Protein AF-A0A3P7P5G5-F1 (afdb_monomer_lite)

Organism: Dibothriocephalus latus (NCBI:txid60516)

Foldseek 3Di:
DDDPDLEDALVPDWDFDWDDDPPDIDRWQKFKFKAAPVRHGLDGDHGHRTDRSPLPALDQKIKIWIDHDDDDDDTDIDMGGHPPRHHLQFDQEAAFAEQAHPDFAFQGDHPDPVSVVQCVDPVSLCSSQPPKDKDKPDPPWDDDRGTIDDHPDDDPQDKIKMWIDRRNDIHMYMYTYHHWAKAWVVHDQAAALVPDWIAIWTDGPPDIDHAQWFKFKAAPVRHTPDGRPRDPRHHSHPPALAQKIKIWTDHPPDPDDIHIDMHGYPPHHHQQFDQDEAEDELVCLQDWAFPGDGPDPVSCVQPVDPVSQCVQQVPKDKDKPDPPWDDDSTTIHHHNDPDQWDKIWMWMDDRNDIDIHMYIHHYPDDPDDDDPDDDDDDDD

pLDDT: mean 82.52, std 13.82, range [25.88, 97.88]

Structure (mmCIF, N/CA/C/O backbone):
data_AF-A0A3P7P5G5-F1
#
_entry.id   AF-A0A3P7P5G5-F1
#
loop_
_atom_site.group_PDB
_atom_site.id
_atom_site.type_symbol
_atom_site.label_atom_id
_atom_site.label_alt_id
_atom_site.label_comp_id
_atom_site.label_asym_id
_atom_site.label_entity_id
_atom_site.label_seq_id
_atom_site.pdbx_PDB_ins_code
_atom_site.Cartn_x
_atom_site.Cartn_y
_atom_site.Cartn_z
_atom_site.occupancy
_atom_site.B_iso_or_equiv
_atom_site.auth_seq_id
_atom_site.auth_comp_id
_atom_site.auth_asym_id
_atom_site.auth_atom_id
_atom_site.pdbx_PDB_model_num
ATOM 1 N N . MET A 1 1 ? -38.381 0.438 49.898 1.00 48.12 1 MET A N 1
ATOM 2 C CA . MET A 1 1 ? -38.451 0.472 48.423 1.00 48.12 1 MET A CA 1
ATOM 3 C C . MET A 1 1 ? -39.535 -0.490 47.969 1.00 48.12 1 MET A C 1
ATOM 5 O O . MET A 1 1 ? -39.460 -1.656 48.325 1.00 48.12 1 MET A O 1
ATOM 9 N N . GLN A 1 2 ? -40.542 -0.022 47.234 1.00 38.91 2 GLN A N 1
ATOM 10 C CA . GLN A 1 2 ? -41.397 -0.899 46.425 1.00 38.91 2 GLN A CA 1
ATOM 11 C C . GLN A 1 2 ? -40.811 -0.903 45.007 1.00 38.91 2 GLN A C 1
ATOM 13 O O . GLN A 1 2 ? -40.689 0.179 44.433 1.00 38.91 2 GLN A O 1
ATOM 18 N N . PRO A 1 3 ? -40.390 -2.045 44.438 1.00 49.94 3 PRO A N 1
ATOM 19 C CA . PRO A 1 3 ? -40.045 -2.102 43.029 1.00 49.94 3 PRO A CA 1
ATOM 20 C C . PRO A 1 3 ? -41.316 -2.353 42.215 1.00 49.94 3 PRO A C 1
ATOM 22 O O . PRO A 1 3 ? -42.041 -3.299 42.503 1.00 49.94 3 PRO A O 1
ATOM 25 N N . ASN A 1 4 ? -41.546 -1.577 41.156 1.00 55.75 4 ASN A N 1
ATOM 26 C CA . ASN A 1 4 ? -42.423 -2.045 40.076 1.00 55.75 4 ASN A CA 1
ATOM 27 C C . ASN A 1 4 ? -41.656 -2.921 39.063 1.00 55.75 4 ASN A C 1
ATOM 29 O O . ASN A 1 4 ? -42.287 -3.607 38.269 1.00 55.75 4 ASN A O 1
ATOM 33 N N . ALA A 1 5 ? -40.314 -2.961 39.103 1.00 61.69 5 ALA A N 1
ATOM 34 C CA . ALA A 1 5 ? -39.510 -3.842 38.253 1.00 61.69 5 ALA A CA 1
ATOM 35 C C . ALA A 1 5 ? -38.180 -4.264 38.907 1.00 61.69 5 ALA A C 1
ATOM 37 O O . ALA A 1 5 ? -37.512 -3.472 39.576 1.00 61.69 5 ALA A O 1
ATOM 38 N N . SER A 1 6 ? -37.768 -5.514 38.675 1.00 69.88 6 SER A N 1
ATOM 39 C CA . SER A 1 6 ? -36.442 -6.054 39.029 1.00 69.88 6 SER A CA 1
ATOM 40 C C . SER A 1 6 ? -35.341 -5.636 38.044 1.00 69.88 6 SER A C 1
ATOM 42 O O . SER A 1 6 ? -34.149 -5.845 38.291 1.00 69.88 6 SER A O 1
ATOM 44 N N . THR A 1 7 ? -35.728 -5.080 36.897 1.00 80.81 7 THR A N 1
ATOM 45 C CA . THR A 1 7 ? -34.843 -4.771 35.774 1.00 80.81 7 THR A CA 1
ATOM 46 C C . THR A 1 7 ? -35.327 -3.506 35.072 1.00 80.81 7 THR A C 1
ATOM 48 O O . THR A 1 7 ? -36.523 -3.360 34.842 1.00 80.81 7 THR A O 1
ATOM 51 N N . TYR A 1 8 ? -34.405 -2.603 34.741 1.00 83.75 8 TYR A N 1
ATOM 52 C CA . TYR A 1 8 ? -34.693 -1.303 34.131 1.00 83.75 8 TYR A CA 1
ATOM 53 C C . TYR A 1 8 ? -33.969 -1.156 32.789 1.00 83.75 8 TYR A C 1
ATOM 55 O O . TYR A 1 8 ? -32.837 -1.620 32.656 1.00 83.75 8 TYR A O 1
ATOM 63 N N . ASP A 1 9 ? -34.591 -0.480 31.819 1.00 83.69 9 ASP A N 1
ATOM 64 C CA . ASP A 1 9 ? -33.898 -0.036 30.604 1.00 83.69 9 ASP A CA 1
ATOM 65 C C . ASP A 1 9 ? -33.176 1.289 30.902 1.00 83.69 9 ASP A C 1
ATOM 67 O O . ASP A 1 9 ? -33.848 2.309 31.085 1.00 83.69 9 ASP A O 1
ATOM 71 N N . PRO A 1 10 ? -31.833 1.313 30.968 1.00 80.50 10 PRO A N 1
ATOM 72 C CA . PRO A 1 10 ? -31.075 2.519 31.317 1.00 80.50 10 PRO A CA 1
ATOM 73 C C . PRO A 1 10 ? -31.286 3.693 30.342 1.00 80.50 10 PRO A C 1
ATOM 75 O O . PRO A 1 10 ? -31.019 4.834 30.716 1.00 80.50 10 PRO A O 1
ATOM 78 N N . ARG A 1 11 ? -31.822 3.445 29.137 1.00 76.94 11 ARG A N 1
ATOM 79 C CA . ARG A 1 11 ? -32.072 4.477 28.115 1.00 76.94 11 ARG A CA 1
ATOM 80 C C . ARG A 1 11 ? -33.315 5.311 28.389 1.00 76.94 11 ARG A C 1
ATOM 82 O O . ARG A 1 11 ? -33.432 6.421 27.880 1.00 76.94 11 ARG A O 1
ATOM 89 N N . THR A 1 12 ? -34.277 4.749 29.116 1.00 77.00 12 THR A N 1
ATOM 90 C CA . THR A 1 12 ? -35.615 5.340 29.283 1.00 77.00 12 THR A CA 1
ATOM 91 C C . THR A 1 12 ? -36.056 5.420 30.739 1.00 77.00 12 THR A C 1
ATOM 93 O O . THR A 1 12 ? -36.917 6.232 31.074 1.00 77.00 12 THR A O 1
ATOM 96 N N . ALA A 1 13 ? -35.476 4.606 31.622 1.00 73.75 13 ALA A N 1
ATOM 97 C CA . ALA A 1 13 ? -35.897 4.523 33.008 1.00 73.75 13 ALA A CA 1
ATOM 98 C C . ALA A 1 13 ? -35.296 5.642 33.871 1.00 73.75 13 ALA A C 1
ATOM 100 O O . ALA A 1 13 ? -34.080 5.763 34.014 1.00 73.75 13 ALA A O 1
ATOM 101 N N . LEU A 1 14 ? -36.179 6.387 34.538 1.00 76.81 14 LEU A N 1
ATOM 102 C CA . LEU A 1 14 ? -35.857 7.331 35.611 1.00 76.81 14 LEU A CA 1
ATOM 103 C C . LEU A 1 14 ? -36.604 6.906 36.884 1.00 76.81 14 LEU A C 1
ATOM 105 O O . LEU A 1 14 ? -37.646 7.483 37.207 1.00 76.81 14 LEU A O 1
ATOM 109 N N . PRO A 1 15 ? -36.155 5.839 37.569 1.00 76.94 15 PRO A N 1
ATOM 110 C CA . PRO A 1 15 ? -36.872 5.316 38.721 1.00 76.94 15 PRO A CA 1
ATOM 111 C C . PRO A 1 15 ? -36.846 6.305 39.889 1.00 76.94 15 PRO A C 1
ATOM 113 O O . PRO A 1 15 ? -35.829 6.945 40.165 1.00 76.94 15 PRO A O 1
ATOM 116 N N . SER A 1 16 ? -37.972 6.384 40.598 1.00 78.50 16 SER A N 1
ATOM 117 C CA . SER A 1 16 ? -38.109 7.127 41.850 1.00 78.50 16 SER A CA 1
ATOM 118 C C . SER A 1 16 ? -37.791 6.244 43.058 1.00 78.50 16 SER A C 1
ATOM 120 O O . SER A 1 16 ? -38.222 5.089 43.133 1.00 78.50 16 SER A O 1
ATOM 122 N N . LEU A 1 17 ? -37.086 6.801 44.033 1.00 77.69 17 LEU A N 1
ATOM 123 C CA . LEU A 1 17 ? -36.650 6.153 45.256 1.00 77.69 17 LEU A CA 1
ATOM 124 C C . LEU A 1 17 ? -37.540 6.500 46.441 1.00 77.69 17 LEU A C 1
ATOM 126 O O . LEU A 1 17 ? -37.898 7.648 46.681 1.00 77.69 17 LEU A O 1
ATOM 130 N N . LYS A 1 18 ? -37.831 5.470 47.237 1.00 78.75 18 LYS A N 1
ATOM 131 C CA . LYS A 1 18 ? -38.535 5.593 48.512 1.00 78.75 18 LYS A CA 1
ATOM 132 C C . LYS A 1 18 ? -37.923 4.638 49.532 1.00 78.75 18 LYS A C 1
ATOM 134 O O . LYS A 1 18 ? -37.954 3.411 49.352 1.00 78.75 18 LYS A O 1
ATOM 139 N N . VAL A 1 19 ? -37.356 5.194 50.597 1.00 77.44 19 VAL A N 1
ATOM 140 C CA . VAL A 1 19 ? -36.750 4.440 51.705 1.00 77.44 19 VAL A CA 1
ATOM 141 C C . VAL A 1 19 ? -37.773 4.338 52.824 1.00 77.44 19 VAL A C 1
ATOM 143 O O . VAL A 1 19 ? -38.337 5.349 53.210 1.00 77.44 19 VAL A O 1
ATOM 146 N N . CYS A 1 20 ? -38.041 3.137 53.334 1.00 76.00 20 CYS A N 1
ATOM 147 C CA . CYS A 1 20 ? -39.044 2.935 54.380 1.00 76.00 20 CYS A CA 1
ATOM 148 C C . CYS A 1 20 ? -38.409 2.318 55.623 1.00 76.00 20 CYS A C 1
ATOM 150 O O . CYS A 1 20 ? -37.639 1.366 55.504 1.00 76.00 20 CYS A O 1
ATOM 152 N N . ALA A 1 21 ? -38.764 2.847 56.789 1.00 72.62 21 ALA A N 1
ATOM 153 C CA . ALA A 1 21 ? -38.456 2.308 58.104 1.00 72.62 21 ALA A CA 1
ATOM 154 C C . ALA A 1 21 ? -39.788 1.928 58.773 1.00 72.62 21 ALA A C 1
ATOM 156 O O . ALA A 1 21 ? -40.486 2.769 59.340 1.00 72.62 21 ALA A O 1
ATOM 157 N N . GLY A 1 22 ? -40.183 0.659 58.634 1.00 73.31 22 GLY A N 1
ATOM 158 C CA . GLY A 1 22 ? -41.514 0.200 59.038 1.00 73.31 22 GLY A CA 1
ATOM 159 C C . GLY A 1 22 ? -42.624 0.881 58.214 1.00 73.31 22 GLY A C 1
ATOM 160 O O . GLY A 1 22 ? -42.538 0.865 56.985 1.00 73.31 22 GLY A O 1
ATOM 161 N N . PRO A 1 23 ? -43.656 1.476 58.847 1.00 76.81 23 PRO A N 1
ATOM 162 C CA . PRO A 1 23 ? -44.754 2.141 58.138 1.00 76.81 23 PRO A CA 1
ATOM 163 C C . PRO A 1 23 ? -44.374 3.523 57.582 1.00 76.81 23 PRO A C 1
ATOM 165 O O . PRO A 1 23 ? -45.098 4.079 56.758 1.00 76.81 23 PRO A O 1
ATOM 168 N N . ILE A 1 24 ? -43.255 4.095 58.033 1.00 75.12 24 ILE A N 1
ATOM 169 C CA . ILE A 1 24 ? -42.814 5.434 57.643 1.00 75.12 24 ILE A CA 1
ATOM 170 C C . ILE A 1 24 ? -41.912 5.314 56.422 1.00 75.12 24 ILE A C 1
ATOM 172 O O . ILE A 1 24 ? -40.984 4.507 56.404 1.00 75.12 24 ILE A O 1
ATOM 176 N N . CYS A 1 25 ? -42.152 6.144 55.411 1.00 78.25 25 CYS A N 1
ATOM 177 C CA . CYS A 1 25 ? -41.327 6.184 54.216 1.00 78.25 25 CYS A CA 1
ATOM 178 C C . CYS A 1 25 ? -40.913 7.606 53.852 1.00 78.25 25 CYS A C 1
ATOM 180 O O . CYS A 1 25 ? -41.729 8.522 53.859 1.00 78.25 25 CYS A O 1
ATOM 182 N N . TYR A 1 26 ? -39.662 7.738 53.435 1.00 77.25 26 TYR A N 1
ATOM 183 C CA . TYR A 1 26 ? -39.010 8.968 53.030 1.00 77.25 26 TYR A CA 1
ATOM 184 C C . TYR A 1 26 ? -38.782 8.958 51.520 1.00 77.25 26 TYR A C 1
ATOM 186 O O . TYR A 1 26 ? -38.317 7.963 50.952 1.00 77.25 26 TYR A O 1
ATOM 194 N N . SER A 1 27 ? -39.112 10.076 50.883 1.00 75.38 27 SER A N 1
ATOM 195 C CA . SER A 1 27 ? -38.869 10.347 49.463 1.00 75.38 27 SER A CA 1
ATOM 196 C C . SER A 1 27 ? -38.160 11.685 49.242 1.00 75.38 27 SER A C 1
ATOM 198 O O . SER A 1 27 ? -37.999 12.096 48.107 1.00 75.38 27 SER A O 1
ATOM 200 N N . THR A 1 28 ? -37.747 12.383 50.300 1.00 73.12 28 THR A N 1
ATOM 201 C CA . THR A 1 28 ? -36.956 13.621 50.230 1.00 73.12 28 THR A CA 1
ATOM 202 C C . THR A 1 28 ? -35.662 13.444 51.016 1.00 73.12 28 THR A C 1
ATOM 204 O O . THR A 1 28 ? -35.544 12.513 51.817 1.00 73.12 28 THR A O 1
ATOM 207 N N . ASP A 1 29 ? -34.674 14.300 50.747 1.00 71.69 29 ASP A N 1
ATOM 208 C CA . ASP A 1 29 ? -33.385 14.336 51.460 1.00 71.69 29 ASP A CA 1
ATOM 209 C C . ASP A 1 29 ? -32.611 13.005 51.448 1.00 71.69 29 ASP A C 1
ATOM 211 O O . ASP A 1 29 ? -31.787 12.707 52.319 1.00 71.69 29 ASP A O 1
ATOM 215 N N . LEU A 1 30 ? -32.869 12.190 50.422 1.00 75.00 30 LEU A N 1
ATOM 216 C CA . LEU A 1 30 ? -32.195 10.924 50.191 1.00 75.00 30 LEU A CA 1
ATOM 217 C C . LEU A 1 30 ? -30.792 11.187 49.642 1.00 75.00 30 LEU A C 1
ATOM 219 O O . LEU A 1 30 ? -30.624 11.701 48.538 1.00 75.00 30 LEU A O 1
ATOM 223 N N . LYS A 1 31 ? -29.768 10.790 50.399 1.00 78.88 31 LYS A N 1
ATOM 224 C CA . LYS A 1 31 ? -28.388 10.733 49.911 1.00 78.88 31 LYS A CA 1
ATOM 225 C C . LYS A 1 31 ? -28.193 9.405 49.194 1.00 78.88 31 LYS A C 1
ATOM 227 O O . LYS A 1 31 ? -28.049 8.371 49.848 1.00 78.88 31 LYS A O 1
ATOM 232 N N . THR A 1 32 ? -28.186 9.436 47.864 1.00 78.00 32 THR A N 1
ATOM 233 C CA . THR A 1 32 ? -28.091 8.235 47.025 1.00 78.00 32 THR A CA 1
ATOM 234 C C . THR A 1 32 ? -26.723 8.123 46.357 1.00 78.00 32 THR A C 1
ATOM 236 O O . THR A 1 32 ? -26.164 9.081 45.835 1.00 78.00 32 THR A O 1
ATOM 239 N N . LYS A 1 33 ? -26.161 6.917 46.349 1.00 81.44 33 LYS A N 1
ATOM 240 C CA . LYS A 1 33 ? -24.952 6.571 45.600 1.00 81.44 33 LYS A CA 1
ATOM 241 C C . LYS A 1 33 ? -25.238 5.346 44.750 1.00 81.44 33 LYS A C 1
ATOM 243 O O . LYS A 1 33 ? -25.754 4.354 45.259 1.00 81.44 33 LYS A O 1
ATOM 248 N N . ILE A 1 34 ? -24.847 5.389 43.481 1.00 81.81 34 ILE A N 1
ATOM 249 C CA . ILE A 1 34 ? -24.827 4.196 42.637 1.00 81.81 34 ILE A CA 1
ATOM 250 C C . ILE A 1 34 ? -23.432 3.605 42.730 1.00 81.81 34 ILE A C 1
ATOM 252 O O . ILE A 1 34 ? -22.440 4.257 42.395 1.00 81.81 34 ILE A O 1
ATOM 256 N N . LEU A 1 35 ? -23.364 2.375 43.208 1.00 84.12 35 LEU A N 1
ATOM 257 C CA . LEU A 1 35 ? -22.148 1.608 43.365 1.00 84.12 35 LEU A CA 1
ATOM 258 C C . LEU A 1 35 ? -22.081 0.507 42.303 1.00 84.12 35 LEU A C 1
ATOM 260 O O . LEU A 1 35 ? -23.102 -0.007 41.831 1.00 84.12 35 LEU A O 1
ATOM 264 N N . ASP A 1 36 ? -20.867 0.122 41.930 1.00 77.31 36 ASP A N 1
ATOM 265 C CA . ASP A 1 36 ? -20.660 -1.107 41.178 1.00 77.31 36 ASP A CA 1
ATOM 266 C C . ASP A 1 36 ? -20.747 -2.345 42.076 1.00 77.31 36 ASP A C 1
ATOM 268 O O . ASP A 1 36 ? -20.987 -2.257 43.280 1.00 77.31 36 ASP A O 1
ATOM 272 N N . ARG A 1 37 ? -20.562 -3.528 41.477 1.00 72.62 37 ARG A N 1
ATOM 273 C CA . ARG A 1 37 ? -20.569 -4.808 42.201 1.00 72.62 37 ARG A CA 1
ATOM 274 C C . ARG A 1 37 ? -19.503 -4.869 43.303 1.00 72.62 37 ARG A C 1
ATOM 276 O O . ARG A 1 37 ? -19.655 -5.663 44.220 1.00 72.62 37 ARG A O 1
ATOM 283 N N . GLN A 1 38 ? -18.449 -4.062 43.203 1.00 73.25 38 GLN A N 1
ATOM 284 C CA . GLN A 1 38 ? -17.340 -3.990 44.149 1.00 73.25 38 GLN A CA 1
ATOM 285 C C . GLN A 1 38 ? -17.555 -2.915 45.229 1.00 73.25 38 GLN A C 1
ATOM 287 O O . GLN A 1 38 ? -16.695 -2.729 46.083 1.00 73.25 38 GLN A O 1
ATOM 292 N N . GLY A 1 39 ? -18.688 -2.202 45.212 1.00 71.25 39 GLY A N 1
ATOM 293 C CA . GLY A 1 39 ? -18.991 -1.138 46.172 1.00 71.25 39 GLY A CA 1
ATOM 294 C C . GLY A 1 39 ? -18.343 0.213 45.846 1.00 71.25 39 GLY A C 1
ATOM 295 O O . GLY A 1 39 ? -18.457 1.151 46.636 1.00 71.25 39 GLY A O 1
ATOM 296 N N . THR A 1 40 ? -17.703 0.359 44.683 1.00 76.94 40 THR A N 1
ATOM 297 C CA . THR A 1 40 ? -17.099 1.626 44.250 1.00 76.94 40 THR A CA 1
ATOM 298 C C . THR A 1 40 ? -18.175 2.560 43.718 1.00 76.94 40 THR A C 1
ATOM 300 O O . THR A 1 40 ? -19.024 2.151 42.931 1.00 76.94 40 THR A O 1
ATOM 303 N N . THR A 1 41 ? -18.145 3.835 44.115 1.00 75.69 41 THR A N 1
ATOM 304 C CA . THR A 1 41 ? -19.120 4.825 43.632 1.00 75.69 41 THR A CA 1
ATOM 305 C C . THR A 1 41 ? -18.918 5.112 42.143 1.00 75.69 41 THR A C 1
ATOM 307 O O . THR A 1 41 ? -17.886 5.646 41.748 1.00 75.69 41 THR A O 1
ATOM 310 N N . VAL A 1 42 ? -19.924 4.781 41.332 1.00 71.75 42 VAL A N 1
ATOM 311 C CA . VAL A 1 42 ? -19.953 4.973 39.872 1.00 71.75 42 VAL A CA 1
ATOM 312 C C . VAL A 1 42 ? -20.642 6.283 39.506 1.00 71.75 42 VAL A C 1
ATOM 314 O O . VAL A 1 42 ? -20.178 6.991 38.617 1.00 71.75 42 VAL A O 1
ATOM 317 N N . LEU A 1 43 ? -21.720 6.625 40.213 1.00 71.06 43 LEU A N 1
ATOM 318 C CA . LEU A 1 43 ? -22.433 7.892 40.075 1.00 71.06 43 LEU A CA 1
ATOM 319 C C . LEU A 1 43 ? -22.821 8.399 41.467 1.00 71.06 43 LEU A C 1
ATOM 321 O O . LEU A 1 43 ? -23.280 7.634 42.322 1.00 71.06 43 LEU A O 1
ATOM 325 N N . ARG A 1 44 ? -22.611 9.697 41.693 1.00 63.03 44 ARG A N 1
ATOM 326 C CA . ARG A 1 44 ? -23.172 10.421 42.834 1.00 63.03 44 ARG A CA 1
ATOM 327 C C . ARG A 1 44 ? -24.388 11.163 42.312 1.00 63.03 44 ARG A C 1
ATOM 329 O O . ARG A 1 44 ? -24.215 12.167 41.630 1.00 63.03 44 ARG A O 1
ATOM 336 N N . ASP A 1 45 ? -25.574 10.654 42.609 1.00 61.31 45 ASP A N 1
ATOM 337 C CA . ASP A 1 45 ? -26.767 11.482 42.493 1.00 61.31 45 ASP A CA 1
ATOM 338 C C . ASP A 1 45 ? -26.855 12.305 43.780 1.00 61.31 45 ASP A C 1
ATOM 340 O O . ASP A 1 45 ? -26.510 11.822 44.859 1.00 61.31 45 ASP A O 1
ATOM 344 N N . GLY A 1 46 ? -27.176 13.588 43.662 1.00 59.62 46 GLY A N 1
ATOM 345 C CA . GLY A 1 46 ? -27.242 14.497 44.805 1.00 59.62 46 GLY A CA 1
ATOM 346 C C . GLY A 1 46 ? -28.393 14.161 45.763 1.00 59.62 46 GLY A C 1
ATOM 347 O O . GLY A 1 46 ? -28.790 13.012 45.939 1.00 59.62 46 GLY A O 1
ATOM 348 N N . LEU A 1 47 ? -28.959 15.193 46.389 1.00 57.47 47 LEU A N 1
ATOM 349 C CA . LEU A 1 47 ? -30.232 15.074 47.103 1.00 57.47 47 LEU A CA 1
ATOM 350 C C . LEU A 1 47 ? -31.359 15.016 46.061 1.00 57.47 47 LEU A C 1
ATOM 352 O O . LEU A 1 47 ? -31.910 16.044 45.678 1.00 57.47 47 LEU A O 1
ATOM 356 N N . SER A 1 48 ? -31.650 13.826 45.539 1.00 65.12 48 SER A N 1
ATOM 357 C CA . SER A 1 48 ? -32.773 13.604 44.627 1.00 65.12 48 SER A CA 1
ATOM 358 C C . SER A 1 48 ? -33.416 12.246 44.876 1.00 65.12 48 SER A C 1
ATOM 360 O O . SER A 1 48 ? -32.754 11.264 45.220 1.00 65.12 48 SER A O 1
ATOM 362 N N . ASP A 1 49 ? -34.731 12.208 44.703 1.00 67.50 49 ASP A N 1
ATOM 363 C CA . ASP A 1 49 ? -35.548 11.005 44.717 1.00 67.50 49 ASP A CA 1
ATOM 364 C C . ASP A 1 49 ? -35.559 10.298 43.359 1.00 67.50 49 ASP A C 1
ATOM 366 O O . ASP A 1 49 ? -35.954 9.141 43.290 1.00 67.50 49 ASP A O 1
ATOM 370 N N . LYS A 1 50 ? -35.103 10.943 42.282 1.00 73.94 50 LYS A N 1
ATOM 371 C CA . LYS A 1 50 ? -34.977 10.329 40.957 1.00 73.94 50 LYS A CA 1
ATOM 372 C C . LYS A 1 50 ? -33.542 9.904 40.708 1.00 73.94 50 LYS A C 1
ATOM 374 O O . LYS A 1 50 ? -32.618 10.668 40.957 1.00 73.94 50 LYS A O 1
ATOM 379 N N . ILE A 1 51 ? -33.373 8.700 40.169 1.00 75.25 51 ILE A N 1
ATOM 380 C CA . ILE A 1 51 ? -32.057 8.197 39.777 1.00 75.25 51 ILE A CA 1
ATOM 381 C C . ILE A 1 51 ? -31.887 8.335 38.277 1.00 75.25 51 ILE A C 1
ATOM 383 O O . ILE A 1 51 ? -32.704 7.824 37.505 1.00 75.25 51 ILE A O 1
ATOM 387 N N . ASN A 1 52 ? -30.779 8.940 37.864 1.00 75.38 52 ASN A N 1
ATOM 388 C CA . ASN A 1 52 ? -30.376 8.893 36.473 1.00 75.38 52 ASN A CA 1
ATOM 389 C C . ASN A 1 52 ? -29.534 7.635 36.194 1.00 75.38 52 ASN A C 1
ATOM 391 O O . ASN A 1 52 ? -28.375 7.541 36.596 1.00 75.38 52 ASN A O 1
ATOM 395 N N . LEU A 1 53 ? -30.122 6.661 35.491 1.00 77.06 53 LEU A N 1
ATOM 396 C CA . LEU A 1 53 ? -29.436 5.428 35.084 1.00 77.06 53 LEU A CA 1
ATOM 397 C C . LEU A 1 53 ? -28.636 5.578 33.777 1.00 77.06 53 LEU A C 1
ATOM 399 O O . LEU A 1 53 ? -27.945 4.640 33.371 1.00 77.06 53 LEU A O 1
ATOM 403 N N . THR A 1 54 ? -28.686 6.751 33.136 1.00 70.19 54 THR A N 1
ATOM 404 C CA . THR A 1 54 ? -27.861 7.048 31.958 1.00 70.19 54 THR A CA 1
ATOM 405 C C . THR A 1 54 ? -26.385 7.164 32.370 1.00 70.19 54 THR A C 1
ATOM 407 O O . THR A 1 54 ? -26.062 7.624 33.465 1.00 70.19 54 THR A O 1
ATOM 410 N N . ASN A 1 55 ? -25.459 6.743 31.500 1.00 73.12 55 ASN A N 1
ATOM 411 C CA . ASN A 1 55 ? -24.007 6.628 31.766 1.00 73.12 55 ASN A CA 1
ATOM 412 C C . ASN A 1 55 ? -23.558 5.411 32.599 1.00 73.12 55 ASN A C 1
ATOM 414 O O . ASN A 1 55 ? -22.467 5.402 33.176 1.00 73.12 55 ASN A O 1
ATOM 418 N N . LEU A 1 56 ? -24.363 4.349 32.633 1.00 81.75 56 LEU A N 1
ATOM 419 C CA . LEU A 1 56 ? -23.994 3.063 33.231 1.00 81.75 56 LEU A CA 1
ATOM 420 C C . LEU A 1 56 ? -23.541 2.042 32.175 1.00 81.75 56 LEU A C 1
ATOM 422 O O . LEU A 1 56 ? -23.775 0.843 32.333 1.00 81.75 56 LEU A O 1
ATOM 426 N N . GLN A 1 57 ? -22.867 2.493 31.108 1.00 85.75 57 GLN A N 1
ATOM 427 C CA . GLN A 1 57 ? -22.479 1.606 30.011 1.00 85.75 57 GLN A CA 1
ATOM 428 C C . GLN A 1 57 ? -21.646 0.417 30.497 1.00 85.75 57 GLN A C 1
ATOM 430 O O . GLN A 1 57 ? -20.806 0.502 31.410 1.00 85.75 57 GLN A O 1
ATOM 435 N N . CYS A 1 58 ? -21.887 -0.707 29.832 1.00 89.12 58 CYS A N 1
ATOM 436 C CA . CYS A 1 58 ? -21.281 -1.998 30.082 1.00 89.12 58 CYS A CA 1
ATOM 437 C C . CYS A 1 58 ? -21.557 -2.566 31.474 1.00 89.12 58 CYS A C 1
ATOM 439 O O . CYS A 1 58 ? -20.762 -3.346 31.997 1.00 89.12 58 CYS A O 1
ATOM 441 N N . ARG A 1 59 ? -22.685 -2.192 32.089 1.00 88.62 59 ARG A N 1
ATOM 442 C CA . ARG A 1 59 ? -23.146 -2.752 33.361 1.00 88.62 59 ARG A CA 1
ATOM 443 C C . ARG A 1 59 ? -24.529 -3.364 33.187 1.00 88.62 59 ARG A C 1
ATOM 445 O O . ARG A 1 59 ? -25.464 -2.705 32.761 1.00 88.62 59 ARG A O 1
ATOM 452 N N . SER A 1 60 ? -24.643 -4.627 33.566 1.00 89.00 60 SER A N 1
ATOM 453 C CA . SER A 1 60 ? -25.892 -5.393 33.642 1.00 89.00 60 SER A CA 1
ATOM 454 C C . SER A 1 60 ? -26.553 -5.296 35.011 1.00 89.00 60 SER A C 1
ATOM 456 O O . SER A 1 60 ? -27.729 -5.610 35.161 1.00 89.00 60 SER A O 1
ATOM 458 N N . THR A 1 61 ? -25.805 -4.880 36.034 1.00 88.06 61 THR A N 1
ATOM 459 C CA . THR A 1 61 ? -26.322 -4.706 37.394 1.00 88.06 61 THR A CA 1
ATOM 460 C C . THR A 1 61 ? -25.569 -3.609 38.128 1.00 88.06 61 THR A C 1
ATOM 462 O O . THR A 1 61 ? -24.343 -3.529 38.002 1.00 88.06 61 THR A O 1
ATOM 465 N N . VAL A 1 62 ? -26.269 -2.864 38.978 1.00 87.19 62 VAL A N 1
ATOM 466 C CA . VAL A 1 62 ? -25.679 -1.885 39.903 1.00 87.19 62 VAL A CA 1
ATOM 467 C C . VAL A 1 62 ? -26.291 -2.014 41.297 1.00 87.19 62 VAL A C 1
ATOM 469 O O . VAL A 1 62 ? -27.359 -2.608 41.466 1.00 87.19 62 VAL A O 1
ATOM 472 N N . LEU A 1 63 ? -25.588 -1.483 42.294 1.00 87.00 63 LEU A N 1
ATOM 473 C CA . LEU A 1 63 ? -26.061 -1.377 43.669 1.00 87.00 63 LEU A CA 1
ATOM 474 C C . LEU A 1 63 ? -26.465 0.071 43.936 1.00 87.00 63 LEU A C 1
ATOM 476 O O . LEU A 1 63 ? -25.653 0.980 43.814 1.00 87.00 63 LEU A O 1
ATOM 480 N N . ILE A 1 64 ? -27.715 0.294 44.312 1.00 84.56 64 ILE A N 1
ATOM 481 C CA . ILE A 1 64 ? -28.181 1.586 44.805 1.00 84.56 64 ILE A CA 1
ATOM 482 C C . ILE A 1 64 ? -28.005 1.574 46.315 1.00 84.56 64 ILE A C 1
ATOM 484 O O . ILE A 1 64 ? -28.538 0.696 46.988 1.00 84.56 64 ILE A O 1
ATOM 488 N N . ASN A 1 65 ? -27.248 2.532 46.831 1.00 83.44 65 ASN A N 1
ATOM 489 C CA . ASN A 1 65 ? -27.036 2.729 48.251 1.00 83.44 65 ASN A CA 1
ATOM 490 C C . ASN A 1 65 ? -27.630 4.076 48.667 1.00 83.44 65 ASN A C 1
ATOM 492 O O . ASN A 1 65 ? -27.143 5.117 48.224 1.00 83.44 65 ASN A O 1
ATOM 496 N N . THR A 1 66 ? -28.658 4.061 49.511 1.00 80.94 66 THR A N 1
ATOM 497 C CA . THR A 1 66 ? -29.382 5.271 49.910 1.00 80.94 66 THR A CA 1
ATOM 498 C C . THR A 1 66 ? -29.483 5.388 51.426 1.00 80.94 66 THR A C 1
ATOM 500 O O . THR A 1 66 ? -29.774 4.417 52.126 1.00 80.94 66 THR A O 1
ATOM 503 N N . SER A 1 67 ? -29.286 6.603 51.936 1.00 76.94 67 SER A N 1
ATOM 504 C CA . SER A 1 67 ? -29.464 6.945 53.349 1.00 76.94 67 SER A CA 1
ATOM 505 C C . SER A 1 67 ? -30.242 8.248 53.520 1.00 76.94 67 SER A C 1
ATOM 507 O O . SER A 1 67 ? -30.053 9.186 52.749 1.00 76.94 67 SER A O 1
ATOM 509 N N . THR A 1 68 ? -31.038 8.335 54.579 1.00 71.25 68 THR A N 1
ATOM 510 C CA . THR A 1 68 ? -31.591 9.584 55.129 1.00 71.25 68 THR A CA 1
ATOM 511 C C . THR A 1 68 ? -30.626 10.126 56.195 1.00 71.25 68 THR A C 1
ATOM 513 O O . THR A 1 68 ? -30.115 9.325 56.977 1.00 71.25 68 THR A O 1
ATOM 516 N N . ASP A 1 69 ? -30.360 11.434 56.269 1.00 67.00 69 ASP A N 1
ATOM 517 C CA . ASP A 1 69 ? -29.408 12.004 57.251 1.00 67.00 69 ASP A CA 1
ATOM 518 C C . ASP A 1 69 ? -30.105 12.851 58.338 1.00 67.00 69 ASP A C 1
ATOM 520 O O . ASP A 1 69 ? -31.065 13.534 57.978 1.00 67.00 69 ASP A O 1
ATOM 524 N N . PRO A 1 70 ? -29.619 12.928 59.610 1.00 54.28 70 PRO A N 1
ATOM 525 C CA . PRO A 1 70 ? -28.563 12.144 60.293 1.00 54.28 70 PRO A CA 1
ATOM 526 C C . PRO A 1 70 ? -28.993 11.540 61.656 1.00 54.28 70 PRO A C 1
ATOM 528 O O . PRO A 1 70 ? -29.560 12.240 62.491 1.00 54.28 70 PRO A O 1
ATOM 531 N N . LYS A 1 71 ? -28.610 10.279 61.940 1.00 49.56 71 LYS A N 1
ATOM 532 C CA . LYS A 1 71 ? -27.866 9.844 63.162 1.00 49.56 71 LYS A CA 1
ATOM 533 C C . LYS A 1 71 ? -27.826 8.325 63.386 1.00 49.56 71 LYS A C 1
ATOM 535 O O . LYS A 1 71 ? -26.837 7.872 63.943 1.00 49.56 71 LYS A O 1
ATOM 540 N N . HIS A 1 72 ? -28.806 7.525 62.949 1.00 50.81 72 HIS A N 1
ATOM 541 C CA . HIS A 1 72 ? -28.858 6.107 63.376 1.00 50.81 72 HIS A CA 1
ATOM 542 C C . HIS A 1 72 ? -29.397 5.080 62.369 1.00 50.81 72 HIS A C 1
ATOM 544 O O . HIS A 1 72 ? -29.717 3.964 62.767 1.00 50.81 72 HIS A O 1
ATOM 550 N N . LEU A 1 73 ? -29.475 5.387 61.072 1.00 57.81 73 LEU A N 1
ATOM 551 C CA . LEU A 1 73 ? -29.943 4.398 60.096 1.00 57.81 73 LEU A CA 1
ATOM 552 C C . LEU A 1 73 ? -28.802 3.918 59.207 1.00 57.81 73 LEU A C 1
ATOM 554 O O . LEU A 1 73 ? -28.131 4.707 58.541 1.00 57.81 73 LEU A O 1
ATOM 558 N N . LEU A 1 74 ? -28.588 2.600 59.226 1.00 68.31 74 LEU A N 1
ATOM 559 C CA . LEU A 1 74 ? -27.699 1.933 58.288 1.00 68.31 74 LEU A CA 1
ATOM 560 C C . LEU A 1 74 ? -28.182 2.216 56.853 1.00 68.31 74 LEU A C 1
ATOM 562 O O . LEU A 1 74 ? -29.391 2.216 56.605 1.00 68.31 74 LEU A O 1
ATOM 566 N N . PRO A 1 75 ? -27.258 2.453 55.909 1.00 75.12 75 PRO A N 1
ATOM 567 C CA . PRO A 1 75 ? -27.604 2.626 54.507 1.00 75.12 75 PRO A CA 1
ATOM 568 C C . PRO A 1 75 ? -28.432 1.449 53.980 1.00 75.12 75 PRO A C 1
ATOM 570 O O . PRO A 1 75 ? -28.075 0.288 54.193 1.00 75.12 75 PRO A O 1
ATOM 573 N N . VAL A 1 76 ? -29.506 1.743 53.246 1.00 81.00 76 VAL A N 1
ATOM 574 C CA . VAL A 1 76 ? -30.294 0.717 52.558 1.00 81.00 76 VAL A CA 1
ATOM 575 C C . VAL A 1 76 ? -29.670 0.470 51.193 1.00 81.00 76 VAL A C 1
ATOM 577 O O . VAL A 1 76 ? -29.531 1.392 50.387 1.00 81.00 76 VAL A O 1
ATOM 580 N N . GLN A 1 77 ? -29.306 -0.785 50.934 1.00 82.25 77 GLN A N 1
ATOM 581 C CA . GLN A 1 77 ? -28.744 -1.211 49.659 1.00 82.25 77 GLN A CA 1
ATOM 582 C C . GLN A 1 77 ? -29.741 -2.053 48.870 1.00 82.25 77 GLN A C 1
ATOM 584 O O . GLN A 1 77 ? -30.386 -2.948 49.414 1.00 82.25 77 GLN A O 1
ATOM 589 N N . MET A 1 78 ? -29.825 -1.803 47.566 1.00 82.62 78 MET A N 1
ATOM 590 C CA . MET A 1 78 ? -30.630 -2.593 46.642 1.00 82.62 78 MET A CA 1
ATOM 591 C C . MET A 1 78 ? -29.849 -2.879 45.365 1.00 82.62 78 MET A C 1
ATOM 593 O O . MET A 1 78 ? -29.269 -1.982 44.759 1.00 82.62 78 MET A O 1
ATOM 597 N N . LYS A 1 79 ? -29.881 -4.134 44.916 1.00 86.25 79 LYS A N 1
ATOM 598 C CA . LYS A 1 79 ? -29.356 -4.534 43.610 1.00 86.25 79 LYS A CA 1
ATOM 599 C C . LYS A 1 79 ? -30.445 -4.399 42.552 1.00 86.25 79 LYS A C 1
ATOM 601 O O . LYS A 1 79 ? -31.528 -4.952 42.724 1.00 86.25 79 LYS A O 1
ATOM 606 N N . ILE A 1 80 ? -30.137 -3.721 41.451 1.00 86.56 80 ILE A N 1
ATOM 607 C CA . ILE A 1 80 ? -31.024 -3.626 40.285 1.00 86.56 80 ILE A CA 1
ATOM 608 C C . ILE A 1 80 ? -30.343 -4.185 39.035 1.00 86.56 80 ILE A C 1
ATOM 610 O O . ILE A 1 80 ? -29.122 -4.073 38.881 1.00 86.56 80 ILE A O 1
ATOM 614 N N . GLY A 1 81 ? -31.131 -4.806 38.156 1.00 87.19 81 GLY A N 1
ATOM 615 C CA . GLY A 1 81 ? -30.695 -5.210 36.820 1.00 87.19 81 GLY A CA 1
ATOM 616 C C . GLY A 1 81 ? -30.881 -4.088 35.797 1.00 87.19 81 GLY A C 1
ATOM 617 O O . GLY A 1 81 ? -31.834 -3.317 35.891 1.00 87.19 81 GLY A O 1
ATOM 618 N N . LEU A 1 82 ? -29.994 -4.030 34.808 1.00 87.25 82 LEU A N 1
ATOM 619 C CA . LEU A 1 82 ? -30.057 -3.134 33.656 1.00 87.25 82 LEU A CA 1
ATOM 620 C C . LEU A 1 82 ? -30.175 -3.984 32.388 1.00 87.25 82 LEU A C 1
ATOM 622 O O . LEU A 1 82 ? -29.305 -4.818 32.127 1.00 87.25 82 LEU A O 1
ATOM 626 N N . ASN A 1 83 ? -31.259 -3.812 31.631 1.00 86.50 83 ASN A N 1
ATOM 627 C CA . ASN A 1 83 ? -31.512 -4.561 30.401 1.00 86.50 83 ASN A CA 1
ATOM 628 C C . ASN A 1 83 ? -32.247 -3.686 29.363 1.00 86.50 83 ASN A C 1
ATOM 630 O O . ASN A 1 83 ? -33.312 -3.162 29.689 1.00 86.50 83 ASN A O 1
ATOM 634 N N . PRO A 1 84 ? -31.739 -3.568 28.122 1.00 87.00 84 PRO A N 1
ATOM 635 C CA . PRO A 1 84 ? -30.486 -4.147 27.630 1.00 87.00 84 PRO A CA 1
ATOM 636 C C . PRO A 1 84 ? -29.249 -3.527 28.281 1.00 87.00 84 PRO A C 1
ATOM 638 O O . PRO A 1 84 ? -29.268 -2.383 28.730 1.00 87.00 84 PRO A O 1
ATOM 641 N N . VAL A 1 85 ? -28.156 -4.296 28.320 1.00 88.06 85 VAL A N 1
ATOM 642 C CA . VAL A 1 85 ? -26.842 -3.754 28.685 1.00 88.06 85 VAL A CA 1
ATOM 643 C C . VAL A 1 85 ? -26.435 -2.766 27.600 1.00 88.06 85 VAL A C 1
ATOM 645 O O . VAL A 1 85 ? -26.154 -3.158 26.467 1.00 88.06 85 VAL A O 1
ATOM 648 N N . GLU A 1 86 ? -26.402 -1.480 27.937 1.00 86.44 86 GLU A N 1
ATOM 649 C CA . GLU A 1 86 ? -25.873 -0.467 27.029 1.00 86.44 86 GLU A CA 1
ATOM 650 C C . GLU A 1 86 ? -24.392 -0.720 26.763 1.00 86.44 86 GLU A C 1
ATOM 652 O O . GLU A 1 86 ? -23.609 -0.936 27.689 1.00 86.44 86 GLU A O 1
ATOM 657 N N . THR A 1 87 ? -23.987 -0.651 25.499 1.00 87.50 87 THR A N 1
ATOM 658 C CA . THR A 1 87 ? -22.590 -0.815 25.094 1.00 87.50 87 THR A CA 1
ATOM 659 C C . THR A 1 87 ? -22.073 0.471 24.462 1.00 87.50 87 THR A C 1
ATOM 661 O O . THR A 1 87 ? -22.842 1.301 23.980 1.00 87.50 87 THR A O 1
ATOM 664 N N . PHE A 1 88 ? -20.750 0.625 24.394 1.00 87.88 88 PHE A N 1
ATOM 665 C CA . PHE A 1 88 ? -20.137 1.695 23.600 1.00 87.88 88 PHE A CA 1
ATOM 666 C C . PHE A 1 88 ? -20.241 1.455 22.079 1.00 87.88 88 PHE A C 1
ATOM 668 O O . PHE A 1 88 ? -19.842 2.317 21.290 1.00 87.88 88 PHE A O 1
ATOM 675 N N . GLY A 1 89 ? -20.793 0.315 21.637 1.00 88.94 89 GLY A N 1
ATOM 676 C CA . GLY A 1 89 ? -20.903 -0.034 20.220 1.00 88.94 89 GLY A CA 1
ATOM 677 C C . GLY A 1 89 ? -19.543 -0.103 19.528 1.00 88.94 89 GLY A C 1
ATOM 678 O O . GLY A 1 89 ? -19.399 0.422 18.424 1.00 88.94 89 GLY A O 1
ATOM 679 N N . CYS A 1 90 ? -18.536 -0.661 20.207 1.00 93.31 90 CYS A N 1
ATOM 680 C CA . CYS A 1 90 ? -17.213 -0.867 19.627 1.00 93.31 90 CYS A CA 1
ATOM 681 C C . CYS A 1 90 ? -17.316 -1.819 18.428 1.00 93.31 90 CYS A C 1
ATOM 683 O O . CYS A 1 90 ? -17.964 -2.859 18.500 1.00 93.31 90 CYS A O 1
ATOM 685 N N . SER A 1 91 ? -16.691 -1.436 17.323 1.00 93.62 91 SER A N 1
ATOM 686 C CA . SER A 1 91 ? -16.700 -2.155 16.058 1.00 93.62 91 SER A CA 1
ATOM 687 C C . SER A 1 91 ? -15.874 -3.432 16.153 1.00 93.62 91 SER A C 1
ATOM 689 O O . SER A 1 91 ? -14.724 -3.408 16.593 1.00 93.62 91 SER A O 1
ATOM 691 N N . GLU A 1 92 ? -16.448 -4.521 15.654 1.00 95.38 92 GLU A N 1
ATOM 692 C CA . GLU A 1 92 ? -15.783 -5.820 15.494 1.00 95.38 92 GLU A CA 1
ATOM 693 C C . GLU A 1 92 ? -15.185 -6.004 14.088 1.00 95.38 92 GLU A C 1
ATOM 695 O O . GLU A 1 92 ? -14.639 -7.055 13.749 1.00 95.38 92 GLU A O 1
ATOM 700 N N . ALA A 1 93 ? -15.273 -4.971 13.241 1.00 94.62 93 ALA A N 1
ATOM 701 C CA . ALA A 1 93 ? -14.736 -5.014 11.887 1.00 94.62 93 ALA A CA 1
ATOM 702 C C . ALA A 1 93 ? -13.202 -5.195 11.887 1.00 94.62 93 ALA A C 1
ATOM 704 O O . ALA A 1 93 ? -12.507 -4.621 12.732 1.00 94.62 93 ALA A O 1
ATOM 705 N N . PRO A 1 94 ? -12.647 -5.939 10.912 1.00 94.31 94 PRO A N 1
ATOM 706 C CA . PRO A 1 94 ? -11.210 -6.143 10.809 1.00 94.31 94 PRO A CA 1
ATOM 707 C C . PRO A 1 94 ? -10.469 -4.833 10.526 1.00 94.31 94 PRO A C 1
ATOM 709 O O . PRO A 1 94 ? -10.894 -3.992 9.723 1.00 94.31 94 PRO A O 1
ATOM 712 N N . ARG A 1 95 ? -9.305 -4.698 11.155 1.00 93.19 95 ARG A N 1
ATOM 713 C CA . ARG A 1 95 ? -8.401 -3.557 11.010 1.00 93.19 95 ARG A CA 1
ATOM 714 C C . ARG A 1 95 ? -7.232 -3.947 10.117 1.00 93.19 95 ARG A C 1
ATOM 716 O O . ARG A 1 95 ? -6.741 -5.067 10.215 1.00 93.19 95 ARG A O 1
ATOM 723 N N . TYR A 1 96 ? -6.816 -3.029 9.249 1.00 92.81 96 TYR A N 1
ATOM 724 C CA . TYR A 1 96 ? -5.713 -3.221 8.304 1.00 92.81 96 TYR A CA 1
ATOM 725 C C . TYR A 1 96 ? -4.683 -2.133 8.556 1.00 92.81 96 TYR A C 1
ATOM 727 O O . TYR A 1 96 ? -4.981 -0.950 8.382 1.00 92.81 96 TYR A O 1
ATOM 735 N N . VAL A 1 97 ? -3.502 -2.528 9.014 1.00 91.50 97 VAL A N 1
ATOM 736 C CA . VAL A 1 97 ? -2.501 -1.614 9.578 1.00 91.50 97 VAL A CA 1
ATOM 737 C C . VAL A 1 97 ? -1.125 -1.918 8.992 1.00 91.50 97 VAL A C 1
ATOM 739 O O . VAL A 1 97 ? -0.859 -3.076 8.665 1.00 91.50 97 VAL A O 1
ATOM 742 N N . PRO A 1 98 ? -0.262 -0.907 8.807 1.00 89.50 98 PRO A N 1
ATOM 743 C CA . PRO A 1 98 ? 1.090 -1.158 8.338 1.00 89.50 98 PRO A CA 1
ATOM 744 C C . PRO A 1 98 ? 1.912 -1.802 9.468 1.00 89.50 98 PRO A C 1
ATOM 746 O O . PRO A 1 98 ? 1.527 -1.691 10.636 1.00 89.50 98 PRO A O 1
ATOM 749 N N . PRO A 1 99 ? 3.069 -2.418 9.167 1.00 86.94 99 PRO A N 1
ATOM 750 C CA . PRO A 1 99 ? 3.923 -3.034 10.186 1.00 86.94 99 PRO A CA 1
ATOM 751 C C . PRO A 1 99 ? 4.414 -2.065 11.261 1.00 86.94 99 PRO A C 1
ATOM 753 O O . PRO A 1 99 ? 4.550 -2.437 12.422 1.00 86.94 99 PRO A O 1
ATOM 756 N N . LYS A 1 100 ? 4.651 -0.806 10.881 1.00 86.25 100 LYS A N 1
ATOM 757 C CA . LYS A 1 100 ? 5.077 0.270 11.780 1.00 86.25 100 LYS A CA 1
ATOM 758 C C . LYS A 1 100 ? 4.071 1.419 11.706 1.00 86.25 100 LYS A C 1
ATOM 760 O O . LYS A 1 100 ? 4.278 2.365 10.947 1.00 86.25 100 LYS A O 1
ATOM 765 N N . PRO A 1 101 ? 2.941 1.331 12.425 1.00 84.81 101 PRO A N 1
ATOM 766 C CA . PRO A 1 101 ? 1.972 2.412 12.444 1.00 84.81 101 PRO A CA 1
ATOM 767 C C . PRO A 1 101 ? 2.567 3.628 13.162 1.00 84.81 101 PRO A C 1
ATOM 769 O O . PRO A 1 101 ? 3.159 3.505 14.232 1.00 84.81 101 PRO A O 1
ATOM 772 N N . SER A 1 102 ? 2.377 4.818 12.589 1.00 82.31 102 SER A N 1
ATOM 773 C CA . SER A 1 102 ? 2.868 6.082 13.160 1.00 82.31 102 SER A CA 1
ATOM 774 C C . SER A 1 102 ? 2.202 6.445 14.491 1.00 82.31 102 SER A C 1
ATOM 776 O O . SER A 1 102 ? 2.728 7.254 15.255 1.00 82.31 102 SER A O 1
ATOM 778 N N . ARG A 1 103 ? 1.035 5.858 14.782 1.00 86.50 103 ARG A N 1
ATOM 779 C CA . ARG A 1 103 ? 0.279 6.059 16.021 1.00 86.50 103 ARG A CA 1
ATOM 780 C C . ARG A 1 103 ? -0.176 4.721 16.605 1.00 86.50 103 ARG A C 1
ATOM 782 O O . ARG A 1 103 ? -0.411 3.780 15.845 1.00 86.50 103 ARG A O 1
ATOM 789 N N . PRO A 1 104 ? -0.345 4.639 17.938 1.00 90.12 104 PRO A N 1
ATOM 790 C CA . PRO A 1 104 ? -0.998 3.502 18.572 1.00 90.12 104 PRO A CA 1
ATOM 791 C C . PRO A 1 104 ? -2.385 3.248 17.976 1.00 90.12 104 PRO A C 1
ATOM 793 O O . PRO A 1 104 ? -3.084 4.180 17.580 1.00 90.12 104 PRO A O 1
ATOM 796 N N . LEU A 1 105 ? -2.782 1.982 17.931 1.00 92.75 105 LEU A N 1
ATOM 797 C CA . LEU A 1 105 ? -4.065 1.559 17.383 1.00 92.75 105 LEU A CA 1
ATOM 798 C C . LEU A 1 105 ? -5.131 1.607 18.475 1.00 92.75 105 LEU A C 1
ATOM 800 O O . LEU A 1 105 ? -4.944 1.008 19.532 1.00 92.75 105 LEU A O 1
ATOM 804 N N . ASP A 1 106 ? -6.257 2.271 18.225 1.00 92.81 106 ASP A N 1
ATOM 805 C CA . ASP A 1 106 ? -7.361 2.313 19.187 1.00 92.81 106 ASP A CA 1
ATOM 806 C C . ASP A 1 106 ? -7.979 0.922 19.389 1.00 92.81 106 ASP A C 1
ATOM 808 O O . ASP A 1 106 ? -8.134 0.151 18.451 1.00 92.81 106 ASP A O 1
ATOM 812 N N . LEU A 1 107 ? -8.407 0.582 20.599 1.00 94.56 107 LEU A N 1
ATOM 813 C CA . LEU A 1 107 ? -9.038 -0.705 20.926 1.00 94.56 107 LEU A CA 1
ATOM 814 C C . LEU A 1 107 ? -10.557 -0.691 20.719 1.00 94.56 107 LEU A C 1
ATOM 816 O O . LEU A 1 107 ? -11.181 -1.747 20.626 1.00 94.56 107 LEU A O 1
ATOM 820 N N . CYS A 1 108 ? -11.154 0.493 20.569 1.00 93.25 108 CYS A N 1
ATOM 821 C CA . CYS A 1 108 ? -12.574 0.676 20.289 1.00 93.25 108 CYS A CA 1
ATOM 822 C C . CYS A 1 108 ? -12.773 1.790 19.255 1.00 93.25 108 CYS A C 1
ATOM 824 O O . CYS A 1 108 ? -12.415 2.937 19.496 1.00 93.25 108 CYS A O 1
ATOM 826 N N . GLU A 1 109 ? -13.398 1.452 18.130 1.00 91.88 109 GLU A N 1
ATOM 827 C CA . GLU A 1 109 ? -13.935 2.411 17.160 1.00 91.88 109 GLU A CA 1
ATOM 828 C C . GLU A 1 109 ? -15.456 2.283 17.163 1.00 91.88 109 GLU A C 1
ATOM 830 O O . GLU A 1 109 ? -15.965 1.170 17.187 1.00 91.88 109 GLU A O 1
ATOM 835 N N . SER A 1 110 ? -16.208 3.381 17.128 1.00 90.94 110 SER A N 1
ATOM 836 C CA . SER A 1 110 ? -17.675 3.321 17.139 1.00 90.94 110 SER A CA 1
ATOM 837 C C . SER A 1 110 ? -18.281 4.279 16.125 1.00 90.94 110 SER A C 1
ATOM 839 O O . SER A 1 110 ? -17.734 5.348 15.849 1.00 90.94 110 SER A O 1
ATOM 841 N N . LYS A 1 111 ? -19.441 3.907 15.573 1.00 88.06 111 LYS A N 1
ATOM 842 C CA . LYS A 1 111 ? -20.257 4.795 14.729 1.00 88.06 111 LYS A CA 1
ATOM 843 C C . LYS A 1 111 ? -21.176 5.706 15.552 1.00 88.06 111 LYS A C 1
ATOM 845 O O . LYS A 1 111 ? -21.645 6.703 15.011 1.00 88.06 111 LYS A O 1
ATOM 850 N N . SER A 1 112 ? -21.400 5.397 16.832 1.00 89.00 112 SER A N 1
ATOM 851 C CA . SER A 1 112 ? -22.224 6.206 17.737 1.00 89.00 112 SER A CA 1
ATOM 852 C C . SER A 1 112 ? -21.602 7.586 17.956 1.00 89.00 112 SER A C 1
ATOM 854 O O . SER A 1 112 ? -20.432 7.687 18.331 1.00 89.00 112 SER A O 1
ATOM 856 N N . SER A 1 113 ? -22.384 8.651 17.751 1.00 87.38 113 SER A N 1
ATOM 857 C CA . SER A 1 113 ? -21.951 10.034 17.996 1.00 87.38 113 SER A CA 1
ATOM 858 C C . SER A 1 113 ? -21.552 10.253 19.456 1.00 87.38 113 SER A C 1
ATOM 860 O O . SER A 1 113 ? -20.523 10.870 19.721 1.00 87.38 113 SER A O 1
ATOM 862 N N . TYR A 1 114 ? -22.311 9.673 20.391 1.00 84.88 114 TYR A N 1
ATOM 863 C CA . TYR A 1 114 ? -22.006 9.710 21.819 1.00 84.88 114 TYR A CA 1
ATOM 864 C C . TYR A 1 114 ? -20.655 9.054 22.115 1.00 84.88 114 TYR A C 1
ATOM 866 O O . TYR A 1 114 ? -19.790 9.673 22.732 1.00 84.88 114 TYR A O 1
ATOM 874 N N . THR A 1 115 ? -20.431 7.828 21.629 1.00 86.44 115 THR A N 1
ATOM 875 C CA . THR A 1 115 ? -19.167 7.126 21.887 1.00 86.44 115 THR A CA 1
ATOM 876 C C . THR A 1 115 ? -17.995 7.884 21.276 1.00 86.44 115 THR A C 1
ATOM 878 O O . THR A 1 115 ? -16.982 8.053 21.943 1.00 86.44 115 THR A O 1
ATOM 881 N N . LYS A 1 116 ? -18.128 8.410 20.052 1.00 89.75 116 LYS A N 1
ATOM 882 C CA . LYS A 1 116 ? -17.089 9.253 19.440 1.00 89.75 116 LYS A CA 1
ATOM 883 C C . LYS A 1 116 ? -16.746 10.471 20.300 1.00 89.75 116 LYS A C 1
ATOM 885 O O . LYS A 1 116 ? -15.569 10.769 20.463 1.00 89.75 116 LYS A O 1
ATOM 890 N N . ALA A 1 117 ? -17.744 11.134 20.886 1.00 87.56 117 ALA A N 1
ATOM 891 C CA . ALA A 1 117 ? -17.524 12.263 21.789 1.00 87.56 117 ALA A CA 1
ATOM 892 C C . ALA A 1 117 ? -16.797 11.848 23.083 1.00 87.56 117 ALA A C 1
ATOM 894 O O . ALA A 1 117 ? -15.885 12.544 23.523 1.00 87.56 117 ALA A O 1
ATOM 895 N N . VAL A 1 118 ? -17.145 10.690 23.661 1.00 86.50 118 VAL A N 1
ATOM 896 C CA . VAL A 1 118 ? -16.436 10.126 24.825 1.00 86.50 118 VAL A CA 1
ATOM 897 C C . VAL A 1 118 ? -14.985 9.788 24.478 1.00 86.50 118 VAL A C 1
ATOM 899 O O . VAL A 1 118 ? -14.088 10.109 25.250 1.00 86.50 118 VAL A O 1
ATOM 902 N N . LEU A 1 119 ? -14.748 9.170 23.316 1.00 88.50 119 LEU A N 1
ATOM 903 C CA . LEU A 1 119 ? -13.415 8.789 22.840 1.00 88.50 119 LEU A CA 1
ATOM 904 C C . LEU A 1 119 ? -12.525 9.996 22.515 1.00 88.50 119 LEU A C 1
ATOM 906 O O . LEU A 1 119 ? -11.312 9.903 22.669 1.00 88.50 119 LEU A O 1
ATOM 910 N N . ALA A 1 120 ? -13.110 11.120 22.097 1.00 88.19 120 ALA A N 1
ATOM 911 C CA . ALA A 1 120 ? -12.380 12.346 21.779 1.00 88.19 120 ALA A CA 1
ATOM 912 C C . ALA A 1 120 ? -11.922 13.144 23.017 1.00 88.19 120 ALA A C 1
ATOM 914 O O . ALA A 1 120 ? -11.051 14.000 22.897 1.00 88.19 120 ALA A O 1
ATOM 915 N N . ASN A 1 121 ? -12.498 12.895 24.200 1.00 90.62 121 ASN A N 1
ATOM 916 C CA . ASN A 1 121 ? -12.144 13.589 25.439 1.00 90.62 121 ASN A CA 1
ATOM 917 C C . ASN A 1 121 ? -11.328 12.668 26.354 1.00 90.62 121 ASN A C 1
ATOM 919 O O . ASN A 1 121 ? -11.864 11.697 26.879 1.00 90.62 121 ASN A O 1
ATOM 923 N N . ASP A 1 122 ? -10.059 12.993 26.606 1.00 86.19 122 ASP A N 1
ATOM 924 C CA . ASP A 1 122 ? -9.142 12.133 27.368 1.00 86.19 122 ASP A CA 1
ATOM 925 C C . ASP A 1 122 ? -9.631 11.771 28.773 1.00 86.19 122 ASP A C 1
ATOM 927 O O . ASP A 1 122 ? -9.547 10.609 29.187 1.00 86.19 122 ASP A O 1
ATOM 931 N N . THR A 1 123 ? -10.195 12.736 29.498 1.00 85.69 123 THR A N 1
ATOM 932 C CA . THR A 1 123 ? -10.713 12.524 30.855 1.00 85.69 123 THR A CA 1
ATOM 933 C C . THR A 1 123 ? -11.946 11.626 30.832 1.00 85.69 123 THR A C 1
ATOM 935 O O . THR A 1 123 ? -12.074 10.713 31.653 1.00 85.69 123 THR A O 1
ATOM 938 N N . ALA A 1 124 ? -12.858 11.861 29.884 1.00 84.19 124 ALA A N 1
ATOM 939 C CA . ALA A 1 124 ? -14.052 11.039 29.719 1.00 84.19 124 ALA A CA 1
ATOM 940 C C . ALA A 1 124 ? -13.683 9.622 29.264 1.00 84.19 124 ALA A C 1
ATOM 942 O O . ALA A 1 124 ? -14.152 8.658 29.864 1.00 84.19 124 ALA A O 1
ATOM 943 N N . ARG A 1 125 ? -12.788 9.494 28.280 1.00 87.12 125 ARG A N 1
ATOM 944 C CA . ARG A 1 125 ? -12.244 8.236 27.761 1.00 87.12 125 ARG A CA 1
ATOM 945 C C . ARG A 1 125 ? -11.613 7.400 28.868 1.00 87.12 125 ARG A C 1
ATOM 947 O O . ARG A 1 125 ? -11.996 6.247 29.051 1.00 87.12 125 ARG A O 1
ATOM 954 N N . THR A 1 126 ? -10.707 7.990 29.645 1.00 85.50 126 THR A N 1
ATOM 955 C CA . THR A 1 126 ? -10.009 7.301 30.743 1.00 85.50 126 THR A CA 1
ATOM 956 C C . THR A 1 126 ? -10.988 6.812 31.805 1.00 85.50 126 THR A C 1
ATOM 958 O O . THR A 1 126 ? -10.886 5.681 32.272 1.00 85.50 126 THR A O 1
ATOM 961 N N . ARG A 1 127 ? -11.991 7.626 32.156 1.00 83.19 127 ARG A N 1
ATOM 962 C CA . ARG A 1 127 ? -13.031 7.233 33.115 1.00 83.19 127 ARG A CA 1
ATOM 963 C C . ARG A 1 127 ? -13.945 6.133 32.563 1.00 83.19 127 ARG A C 1
ATOM 965 O O . ARG A 1 127 ? -14.281 5.192 33.281 1.00 83.19 127 ARG A O 1
ATOM 972 N N . ALA A 1 128 ? -14.373 6.262 31.310 1.00 84.69 128 ALA A N 1
ATOM 973 C CA . ALA A 1 128 ? -15.331 5.367 30.667 1.00 84.69 128 ALA A CA 1
ATOM 974 C C . ALA A 1 128 ? -14.758 3.957 30.478 1.00 84.69 128 ALA A C 1
ATOM 976 O O . ALA A 1 128 ? -15.435 2.970 30.767 1.00 84.69 128 ALA A O 1
ATOM 977 N N . PHE A 1 129 ? -13.492 3.882 30.064 1.00 88.62 129 PHE A N 1
ATOM 978 C CA . PHE A 1 129 ? -12.762 2.644 29.797 1.00 88.62 129 PHE A CA 1
ATOM 979 C C . PHE A 1 129 ? -11.825 2.243 30.944 1.00 88.62 129 PHE A C 1
ATOM 981 O O . PHE A 1 129 ? -10.935 1.412 30.763 1.00 88.62 129 PHE A O 1
ATOM 988 N N . ALA A 1 130 ? -12.039 2.795 32.142 1.00 85.06 130 ALA A N 1
ATOM 989 C CA . ALA A 1 130 ? -11.351 2.340 33.340 1.00 85.06 130 ALA A CA 1
ATOM 990 C C . ALA A 1 130 ? -11.601 0.838 33.544 1.00 85.06 130 ALA A C 1
ATOM 992 O O . ALA A 1 130 ? -12.746 0.376 33.485 1.00 85.06 130 ALA A O 1
ATOM 993 N N . ASN A 1 131 ? -10.526 0.095 33.811 1.00 86.12 131 ASN A N 1
ATOM 994 C CA . ASN A 1 131 ? -10.518 -1.364 33.959 1.00 86.12 131 ASN A CA 1
ATOM 995 C C . ASN A 1 131 ? -10.856 -2.140 32.674 1.00 86.12 131 ASN A C 1
ATOM 997 O O . ASN A 1 131 ? -11.273 -3.296 32.747 1.00 86.12 131 ASN A O 1
ATOM 1001 N N . LEU A 1 132 ? -10.685 -1.529 31.498 1.00 92.00 132 LEU A N 1
ATOM 1002 C CA . LEU A 1 132 ? -10.644 -2.283 30.251 1.00 92.00 132 LEU A CA 1
ATOM 1003 C C . LEU A 1 132 ? -9.501 -3.300 30.312 1.00 92.00 132 LEU A C 1
ATOM 1005 O O . LEU A 1 132 ? -8.359 -2.941 30.586 1.00 92.00 132 LEU A O 1
ATOM 1009 N N . THR A 1 133 ? -9.806 -4.562 30.033 1.00 93.94 133 THR A N 1
ATOM 1010 C CA . THR A 1 133 ? -8.796 -5.606 29.848 1.00 93.94 133 THR A CA 1
ATOM 1011 C C . THR A 1 133 ? -8.885 -6.114 28.424 1.00 93.94 133 THR A C 1
ATOM 1013 O O . THR A 1 133 ? -9.963 -6.509 27.978 1.00 93.94 133 THR A O 1
ATOM 1016 N N . CYS A 1 134 ? -7.765 -6.105 27.710 1.00 95.81 134 CYS A N 1
ATOM 1017 C CA . CYS A 1 134 ? -7.673 -6.660 26.370 1.00 95.81 134 CYS A CA 1
ATOM 1018 C C . CYS A 1 134 ? -6.499 -7.627 26.288 1.00 95.81 134 CYS A C 1
ATOM 1020 O O . CYS A 1 134 ? -5.437 -7.354 26.838 1.00 95.81 134 CYS A O 1
ATOM 1022 N N . ASN A 1 135 ? -6.701 -8.729 25.569 1.00 96.31 135 ASN A N 1
ATOM 1023 C CA . ASN A 1 135 ? -5.675 -9.726 25.301 1.00 96.31 135 ASN A CA 1
ATOM 1024 C C . ASN A 1 135 ? -5.508 -9.895 23.789 1.00 96.31 135 ASN A C 1
ATOM 1026 O O . ASN A 1 135 ? -6.478 -9.787 23.033 1.00 96.31 135 ASN A O 1
ATOM 1030 N N . SER A 1 136 ? -4.281 -10.191 23.369 1.00 96.56 136 SER A N 1
ATOM 1031 C CA . SER A 1 136 ? -3.917 -10.479 21.982 1.00 96.56 136 SER A CA 1
ATOM 1032 C C . SER A 1 136 ? -3.603 -11.961 21.819 1.00 96.56 136 SER A C 1
ATOM 1034 O O . SER A 1 136 ? -2.999 -12.561 22.708 1.00 96.56 136 SER A O 1
ATOM 1036 N N . SER A 1 137 ? -3.966 -12.547 20.677 1.00 95.75 137 SER A N 1
ATOM 1037 C CA . SER A 1 137 ? -3.449 -13.865 20.286 1.00 95.75 137 SER A CA 1
ATOM 1038 C C . SER A 1 137 ? -1.997 -13.815 19.788 1.00 95.75 137 SER A C 1
ATOM 1040 O O . SER A 1 137 ? -1.346 -14.853 19.734 1.00 95.75 137 SER A O 1
ATOM 1042 N N . LEU A 1 138 ? -1.488 -12.630 19.428 1.00 94.94 138 LEU A N 1
ATOM 1043 C CA . LEU A 1 138 ? -0.083 -12.394 19.083 1.00 94.94 138 LEU A CA 1
ATOM 1044 C C . LEU A 1 138 ? 0.713 -11.992 20.342 1.00 94.94 138 LEU A C 1
ATOM 1046 O O . LEU A 1 138 ? 0.370 -10.972 20.956 1.00 94.94 138 LEU A O 1
ATOM 1050 N N . PRO A 1 139 ? 1.772 -12.736 20.715 1.00 92.06 139 PRO A N 1
ATOM 1051 C CA . PRO A 1 139 ? 2.662 -12.365 21.813 1.00 92.06 139 PRO A CA 1
ATOM 1052 C C . PRO A 1 139 ? 3.369 -11.023 21.578 1.00 92.06 139 PRO A C 1
ATOM 1054 O O . PRO A 1 139 ? 3.698 -10.671 20.449 1.00 92.06 139 PRO A O 1
ATOM 1057 N N . GLY A 1 140 ? 3.634 -10.281 22.656 1.00 92.31 140 GLY A N 1
ATOM 1058 C CA . GLY A 1 140 ? 4.390 -9.022 22.600 1.00 92.31 140 GLY A CA 1
ATOM 1059 C C . GLY A 1 140 ? 3.590 -7.784 22.176 1.00 92.31 140 GLY A C 1
ATOM 1060 O O . GLY A 1 140 ? 4.162 -6.703 22.106 1.00 92.31 140 GLY A O 1
ATOM 1061 N N . VAL A 1 141 ? 2.281 -7.906 21.921 1.00 94.75 141 VAL A N 1
ATOM 1062 C CA . VAL A 1 141 ? 1.398 -6.738 21.765 1.00 94.75 141 VAL A CA 1
ATOM 1063 C C . VAL A 1 141 ? 1.263 -6.024 23.108 1.00 94.75 141 VAL A C 1
ATOM 1065 O O . VAL A 1 141 ? 0.837 -6.621 24.099 1.00 94.75 141 VAL A O 1
ATOM 1068 N N . GLU A 1 142 ? 1.596 -4.738 23.131 1.00 94.62 142 GLU A N 1
ATOM 1069 C CA . GLU A 1 142 ? 1.493 -3.902 24.325 1.00 94.62 142 GLU A CA 1
ATOM 1070 C C . GLU A 1 142 ? 0.160 -3.161 24.340 1.00 94.62 142 GLU A C 1
ATOM 1072 O O . GLU A 1 142 ? -0.229 -2.541 23.348 1.00 94.62 142 GLU A O 1
ATOM 1077 N N . PHE A 1 143 ? -0.516 -3.168 25.485 1.00 94.00 143 PHE A N 1
ATOM 1078 C CA . PHE A 1 143 ? -1.755 -2.426 25.694 1.00 94.00 143 PHE A CA 1
ATOM 1079 C C . PHE A 1 143 ? -1.510 -1.247 26.630 1.00 94.00 143 PHE A C 1
ATOM 1081 O O . PHE A 1 143 ? -0.923 -1.400 27.699 1.00 94.00 143 PHE A O 1
ATOM 1088 N N . ASN A 1 144 ? -2.007 -0.073 26.251 1.00 87.69 144 ASN A N 1
ATOM 1089 C CA . ASN A 1 144 ? -2.024 1.104 27.106 1.00 87.69 144 ASN A CA 1
ATOM 1090 C C . ASN A 1 144 ? -3.408 1.756 27.051 1.00 87.69 144 ASN A C 1
ATOM 1092 O O . ASN A 1 144 ? -3.778 2.385 26.054 1.00 87.69 144 ASN A O 1
ATOM 1096 N N . ALA A 1 145 ? -4.167 1.589 28.136 1.00 83.56 145 ALA A N 1
ATOM 1097 C CA . ALA A 1 145 ? -5.547 2.039 28.261 1.00 83.56 145 ALA A CA 1
ATOM 1098 C C . ALA A 1 145 ? -6.415 1.574 27.076 1.00 83.56 145 ALA A C 1
ATOM 1100 O O . ALA A 1 145 ? -6.711 0.388 26.959 1.00 83.56 145 ALA A O 1
ATOM 1101 N N . LEU A 1 146 ? -6.818 2.497 26.197 1.00 90.38 146 LEU A N 1
ATOM 1102 C CA . LEU A 1 146 ? -7.645 2.214 25.022 1.00 90.38 146 LEU A CA 1
ATOM 1103 C C . LEU A 1 146 ? -6.830 2.067 23.732 1.00 90.38 146 LEU A C 1
ATOM 1105 O O . LEU A 1 146 ? -7.392 2.115 22.646 1.00 90.38 146 LEU A O 1
ATOM 1109 N N . THR A 1 147 ? -5.516 1.917 23.817 1.00 93.25 147 THR A N 1
ATOM 1110 C CA . THR A 1 147 ? -4.656 1.790 22.640 1.00 93.25 147 THR A CA 1
ATOM 1111 C C . THR A 1 147 ? -3.7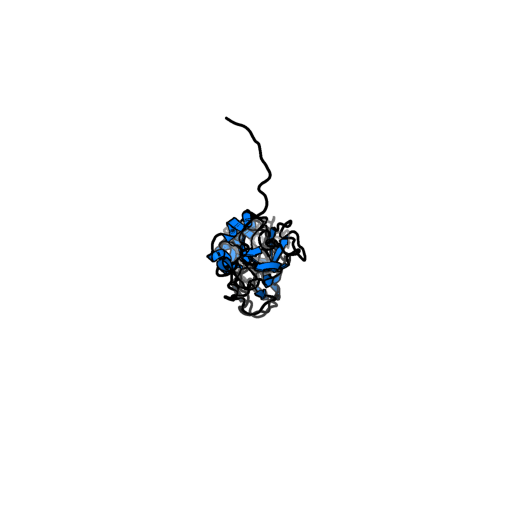64 0.566 22.740 1.00 93.25 147 THR A C 1
ATOM 1113 O O . THR A 1 147 ? -3.511 0.057 23.832 1.00 93.25 147 THR A O 1
ATOM 1116 N N . MET A 1 148 ? -3.274 0.101 21.598 1.00 94.62 148 MET A N 1
ATOM 1117 C CA . MET A 1 148 ? -2.261 -0.942 21.526 1.00 94.62 148 MET A CA 1
ATOM 1118 C C . MET A 1 148 ? -1.112 -0.558 20.602 1.00 94.62 148 MET A C 1
ATOM 1120 O O . MET A 1 148 ? -1.275 0.229 19.662 1.00 94.62 148 MET A O 1
ATOM 1124 N N . ARG A 1 149 ? 0.047 -1.157 20.859 1.00 94.69 149 ARG A N 1
ATOM 1125 C CA . ARG A 1 149 ? 1.231 -1.087 20.007 1.00 94.69 149 ARG A CA 1
ATOM 1126 C C . ARG A 1 149 ? 1.603 -2.486 19.539 1.00 94.69 149 ARG A C 1
ATOM 1128 O O . ARG A 1 149 ? 1.503 -3.454 20.292 1.00 94.69 149 ARG A O 1
ATOM 1135 N N . LEU A 1 150 ? 1.993 -2.572 18.272 1.00 93.88 150 LEU A N 1
ATOM 1136 C CA . LEU A 1 150 ? 2.488 -3.808 17.680 1.00 93.88 150 LEU A CA 1
ATOM 1137 C C . LEU A 1 150 ? 3.904 -4.102 18.199 1.00 93.88 150 LEU A C 1
ATOM 1139 O O . LEU A 1 150 ? 4.644 -3.153 18.473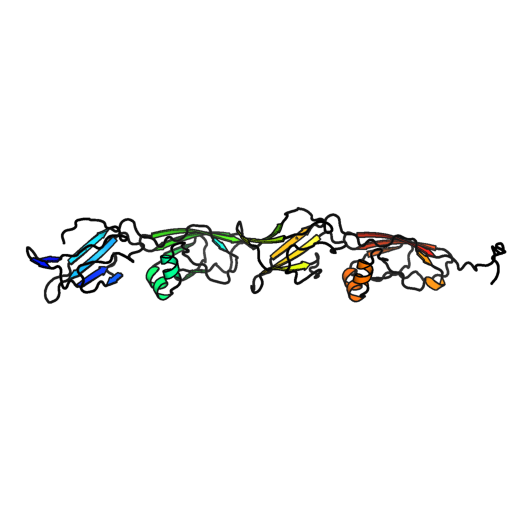 1.00 93.88 150 LEU A O 1
ATOM 1143 N N . PRO A 1 151 ? 4.294 -5.382 18.321 1.00 92.25 151 PRO A N 1
ATOM 1144 C CA . PRO A 1 151 ? 5.665 -5.738 18.656 1.00 92.25 151 PRO A CA 1
ATOM 1145 C C . PRO A 1 151 ? 6.634 -5.243 17.575 1.00 92.25 151 PRO A C 1
ATOM 1147 O O . PRO A 1 151 ? 6.318 -5.242 16.387 1.00 92.25 151 PRO A O 1
ATOM 1150 N N . ASN A 1 152 ? 7.850 -4.871 17.983 1.00 86.25 152 ASN A N 1
ATOM 1151 C CA . ASN A 1 152 ? 8.886 -4.391 17.058 1.00 86.25 152 ASN A CA 1
ATOM 1152 C C . ASN A 1 152 ? 9.342 -5.460 16.051 1.00 86.25 152 ASN A C 1
ATOM 1154 O O . ASN A 1 152 ? 9.838 -5.122 14.978 1.00 86.25 152 ASN A O 1
ATOM 1158 N N . MET A 1 153 ? 9.208 -6.738 16.415 1.00 86.38 153 MET A N 1
ATOM 1159 C CA . MET A 1 153 ? 9.562 -7.884 15.583 1.00 86.38 153 MET A CA 1
ATOM 1160 C C . MET A 1 153 ? 8.348 -8.800 15.454 1.00 86.38 153 MET A C 1
ATOM 1162 O O . MET A 1 153 ? 7.822 -9.289 16.451 1.00 86.38 153 MET A O 1
ATOM 1166 N N . MET A 1 154 ? 7.908 -9.018 14.219 1.00 89.38 154 MET A N 1
ATOM 1167 C CA . MET A 1 154 ? 6.835 -9.942 13.863 1.00 89.38 154 MET A CA 1
ATOM 1168 C C . MET A 1 154 ? 6.970 -10.334 12.391 1.00 89.38 154 MET A C 1
ATOM 1170 O O . MET A 1 154 ? 7.467 -9.551 11.582 1.00 89.38 154 MET A O 1
ATOM 1174 N N . GLU A 1 155 ? 6.514 -11.535 12.043 1.00 89.94 155 GLU A N 1
ATOM 1175 C CA . GLU A 1 155 ? 6.412 -11.963 10.645 1.00 89.94 155 GLU A CA 1
ATOM 1176 C C . GLU A 1 155 ? 5.339 -11.151 9.916 1.00 89.94 155 GLU A C 1
ATOM 1178 O O . GLU A 1 155 ? 4.303 -10.840 10.505 1.00 89.94 155 GLU A O 1
ATOM 1183 N N . ILE A 1 156 ? 5.582 -10.807 8.649 1.00 89.06 156 ILE A N 1
ATOM 1184 C CA . ILE A 1 156 ? 4.667 -10.025 7.808 1.00 89.06 156 ILE A CA 1
ATOM 1185 C C . ILE A 1 156 ? 4.446 -10.808 6.499 1.00 89.06 156 ILE A C 1
ATOM 1187 O O . ILE A 1 156 ? 5.435 -11.161 5.854 1.00 89.06 156 ILE A O 1
ATOM 1191 N N . PRO A 1 157 ? 3.194 -11.066 6.071 1.00 90.25 157 PRO A N 1
ATOM 1192 C CA . PRO A 1 157 ? 1.936 -10.617 6.677 1.00 90.25 157 PRO A CA 1
ATOM 1193 C C . PRO A 1 157 ? 1.586 -11.363 7.974 1.00 90.25 157 PRO A C 1
ATOM 1195 O O . PRO A 1 157 ? 1.958 -12.518 8.155 1.00 90.25 157 PRO A O 1
ATOM 1198 N N . ASN A 1 158 ? 0.820 -10.715 8.858 1.00 94.06 158 ASN A N 1
ATOM 1199 C CA . ASN A 1 158 ? 0.327 -11.316 10.101 1.00 94.06 158 ASN A CA 1
ATOM 1200 C C . ASN A 1 158 ? -1.160 -11.044 10.313 1.00 94.06 158 ASN A C 1
ATOM 1202 O O . ASN A 1 158 ? -1.647 -9.954 10.006 1.00 94.06 158 ASN A O 1
ATOM 1206 N N . VAL A 1 159 ? -1.868 -12.003 10.904 1.00 95.38 159 VAL A N 1
ATOM 1207 C CA . VAL A 1 159 ? -3.273 -11.849 11.286 1.00 95.38 159 VAL A CA 1
ATOM 1208 C C . VAL A 1 159 ? -3.471 -12.391 12.691 1.00 95.38 159 VAL A C 1
ATOM 1210 O O . VAL A 1 159 ? -3.191 -13.557 12.958 1.00 95.38 159 VAL A O 1
ATOM 1213 N N . PHE A 1 160 ? -3.999 -11.559 13.584 1.00 96.44 160 PHE A N 1
ATOM 1214 C CA . PHE A 1 160 ? -4.251 -11.940 14.971 1.00 96.44 160 PHE A CA 1
ATOM 1215 C C . PHE A 1 160 ? -5.528 -11.297 15.517 1.00 96.44 160 PHE A C 1
ATOM 1217 O O . PHE A 1 160 ? -6.094 -10.375 14.925 1.00 96.44 160 PHE A O 1
ATOM 1224 N N . GLU A 1 161 ? -6.010 -11.815 16.642 1.00 97.38 161 GLU A N 1
ATOM 1225 C CA . GLU A 1 161 ? -7.248 -11.379 17.283 1.00 97.38 161 GLU A CA 1
ATOM 1226 C C . GLU A 1 161 ? -6.965 -10.588 18.554 1.00 97.38 161 GLU A C 1
ATOM 1228 O O . GLU A 1 161 ? -6.106 -10.958 19.357 1.00 97.38 161 GLU A O 1
ATOM 1233 N N . ILE A 1 162 ? -7.754 -9.534 18.759 1.00 97.88 162 ILE A N 1
ATOM 1234 C CA . ILE A 1 162 ? -7.824 -8.794 20.014 1.00 97.88 162 ILE A CA 1
ATOM 1235 C C . ILE A 1 162 ? -9.176 -9.057 20.659 1.00 97.88 162 ILE A C 1
ATOM 1237 O O . ILE A 1 162 ? -10.220 -8.882 20.028 1.00 97.88 162 ILE A O 1
ATOM 1241 N N . ARG A 1 163 ? -9.155 -9.453 21.932 1.00 97.19 163 ARG A N 1
ATOM 1242 C CA . ARG A 1 163 ? -10.350 -9.701 22.745 1.00 97.19 163 ARG A CA 1
ATOM 1243 C C . ARG A 1 163 ? -10.374 -8.721 23.894 1.00 97.19 163 ARG A C 1
ATOM 1245 O O . ARG A 1 163 ? -9.476 -8.754 24.727 1.00 97.19 163 ARG A O 1
ATOM 1252 N N . CYS A 1 164 ? -11.401 -7.886 23.942 1.00 96.50 164 CYS A N 1
ATOM 1253 C CA . CYS A 1 164 ? -11.549 -6.854 24.953 1.00 96.50 164 CYS A CA 1
ATOM 1254 C C . CYS A 1 164 ? -12.772 -7.111 25.829 1.00 96.50 164 CYS A C 1
ATOM 1256 O O . CYS A 1 164 ? -13.836 -7.516 25.354 1.00 96.50 164 CYS A O 1
ATOM 1258 N N . VAL A 1 165 ? -12.610 -6.849 27.121 1.00 94.50 165 VAL A N 1
ATOM 1259 C CA . VAL A 1 165 ? -13.651 -6.957 28.137 1.00 94.50 165 VAL A CA 1
ATOM 1260 C C . VAL A 1 165 ? -13.662 -5.667 28.941 1.00 94.50 165 VAL A C 1
ATOM 1262 O O . VAL A 1 165 ? -12.678 -5.308 29.587 1.00 94.50 165 VAL A O 1
ATOM 1265 N N . LEU A 1 166 ? -14.801 -4.982 28.920 1.00 92.12 166 LEU A N 1
ATOM 1266 C CA . LEU A 1 166 ? -15.071 -3.844 29.787 1.00 92.12 166 LEU A CA 1
ATOM 1267 C C . LEU A 1 166 ? -16.281 -4.198 30.629 1.00 92.12 166 LEU A C 1
ATOM 1269 O O . LEU A 1 166 ? -17.407 -4.124 30.141 1.00 92.12 166 LEU A O 1
ATOM 1273 N N . ARG A 1 167 ? -16.058 -4.556 31.898 1.00 89.19 167 ARG A N 1
ATOM 1274 C CA . ARG A 1 167 ? -17.138 -4.939 32.821 1.00 89.19 167 ARG A CA 1
ATOM 1275 C C . ARG A 1 167 ? -17.971 -6.086 32.214 1.00 89.19 167 ARG A C 1
ATOM 1277 O O . ARG A 1 167 ? -17.426 -7.167 32.014 1.00 89.19 167 ARG A O 1
ATOM 1284 N N . ASP A 1 168 ? -19.251 -5.864 31.904 1.00 90.12 168 ASP A N 1
ATOM 1285 C CA . ASP A 1 168 ? -20.128 -6.873 31.296 1.00 90.12 168 ASP A CA 1
ATOM 1286 C C . ASP A 1 168 ? -20.129 -6.836 29.747 1.00 90.12 168 ASP A C 1
ATOM 1288 O O . ASP A 1 168 ? -20.668 -7.744 29.117 1.00 90.12 168 ASP A O 1
ATOM 1292 N N . CYS A 1 169 ? -19.513 -5.831 29.110 1.00 92.06 169 CYS A N 1
ATOM 1293 C CA . CYS A 1 169 ? -19.341 -5.793 27.653 1.00 92.06 169 CYS A CA 1
ATOM 1294 C C . CYS A 1 169 ? -18.133 -6.610 27.203 1.00 92.06 169 CYS A C 1
ATOM 1296 O O . CYS A 1 169 ? -17.076 -6.595 27.841 1.00 92.06 169 CYS A O 1
ATOM 1298 N N . ARG A 1 170 ? -18.260 -7.223 26.025 1.00 94.69 170 ARG A N 1
ATOM 1299 C CA . ARG A 1 170 ? -17.170 -7.899 25.319 1.00 94.69 170 ARG A CA 1
ATOM 1300 C C . ARG A 1 170 ? -17.228 -7.542 23.844 1.00 94.69 170 ARG A C 1
ATOM 1302 O O . ARG A 1 170 ? -18.322 -7.393 23.310 1.00 94.69 170 ARG A O 1
ATOM 1309 N N . TRP A 1 171 ? -16.067 -7.408 23.220 1.00 95.56 171 TRP A N 1
ATOM 1310 C CA . TRP A 1 171 ? -15.958 -7.300 21.768 1.00 95.56 171 TRP A CA 1
ATOM 1311 C C . TRP A 1 171 ? -14.648 -7.914 21.289 1.00 95.56 171 TRP A C 1
ATOM 1313 O O . TRP A 1 171 ? -13.665 -8.000 22.038 1.00 95.56 171 TRP A O 1
ATOM 1323 N N . MET A 1 172 ? -14.647 -8.349 20.034 1.00 97.00 172 MET A N 1
ATOM 1324 C CA . MET A 1 172 ? -13.488 -8.958 19.394 1.00 97.00 172 MET A CA 1
ATOM 1325 C C . MET A 1 172 ? -13.293 -8.399 17.992 1.00 97.00 172 MET A C 1
ATOM 1327 O O . MET A 1 172 ? -14.256 -8.197 17.264 1.00 97.00 172 MET A O 1
ATOM 1331 N N . PHE A 1 173 ? -12.046 -8.166 17.593 1.00 96.62 173 PHE A N 1
ATOM 1332 C CA . PHE A 1 173 ? -11.733 -7.774 16.221 1.00 96.62 173 PHE A CA 1
ATOM 1333 C C . PHE A 1 173 ? -10.405 -8.372 15.764 1.00 96.62 173 PHE A C 1
ATOM 1335 O O . PHE A 1 173 ? -9.521 -8.676 16.569 1.00 96.62 173 PHE A O 1
ATOM 1342 N N . LYS A 1 174 ? -10.266 -8.520 14.445 1.00 96.75 174 LYS A N 1
ATOM 1343 C CA . LYS A 1 174 ? -9.032 -8.981 13.800 1.00 96.75 174 LYS A CA 1
ATOM 1344 C C . LYS A 1 174 ? -8.142 -7.809 13.421 1.00 96.75 174 LYS A C 1
ATOM 1346 O O . LYS A 1 174 ? -8.630 -6.784 12.941 1.00 96.75 174 LYS A O 1
ATOM 1351 N N . VAL A 1 175 ? -6.840 -7.993 13.574 1.00 96.06 175 VAL A N 1
ATOM 1352 C CA . VAL A 1 175 ? -5.803 -7.075 13.110 1.00 96.06 175 VAL A CA 1
ATOM 1353 C C . VAL A 1 175 ? -5.032 -7.778 12.007 1.00 96.06 175 VAL A C 1
ATOM 1355 O O . VAL A 1 175 ? -4.483 -8.853 12.221 1.00 96.06 175 VAL A O 1
ATOM 1358 N N . ASN A 1 176 ? -5.027 -7.174 10.825 1.00 95.12 176 ASN A N 1
ATOM 1359 C CA . ASN A 1 176 ? -4.291 -7.636 9.659 1.00 95.12 176 ASN A CA 1
ATOM 1360 C C . ASN A 1 176 ? -3.135 -6.666 9.441 1.00 95.12 176 ASN A C 1
ATOM 1362 O O . ASN A 1 176 ? -3.357 -5.487 9.143 1.00 95.12 176 ASN A O 1
ATOM 1366 N N . VAL A 1 177 ? -1.919 -7.165 9.611 1.00 93.50 177 VAL A N 1
ATOM 1367 C CA . VAL A 1 177 ? -0.695 -6.416 9.365 1.00 93.50 177 VAL A CA 1
ATOM 1368 C C . VAL A 1 177 ? -0.137 -6.866 8.026 1.00 93.50 177 VAL A C 1
ATOM 1370 O O . VAL A 1 177 ? 0.219 -8.031 7.860 1.00 93.50 177 VAL A O 1
ATOM 1373 N N . ASP A 1 178 ? -0.098 -5.954 7.064 1.00 91.56 178 ASP A N 1
ATOM 1374 C CA . ASP A 1 178 ? 0.392 -6.223 5.711 1.00 91.56 178 ASP A CA 1
ATOM 1375 C C . ASP A 1 178 ? 1.174 -5.011 5.205 1.00 91.56 178 ASP A C 1
ATOM 1377 O O . ASP A 1 178 ? 0.974 -3.883 5.671 1.00 91.56 178 ASP A O 1
ATOM 1381 N N . LEU A 1 179 ? 2.066 -5.262 4.253 1.00 89.38 179 LEU A N 1
ATOM 1382 C CA . LEU A 1 179 ? 2.757 -4.208 3.527 1.00 89.38 179 LEU A CA 1
ATOM 1383 C C . LEU A 1 179 ? 1.803 -3.559 2.532 1.00 89.38 179 LEU A C 1
ATOM 1385 O O . LEU A 1 179 ? 0.947 -4.215 1.930 1.00 89.38 179 LEU A O 1
ATOM 1389 N N . ASP A 1 180 ? 1.992 -2.261 2.341 1.00 90.00 180 ASP A N 1
ATOM 1390 C CA . ASP A 1 180 ? 1.302 -1.527 1.297 1.00 90.00 180 ASP A CA 1
ATOM 1391 C C . ASP A 1 180 ? 1.774 -2.015 -0.075 1.00 90.00 180 ASP A C 1
ATOM 1393 O O . ASP A 1 180 ? 2.962 -2.253 -0.299 1.00 90.00 180 ASP A O 1
ATOM 1397 N N . LYS A 1 181 ? 0.829 -2.199 -0.998 1.00 91.19 181 LYS A N 1
ATOM 1398 C CA . LYS A 1 181 ? 1.080 -2.686 -2.358 1.00 91.19 181 LYS A CA 1
ATOM 1399 C C . LYS A 1 181 ? 0.528 -1.690 -3.357 1.00 91.19 181 LYS A C 1
ATOM 1401 O O . LYS A 1 181 ? -0.612 -1.245 -3.225 1.00 91.19 181 LYS A O 1
ATOM 1406 N N . LEU A 1 182 ? 1.322 -1.364 -4.371 1.00 91.81 182 LEU A N 1
ATOM 1407 C CA . LEU A 1 182 ? 0.865 -0.514 -5.461 1.00 91.81 182 LEU A CA 1
ATOM 1408 C C . LEU A 1 182 ? 0.029 -1.360 -6.419 1.00 91.81 182 LEU A C 1
ATOM 1410 O O . LEU A 1 182 ? 0.464 -2.416 -6.882 1.00 91.81 182 LEU A O 1
ATOM 1414 N N . LYS A 1 183 ? -1.176 -0.888 -6.707 1.00 92.31 183 LYS A N 1
ATOM 1415 C CA . LYS A 1 183 ? -2.103 -1.471 -7.664 1.00 92.31 183 LYS A CA 1
ATOM 1416 C C . LYS A 1 183 ? -2.290 -0.502 -8.822 1.00 92.31 183 LYS A C 1
ATOM 1418 O O . LYS A 1 183 ? -2.548 0.681 -8.621 1.00 92.31 183 LYS A O 1
ATOM 1423 N N . LEU A 1 184 ? -2.184 -1.041 -10.029 1.00 91.94 184 LEU A N 1
ATOM 1424 C CA . LEU A 1 184 ? -2.324 -0.302 -11.278 1.00 91.94 184 LEU A CA 1
ATOM 1425 C C . LEU A 1 184 ? -3.716 -0.487 -11.864 1.00 91.94 184 LEU A C 1
ATOM 1427 O O . LEU A 1 184 ? -4.294 -1.577 -11.785 1.00 91.94 184 LEU A O 1
ATOM 1431 N N . ILE A 1 185 ? -4.242 0.583 -12.458 1.00 91.94 185 ILE A N 1
ATOM 1432 C CA . ILE A 1 185 ? -5.530 0.587 -13.147 1.00 91.94 185 ILE A CA 1
ATOM 1433 C C . ILE A 1 185 ? -5.351 1.212 -14.539 1.00 91.94 185 ILE A C 1
ATOM 1435 O O . ILE A 1 185 ? -4.935 2.367 -14.615 1.00 91.94 185 ILE A O 1
ATOM 1439 N N . PRO A 1 186 ? -5.687 0.493 -15.627 1.00 91.75 186 PRO A N 1
ATOM 1440 C CA . PRO A 1 186 ? -6.143 -0.900 -15.645 1.00 91.75 186 PRO A CA 1
ATOM 1441 C C . PRO A 1 186 ? -5.026 -1.867 -15.223 1.00 91.75 186 PRO A C 1
ATOM 1443 O O . PRO A 1 186 ? -3.866 -1.639 -15.533 1.00 91.75 186 PRO A O 1
ATOM 1446 N N . GLY A 1 187 ? -5.369 -2.956 -14.534 1.00 92.12 187 GLY A N 1
ATOM 1447 C CA . GLY A 1 187 ? -4.392 -3.980 -14.160 1.00 92.12 187 GLY A CA 1
ATOM 1448 C C . GLY A 1 187 ? -4.079 -4.888 -15.346 1.00 92.12 187 GLY A C 1
ATOM 1449 O O . GLY A 1 187 ? -4.930 -5.681 -15.744 1.00 92.12 187 GLY A O 1
ATOM 1450 N N . LYS A 1 188 ? -2.870 -4.781 -15.902 1.00 91.81 188 LYS A N 1
ATOM 1451 C CA . LYS A 1 188 ? -2.379 -5.616 -17.008 1.00 91.81 188 LYS A CA 1
ATOM 1452 C C . LYS A 1 188 ? -1.087 -6.340 -16.633 1.00 91.81 188 LYS A C 1
ATOM 1454 O O . LYS A 1 188 ? -0.331 -5.873 -15.784 1.00 91.81 188 LYS A O 1
ATOM 1459 N N . SER A 1 189 ? -0.827 -7.468 -17.295 1.00 90.81 189 SER A N 1
ATOM 1460 C CA . SER A 1 189 ? 0.444 -8.197 -17.185 1.00 90.81 189 SER A CA 1
ATOM 1461 C C . SER A 1 189 ? 1.592 -7.495 -17.918 1.00 90.81 189 SER A C 1
ATOM 1463 O O . SER A 1 189 ? 2.738 -7.607 -17.496 1.00 90.81 189 SER A O 1
ATOM 1465 N N . ALA A 1 190 ? 1.282 -6.767 -18.993 1.00 94.00 190 ALA A N 1
ATOM 1466 C CA . ALA A 1 190 ? 2.196 -5.892 -19.714 1.00 94.00 190 ALA A CA 1
ATOM 1467 C C . ALA A 1 190 ? 1.433 -4.669 -20.239 1.00 94.00 190 ALA A C 1
ATOM 1469 O O . ALA A 1 190 ? 0.252 -4.774 -20.579 1.00 94.00 190 ALA A O 1
ATOM 1470 N N . TYR A 1 191 ? 2.112 -3.527 -20.285 1.00 94.94 191 TYR A N 1
ATOM 1471 C CA . TYR A 1 191 ? 1.545 -2.248 -20.701 1.00 94.94 191 TYR A CA 1
ATOM 1472 C C . TYR A 1 191 ? 2.178 -1.775 -22.002 1.00 94.94 191 TYR A C 1
ATOM 1474 O O . TYR A 1 191 ? 3.398 -1.843 -22.152 1.00 94.94 191 TYR A O 1
ATOM 1482 N N . ASP A 1 192 ? 1.360 -1.254 -22.911 1.00 93.62 192 ASP A N 1
ATOM 1483 C CA . ASP A 1 192 ? 1.849 -0.608 -24.125 1.00 93.62 192 ASP A CA 1
ATOM 1484 C C . ASP A 1 192 ? 2.274 0.831 -23.791 1.00 93.62 192 ASP A C 1
ATOM 1486 O O . ASP A 1 192 ? 1.410 1.661 -23.497 1.00 93.62 192 ASP A O 1
ATOM 1490 N N . PRO A 1 193 ? 3.573 1.175 -23.842 1.00 91.44 193 PRO A N 1
ATOM 1491 C CA . PRO A 1 193 ? 4.031 2.523 -23.521 1.00 91.44 193 PRO A CA 1
ATOM 1492 C C . PRO A 1 193 ? 3.436 3.608 -24.436 1.00 91.44 193 PRO A C 1
ATOM 1494 O O . PRO A 1 193 ? 3.366 4.765 -24.029 1.00 91.44 193 PRO A O 1
ATOM 1497 N N . LEU A 1 194 ? 2.994 3.276 -25.653 1.00 88.56 194 LEU A N 1
ATOM 1498 C CA . LEU A 1 194 ? 2.444 4.245 -26.604 1.00 88.56 194 LEU A CA 1
ATOM 1499 C C . LEU A 1 194 ? 0.952 4.516 -26.401 1.00 88.56 194 LEU A C 1
ATOM 1501 O O . LEU A 1 194 ? 0.496 5.622 -26.700 1.00 88.56 194 LEU A O 1
ATOM 1505 N N . ALA A 1 195 ? 0.205 3.524 -25.918 1.00 90.31 195 ALA A N 1
ATOM 1506 C CA . ALA A 1 195 ? -1.252 3.583 -25.824 1.00 90.31 195 ALA A CA 1
ATOM 1507 C C . ALA A 1 195 ? -1.770 3.649 -24.382 1.00 90.31 195 ALA A C 1
ATOM 1509 O O . ALA A 1 195 ? -2.812 4.258 -24.133 1.00 90.31 195 ALA A O 1
ATOM 1510 N N . ASP A 1 196 ? -1.064 3.038 -23.430 1.00 92.12 196 ASP A N 1
ATOM 1511 C CA . ASP A 1 196 ? -1.560 2.889 -22.071 1.00 92.12 196 ASP A CA 1
ATOM 1512 C C . ASP A 1 196 ? -1.233 4.089 -21.182 1.00 92.12 196 ASP A C 1
ATOM 1514 O O . ASP A 1 196 ? -0.131 4.649 -21.163 1.00 92.12 196 ASP A O 1
ATOM 1518 N N . VAL A 1 197 ? -2.226 4.432 -20.369 1.00 91.50 197 VAL A N 1
ATOM 1519 C CA . VAL A 1 197 ? -2.102 5.338 -19.234 1.00 91.50 197 VAL A CA 1
ATOM 1520 C C . VAL A 1 197 ? -2.532 4.591 -17.978 1.00 91.50 197 VAL A C 1
ATOM 1522 O O . VAL A 1 197 ? -3.460 3.780 -18.026 1.00 91.50 197 VAL A O 1
ATOM 1525 N N . VAL A 1 198 ? -1.846 4.834 -16.862 1.00 91.44 198 VAL A N 1
ATOM 1526 C CA . VAL A 1 198 ? -2.066 4.093 -15.614 1.00 91.44 198 VAL A CA 1
ATOM 1527 C C . VAL A 1 198 ? -2.422 5.025 -14.465 1.00 91.44 198 VAL A C 1
ATOM 1529 O O . VAL A 1 198 ? -1.762 6.036 -14.237 1.00 91.44 198 VAL A O 1
ATOM 1532 N N . SER A 1 199 ? -3.461 4.670 -13.720 1.00 91.25 199 SER A N 1
ATOM 1533 C CA . SER A 1 199 ? -3.776 5.259 -12.417 1.00 91.25 199 SER A CA 1
ATOM 1534 C C . SER A 1 199 ? -3.251 4.365 -11.301 1.00 91.25 199 SER A C 1
ATOM 1536 O O . SER A 1 199 ? -3.192 3.139 -11.458 1.00 91.25 199 SER A O 1
ATOM 1538 N N . LEU A 1 200 ? -2.884 4.971 -10.173 1.00 90.94 200 LEU A N 1
ATOM 1539 C CA . LEU A 1 200 ? -2.295 4.280 -9.039 1.00 90.94 200 LEU A CA 1
ATOM 1540 C C . LEU A 1 200 ? -3.261 4.210 -7.862 1.00 90.94 200 LEU A C 1
ATOM 1542 O O . LEU A 1 200 ? -3.986 5.144 -7.528 1.00 90.94 200 LEU A O 1
ATOM 1546 N N . GLN A 1 201 ? -3.227 3.075 -7.181 1.00 92.06 201 GLN A N 1
ATOM 1547 C CA . GLN A 1 201 ? -3.834 2.895 -5.873 1.00 92.06 201 GLN A CA 1
ATOM 1548 C C . GLN A 1 201 ? -2.819 2.252 -4.949 1.00 92.06 201 GLN A C 1
ATOM 1550 O O . GLN A 1 201 ? -2.128 1.317 -5.346 1.00 92.06 201 GLN A O 1
ATOM 1555 N N . ILE A 1 202 ? -2.764 2.706 -3.703 1.00 91.31 202 ILE A N 1
ATOM 1556 C CA . ILE A 1 202 ? -2.059 1.972 -2.656 1.00 91.31 202 ILE A CA 1
ATOM 1557 C C . ILE A 1 202 ? -3.095 1.120 -1.931 1.00 91.31 202 ILE A C 1
ATOM 1559 O O . ILE A 1 202 ? -4.157 1.605 -1.541 1.00 91.31 202 ILE A O 1
ATOM 1563 N N . CYS A 1 203 ? -2.811 -0.172 -1.811 1.00 91.06 203 CYS A N 1
ATOM 1564 C CA . CYS A 1 203 ? -3.686 -1.149 -1.188 1.00 91.06 203 CYS A CA 1
ATOM 1565 C C . CYS A 1 203 ? -3.003 -1.802 0.008 1.00 91.06 203 CYS A C 1
ATOM 1567 O O . CYS A 1 203 ? -1.871 -2.271 -0.093 1.00 91.06 203 CYS A O 1
ATOM 1569 N N . ARG A 1 204 ? -3.746 -1.920 1.107 1.00 89.94 204 ARG A N 1
ATOM 1570 C CA . ARG A 1 204 ? -3.393 -2.720 2.276 1.00 89.94 204 ARG A CA 1
ATOM 1571 C C . ARG A 1 204 ? -4.472 -3.768 2.503 1.00 89.94 204 ARG A C 1
ATOM 1573 O O . ARG A 1 204 ? -5.592 -3.453 2.921 1.00 89.94 204 ARG A O 1
ATOM 1580 N N . GLY A 1 205 ? -4.154 -5.019 2.181 1.00 86.81 205 GLY A N 1
ATOM 1581 C CA . GLY A 1 205 ? -5.162 -6.071 2.067 1.00 86.81 205 GLY A CA 1
ATOM 1582 C C . GLY A 1 205 ? -6.276 -5.666 1.080 1.00 86.81 205 GLY A C 1
ATOM 1583 O O . GLY A 1 205 ? -5.972 -5.279 -0.048 1.00 86.81 205 GLY A O 1
ATOM 1584 N N . PRO A 1 206 ? -7.564 -5.712 1.470 1.00 88.88 206 PRO A N 1
ATOM 1585 C CA . PRO A 1 206 ? -8.683 -5.334 0.609 1.00 88.88 206 PRO A CA 1
ATOM 1586 C C . PRO A 1 206 ? -8.957 -3.822 0.584 1.00 88.88 206 PRO A C 1
ATOM 1588 O O . PRO A 1 206 ? -9.823 -3.377 -0.168 1.00 88.88 206 PRO A O 1
ATOM 1591 N N . LYS A 1 207 ? -8.286 -3.022 1.425 1.00 88.62 207 LYS A N 1
ATOM 1592 C CA . LYS A 1 207 ? -8.496 -1.573 1.480 1.00 88.62 207 LYS A CA 1
ATOM 1593 C C . LYS A 1 207 ? -7.528 -0.886 0.530 1.00 88.62 207 LYS A C 1
ATOM 1595 O O . LYS A 1 207 ? -6.333 -0.876 0.793 1.00 88.62 207 LYS A O 1
ATOM 1600 N N . CYS A 1 208 ? -8.055 -0.294 -0.533 1.00 90.44 208 CYS A N 1
ATOM 1601 C CA . CYS A 1 208 ? -7.293 0.531 -1.463 1.00 90.44 208 CYS A CA 1
ATOM 1602 C C . CYS A 1 208 ? -7.723 1.989 -1.336 1.00 90.44 208 CYS A C 1
ATOM 1604 O O . CYS A 1 208 ? -8.909 2.267 -1.148 1.00 90.44 208 CYS A O 1
ATOM 1606 N N . TRP A 1 209 ? -6.777 2.910 -1.463 1.00 89.38 209 TRP A N 1
ATOM 1607 C CA . TRP A 1 209 ? -7.060 4.335 -1.536 1.00 89.38 209 TRP A CA 1
ATOM 1608 C C . TRP A 1 209 ? -6.320 4.972 -2.705 1.00 89.38 209 TRP A C 1
ATOM 1610 O O . TRP A 1 209 ? -5.248 4.530 -3.124 1.00 89.38 209 TRP A O 1
ATOM 1620 N N . VAL A 1 210 ? -6.955 6.006 -3.244 1.00 86.81 210 VAL A N 1
ATOM 1621 C CA . VAL A 1 210 ? -6.365 6.929 -4.209 1.00 86.81 210 VAL A CA 1
ATOM 1622 C C . VAL A 1 210 ? -5.935 8.154 -3.413 1.00 86.81 210 VAL A C 1
ATOM 1624 O O . VAL A 1 210 ? -6.662 8.597 -2.522 1.00 86.81 210 VAL A O 1
ATOM 1627 N N . GLY A 1 211 ? -4.761 8.691 -3.710 1.00 76.31 211 GLY A N 1
ATOM 1628 C CA . GLY A 1 211 ? -4.218 9.850 -3.019 1.00 76.31 211 GLY A CA 1
ATOM 1629 C C . GLY A 1 211 ? -3.310 10.661 -3.928 1.00 76.31 211 GLY A C 1
ATOM 1630 O O . GLY A 1 211 ? -3.009 10.269 -5.054 1.00 76.31 211 GLY A O 1
ATOM 1631 N N . HIS A 1 212 ? -2.852 11.805 -3.428 1.00 80.25 212 HIS A N 1
ATOM 1632 C CA . HIS A 1 212 ? -1.822 12.593 -4.098 1.00 80.25 212 HIS A CA 1
ATOM 1633 C C . HIS A 1 212 ? -0.452 11.971 -3.822 1.00 80.25 212 HIS A C 1
ATOM 1635 O O . HIS A 1 212 ? 0.298 12.437 -2.963 1.00 80.25 212 HIS A O 1
ATOM 1641 N N . PHE A 1 213 ? -0.150 10.881 -4.522 1.00 85.56 213 PHE A N 1
ATOM 1642 C CA . PHE A 1 213 ? 1.133 10.203 -4.403 1.00 85.56 213 PHE A CA 1
ATOM 1643 C C . PHE A 1 213 ? 2.215 10.989 -5.146 1.00 85.56 213 PHE A C 1
ATOM 1645 O O . PHE A 1 213 ? 2.031 11.402 -6.293 1.00 85.56 213 PHE A O 1
ATOM 1652 N N . ASN A 1 214 ? 3.368 11.172 -4.508 1.00 87.94 214 ASN A N 1
ATOM 1653 C CA . ASN A 1 214 ? 4.579 11.512 -5.228 1.00 87.94 214 ASN A CA 1
ATOM 1654 C C . ASN A 1 214 ? 5.080 10.246 -5.926 1.00 87.94 214 ASN A C 1
ATOM 1656 O O . ASN A 1 214 ? 5.519 9.304 -5.261 1.00 87.94 214 ASN A O 1
ATOM 1660 N N . THR A 1 215 ? 4.976 10.217 -7.253 1.00 89.94 215 THR A N 1
ATOM 1661 C CA . THR A 1 215 ? 5.350 9.044 -8.041 1.00 89.94 215 THR A CA 1
ATOM 1662 C C . THR A 1 215 ? 6.629 9.290 -8.827 1.00 89.94 215 THR A C 1
ATOM 1664 O O . THR A 1 215 ? 6.820 10.344 -9.441 1.00 89.94 215 THR A O 1
ATOM 1667 N N . SER A 1 216 ? 7.494 8.283 -8.860 1.00 92.50 216 SER A N 1
ATOM 1668 C CA . SER A 1 216 ? 8.641 8.215 -9.754 1.00 92.50 216 SER A CA 1
ATOM 1669 C C . SER A 1 216 ? 8.659 6.909 -10.545 1.00 92.50 216 SER A C 1
ATOM 1671 O O . SER A 1 216 ? 8.112 5.883 -10.138 1.00 92.50 216 SER A O 1
ATOM 1673 N N . ILE A 1 217 ? 9.278 6.977 -11.721 1.00 92.56 217 ILE A N 1
ATOM 1674 C CA . ILE A 1 217 ? 9.572 5.835 -12.579 1.00 92.56 217 ILE A CA 1
ATOM 1675 C C . ILE A 1 217 ? 11.082 5.664 -12.574 1.00 92.56 217 ILE A C 1
ATOM 1677 O O . ILE A 1 217 ? 11.816 6.581 -12.958 1.00 92.56 217 ILE A O 1
ATOM 1681 N N . LEU A 1 218 ? 11.534 4.496 -12.141 1.00 91.38 218 LEU A N 1
ATOM 1682 C CA . LEU A 1 218 ? 12.935 4.108 -12.120 1.00 9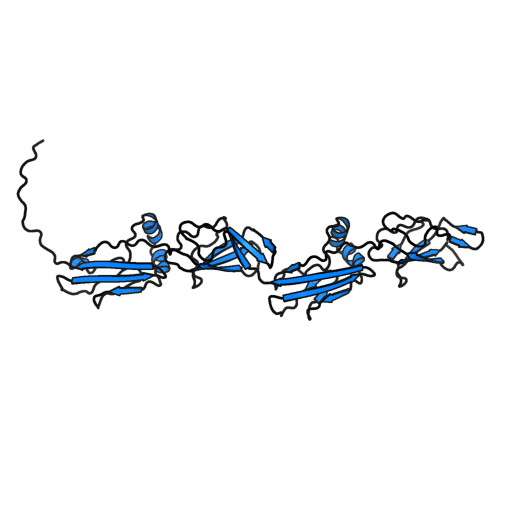1.38 218 LEU A CA 1
ATOM 1683 C C . LEU A 1 218 ? 13.177 2.993 -13.135 1.00 91.38 218 LEU A C 1
ATOM 1685 O O . LEU A 1 218 ? 12.282 2.199 -13.429 1.00 91.38 218 LEU A O 1
ATOM 1689 N N . ASP A 1 219 ? 14.394 2.903 -13.651 1.00 87.19 219 ASP A N 1
ATOM 1690 C CA . ASP A 1 219 ? 14.819 1.716 -14.385 1.00 87.19 219 ASP A CA 1
ATOM 1691 C C . ASP A 1 219 ? 15.154 0.549 -13.436 1.00 87.19 219 ASP A C 1
ATOM 1693 O O . ASP A 1 219 ? 15.143 0.694 -12.211 1.00 87.19 219 ASP A O 1
ATOM 1697 N N . THR A 1 220 ? 15.479 -0.615 -14.002 1.00 85.50 220 THR A N 1
ATOM 1698 C CA . THR A 1 220 ? 15.830 -1.832 -13.245 1.00 85.50 220 THR A CA 1
ATOM 1699 C C . THR A 1 220 ? 17.105 -1.704 -12.400 1.00 85.50 220 THR A C 1
ATOM 1701 O O . THR A 1 220 ? 17.339 -2.513 -11.509 1.00 85.50 220 THR A O 1
ATOM 1704 N N . ASN A 1 221 ? 17.934 -0.689 -12.656 1.00 83.38 221 ASN A N 1
ATOM 1705 C CA . ASN A 1 221 ? 19.129 -0.351 -11.882 1.00 83.38 221 ASN A CA 1
ATOM 1706 C C . ASN A 1 221 ? 18.858 0.779 -10.866 1.00 83.38 221 ASN A C 1
ATOM 1708 O O . ASN A 1 221 ? 19.797 1.319 -10.285 1.00 83.38 221 ASN A O 1
ATOM 1712 N N . ASN A 1 222 ? 17.587 1.128 -10.626 1.00 83.19 222 ASN A N 1
ATOM 1713 C CA . ASN A 1 222 ? 17.130 2.248 -9.795 1.00 83.19 222 ASN A CA 1
ATOM 1714 C C . ASN A 1 222 ? 17.521 3.645 -10.314 1.00 83.19 222 ASN A C 1
ATOM 1716 O O . ASN A 1 222 ? 17.477 4.612 -9.550 1.00 83.19 222 ASN A O 1
ATOM 1720 N N . PHE A 1 223 ? 17.867 3.792 -11.595 1.00 83.81 223 PHE A N 1
ATOM 1721 C CA . PHE A 1 223 ? 18.104 5.111 -12.176 1.00 83.81 223 PHE A CA 1
ATOM 1722 C C . PHE A 1 223 ? 16.778 5.853 -12.389 1.00 83.81 223 PHE A C 1
ATOM 1724 O O . PHE A 1 223 ? 15.827 5.291 -12.935 1.00 83.81 223 PHE A O 1
ATOM 1731 N N . LEU A 1 224 ? 16.709 7.123 -11.982 1.00 87.19 224 LEU A N 1
ATOM 1732 C CA . LEU A 1 224 ? 15.501 7.940 -12.103 1.00 87.19 224 LEU A CA 1
ATOM 1733 C C . LEU A 1 224 ? 15.219 8.299 -13.567 1.00 87.19 224 LEU A C 1
ATOM 1735 O O . LEU A 1 224 ? 15.902 9.135 -14.150 1.00 87.19 224 LEU A O 1
ATOM 1739 N N . LEU A 1 225 ? 14.168 7.711 -14.143 1.00 85.38 225 LEU A N 1
ATOM 1740 C CA . LEU A 1 225 ? 13.706 8.033 -15.496 1.00 85.38 225 LEU A CA 1
ATOM 1741 C C . LEU A 1 225 ? 12.763 9.238 -15.484 1.00 85.38 225 LEU A C 1
ATOM 1743 O O . LEU A 1 225 ? 12.847 10.109 -16.347 1.00 85.38 225 LEU A O 1
ATOM 1747 N N . ARG A 1 226 ? 11.846 9.280 -14.509 1.00 86.94 226 ARG A N 1
ATOM 1748 C CA . ARG A 1 226 ? 10.900 10.385 -14.289 1.00 86.94 226 ARG A CA 1
ATOM 1749 C C . ARG A 1 226 ? 10.590 10.529 -12.810 1.00 86.94 226 ARG A C 1
ATOM 1751 O O . ARG A 1 226 ? 10.338 9.530 -12.149 1.00 86.94 226 ARG A O 1
ATOM 1758 N N . GLY A 1 227 ? 10.558 11.755 -12.304 1.00 86.19 227 GLY A N 1
ATOM 1759 C CA . GLY A 1 227 ? 10.234 12.046 -10.905 1.00 86.19 227 GLY A CA 1
ATOM 1760 C C . GLY A 1 227 ? 9.098 13.052 -10.762 1.00 86.19 227 GLY A C 1
ATOM 1761 O O . GLY A 1 227 ? 8.725 13.714 -11.730 1.00 86.19 227 GLY A O 1
ATOM 1762 N N . ASN A 1 228 ? 8.584 13.182 -9.537 1.00 81.25 228 ASN A N 1
ATOM 1763 C CA . ASN A 1 228 ? 7.569 14.166 -9.150 1.00 81.25 228 ASN A CA 1
ATOM 1764 C C . ASN A 1 228 ? 6.293 14.117 -10.001 1.00 81.25 228 ASN A C 1
ATOM 1766 O O . ASN A 1 228 ? 5.675 15.143 -10.300 1.00 81.25 228 ASN A O 1
ATOM 1770 N N . LEU A 1 229 ? 5.884 12.908 -10.387 1.00 82.75 229 LEU A N 1
ATOM 1771 C CA . LEU A 1 229 ? 4.660 12.683 -11.136 1.00 82.75 229 LEU A CA 1
ATOM 1772 C C . LEU A 1 229 ? 3.479 12.706 -10.162 1.00 82.75 229 LEU A C 1
ATOM 1774 O O . LEU A 1 229 ? 3.168 11.716 -9.507 1.00 82.75 229 LEU A O 1
ATOM 1778 N N . THR A 1 230 ? 2.854 13.876 -10.048 1.00 75.25 230 THR A N 1
ATOM 1779 C CA . THR A 1 230 ? 1.709 14.130 -9.154 1.00 75.25 230 THR A CA 1
ATOM 1780 C C . THR A 1 230 ? 0.368 14.167 -9.885 1.00 75.25 230 THR A C 1
ATOM 1782 O O . THR A 1 230 ? -0.682 14.238 -9.249 1.00 75.25 230 THR A O 1
ATOM 1785 N N . LYS A 1 231 ? 0.389 14.144 -11.224 1.00 71.81 231 LYS A N 1
ATOM 1786 C CA . LYS A 1 231 ? -0.808 14.136 -12.069 1.00 71.81 231 LYS A CA 1
ATOM 1787 C C . LYS A 1 231 ? -1.142 12.709 -12.481 1.00 71.81 231 LYS A C 1
ATOM 1789 O O . LYS A 1 231 ? -0.316 12.048 -13.104 1.00 71.81 231 LYS A O 1
ATOM 1794 N N . GLU A 1 232 ? -2.364 12.286 -12.187 1.00 76.25 232 GLU A N 1
ATOM 1795 C CA . GLU A 1 232 ? -2.951 11.070 -12.743 1.00 76.25 232 GLU A CA 1
ATOM 1796 C C . GLU A 1 232 ? -3.905 11.403 -13.903 1.00 76.25 232 GLU A C 1
ATOM 1798 O O . GLU A 1 232 ? -4.557 12.453 -13.866 1.00 76.25 232 GLU A O 1
ATOM 1803 N N . PRO A 1 233 ? -4.023 10.529 -14.921 1.00 86.38 233 PRO A N 1
ATOM 1804 C CA . PRO A 1 233 ? -3.302 9.263 -15.091 1.00 86.38 233 PRO A CA 1
ATOM 1805 C C . PRO A 1 233 ? -1.855 9.461 -15.586 1.00 86.38 233 PRO A C 1
ATOM 1807 O O . PRO A 1 233 ? -1.525 10.452 -16.238 1.00 86.38 233 PRO A O 1
ATOM 1810 N N . LEU A 1 234 ? -0.984 8.501 -15.279 1.00 88.75 234 LEU A N 1
ATOM 1811 C CA . LEU A 1 234 ? 0.430 8.510 -15.649 1.00 88.75 234 LEU A CA 1
ATOM 1812 C C . LEU A 1 234 ? 0.625 7.965 -17.065 1.00 88.75 234 LEU A C 1
ATOM 1814 O O . LEU A 1 234 ? 0.174 6.866 -17.383 1.00 88.75 234 LEU A O 1
ATOM 1818 N N . SER A 1 235 ? 1.351 8.708 -17.901 1.00 89.12 235 SER A N 1
ATOM 1819 C CA . SER A 1 235 ? 1.764 8.231 -19.224 1.00 89.12 235 SER A CA 1
ATOM 1820 C C . SER A 1 235 ? 3.061 7.426 -19.140 1.00 89.12 235 SER A C 1
ATOM 1822 O O . SER A 1 235 ? 4.066 7.897 -18.597 1.00 89.12 235 SER A O 1
ATOM 1824 N N . LEU A 1 236 ? 3.041 6.235 -19.741 1.00 90.56 236 LEU A N 1
ATOM 1825 C CA . LEU A 1 236 ? 4.202 5.351 -19.876 1.00 90.56 236 LEU A CA 1
ATOM 1826 C C . LEU A 1 236 ? 5.038 5.639 -21.134 1.00 90.56 236 LEU A C 1
ATOM 1828 O O . LEU A 1 236 ? 6.092 5.039 -21.329 1.00 90.56 236 LEU A O 1
ATOM 1832 N N . ARG A 1 237 ? 4.601 6.580 -21.975 1.00 89.19 237 ARG A N 1
ATOM 1833 C CA . ARG A 1 237 ? 5.288 6.947 -23.216 1.00 89.19 237 ARG A CA 1
ATOM 1834 C C . ARG A 1 237 ? 6.627 7.577 -22.925 1.00 89.19 237 ARG A C 1
ATOM 1836 O O . ARG A 1 237 ? 6.707 8.386 -22.012 1.00 89.19 237 ARG A O 1
ATOM 1843 N N . GLY A 1 238 ? 7.641 7.329 -23.739 1.00 85.81 238 GLY A N 1
ATOM 1844 C CA . GLY A 1 238 ? 8.987 7.874 -23.606 1.00 85.81 238 GLY A CA 1
ATOM 1845 C C . GLY A 1 238 ? 9.881 7.082 -22.653 1.00 85.81 238 GLY A C 1
ATOM 1846 O O . GLY A 1 238 ? 10.883 7.614 -22.180 1.00 85.81 238 GLY A O 1
ATOM 1847 N N . LEU A 1 239 ? 9.525 5.825 -22.378 1.00 88.75 239 LEU A N 1
ATOM 1848 C CA . LEU A 1 239 ? 10.349 4.840 -21.669 1.00 88.75 239 LEU A CA 1
ATOM 1849 C C . LEU A 1 239 ? 11.117 3.972 -22.684 1.00 88.75 239 LEU A C 1
ATOM 1851 O O . LEU A 1 239 ? 11.164 2.746 -22.576 1.00 88.75 239 LEU A O 1
ATOM 1855 N N . TYR A 1 240 ? 11.687 4.625 -23.704 1.00 88.38 240 TYR A N 1
ATOM 1856 C CA . TYR A 1 240 ? 12.284 3.986 -24.876 1.00 88.38 240 TYR A CA 1
ATOM 1857 C C . TYR A 1 240 ? 13.243 2.852 -24.510 1.00 88.38 240 TYR A C 1
ATOM 1859 O O . TYR A 1 240 ? 14.050 2.953 -23.585 1.00 88.38 240 TYR A O 1
ATOM 1867 N N . CYS A 1 241 ? 13.171 1.769 -25.276 1.00 89.25 241 CYS A N 1
ATOM 1868 C CA . CYS A 1 241 ? 14.005 0.580 -25.152 1.00 89.25 241 CYS A CA 1
ATOM 1869 C C . CYS A 1 241 ? 13.869 -0.211 -23.846 1.00 89.25 241 CYS A C 1
ATOM 1871 O O . CYS A 1 241 ? 14.514 -1.251 -23.707 1.00 89.25 241 CYS A O 1
ATOM 1873 N N . ARG A 1 242 ? 13.025 0.198 -22.895 1.00 90.31 242 ARG A N 1
ATOM 1874 C CA . ARG A 1 242 ? 12.825 -0.544 -21.648 1.00 90.31 242 ARG A CA 1
ATOM 1875 C C . ARG A 1 242 ? 11.749 -1.612 -21.821 1.00 90.31 242 ARG A C 1
ATOM 1877 O O . ARG A 1 242 ? 10.691 -1.362 -22.384 1.00 90.31 242 ARG A O 1
ATOM 1884 N N . LYS A 1 243 ? 12.052 -2.814 -21.327 1.00 92.12 243 LYS A N 1
ATOM 1885 C CA . LYS A 1 243 ? 11.093 -3.925 -21.190 1.00 92.12 243 LYS A CA 1
ATOM 1886 C C . LYS A 1 243 ? 10.418 -3.930 -19.827 1.00 92.12 243 LYS A C 1
ATOM 1888 O O . LYS A 1 243 ? 9.346 -4.491 -19.684 1.00 92.12 243 LYS A O 1
ATOM 1893 N N . GLU A 1 244 ? 11.061 -3.317 -18.844 1.00 94.06 244 GLU A N 1
ATOM 1894 C CA . GLU A 1 244 ? 10.633 -3.317 -17.458 1.00 94.06 244 GLU A CA 1
ATOM 1895 C C . GLU A 1 244 ? 11.058 -2.000 -16.804 1.00 94.06 244 GLU A C 1
ATOM 1897 O O . GLU A 1 244 ? 12.143 -1.483 -17.099 1.00 94.06 244 GLU A O 1
ATOM 1902 N N . VAL A 1 245 ? 10.202 -1.465 -15.935 1.00 93.75 245 VAL A N 1
ATOM 1903 C CA . VAL A 1 245 ? 10.506 -0.317 -15.071 1.00 93.75 245 VAL A CA 1
ATOM 1904 C C . VAL A 1 245 ? 9.894 -0.519 -13.685 1.00 93.75 245 VAL A C 1
ATOM 1906 O O . VAL A 1 245 ? 8.922 -1.262 -13.517 1.00 93.75 245 VAL A O 1
ATOM 1909 N N . HIS A 1 246 ? 10.438 0.174 -12.687 1.00 94.69 246 HIS A N 1
ATOM 1910 C CA . HIS A 1 246 ? 9.873 0.226 -11.345 1.00 94.69 246 HIS A CA 1
ATOM 1911 C C . HIS A 1 246 ? 9.070 1.512 -11.165 1.00 94.69 246 HIS A C 1
ATOM 1913 O O . HIS A 1 246 ? 9.593 2.616 -11.310 1.00 94.69 246 HIS A O 1
ATOM 1919 N N . LEU A 1 247 ? 7.801 1.366 -10.804 1.00 93.81 247 LEU A N 1
ATOM 1920 C CA . LEU A 1 247 ? 6.979 2.449 -10.287 1.00 93.81 247 LEU A CA 1
ATOM 1921 C C . LEU A 1 247 ? 7.161 2.530 -8.780 1.00 93.81 247 LEU A C 1
ATOM 1923 O O . LEU A 1 247 ? 7.049 1.527 -8.073 1.00 93.81 247 LEU A O 1
ATOM 1927 N N . VAL A 1 248 ? 7.436 3.734 -8.298 1.00 93.12 248 VAL A N 1
ATOM 1928 C CA . VAL A 1 248 ? 7.618 4.020 -6.881 1.00 93.12 248 VAL A CA 1
ATOM 1929 C C . VAL A 1 248 ? 6.646 5.120 -6.500 1.00 93.12 248 VAL A C 1
ATOM 1931 O O . VAL A 1 248 ? 6.668 6.191 -7.098 1.00 93.12 248 VAL A O 1
ATOM 1934 N N . ALA A 1 249 ? 5.791 4.851 -5.521 1.00 90.94 249 ALA A N 1
ATOM 1935 C CA . ALA A 1 249 ? 4.803 5.797 -5.027 1.00 90.94 249 ALA A CA 1
ATOM 1936 C C . ALA A 1 249 ? 5.022 6.047 -3.536 1.00 90.94 249 ALA A C 1
ATOM 1938 O O . ALA A 1 249 ? 5.167 5.111 -2.747 1.00 90.94 249 ALA A O 1
ATOM 1939 N N . GLN A 1 250 ? 5.017 7.318 -3.153 1.00 85.75 250 GLN A N 1
ATOM 1940 C CA . GLN A 1 250 ? 5.089 7.743 -1.763 1.00 85.75 250 GLN A CA 1
ATOM 1941 C C . GLN A 1 250 ? 3.933 8.688 -1.461 1.00 85.75 250 GLN A C 1
ATOM 1943 O O . GLN A 1 250 ? 3.652 9.607 -2.231 1.00 85.75 250 GLN A O 1
ATOM 1948 N N . GLU A 1 251 ? 3.247 8.474 -0.344 1.00 79.38 251 GLU A N 1
ATOM 1949 C CA . GLU A 1 251 ? 2.230 9.414 0.113 1.00 79.38 251 GLU A CA 1
ATOM 1950 C C . GLU A 1 251 ? 2.890 10.726 0.549 1.00 79.38 251 GLU A C 1
ATOM 1952 O O . GLU A 1 251 ? 3.924 10.735 1.221 1.00 79.38 251 GLU A O 1
ATOM 1957 N N . LYS A 1 252 ? 2.320 11.849 0.111 1.00 69.06 252 LYS A N 1
ATOM 1958 C CA . LYS A 1 252 ? 2.857 13.170 0.425 1.00 69.06 252 LYS A CA 1
ATOM 1959 C C . LYS A 1 252 ? 2.771 13.418 1.936 1.00 69.06 252 LYS A C 1
ATOM 1961 O O . LYS A 1 252 ? 1.752 13.118 2.547 1.00 69.06 252 LYS A O 1
ATOM 1966 N N . ASP A 1 253 ? 3.833 13.982 2.510 1.00 65.50 253 ASP A N 1
ATOM 1967 C CA . ASP A 1 253 ? 3.919 14.356 3.931 1.00 65.50 253 ASP A CA 1
ATOM 1968 C C . ASP A 1 253 ? 3.880 13.165 4.917 1.00 65.50 253 ASP A C 1
ATOM 1970 O O . ASP A 1 253 ? 3.662 13.347 6.116 1.00 65.50 253 ASP A O 1
ATOM 1974 N N . VAL A 1 254 ? 4.135 11.943 4.430 1.00 69.56 254 VAL A N 1
ATOM 1975 C CA . VAL A 1 254 ? 4.246 10.734 5.257 1.00 69.56 254 VAL A CA 1
ATOM 1976 C C . VAL A 1 254 ? 5.667 10.174 5.172 1.00 69.56 254 VAL A C 1
ATOM 1978 O O . VAL A 1 254 ? 6.127 9.766 4.106 1.00 69.56 254 VAL A O 1
ATOM 1981 N N . GLU A 1 255 ? 6.350 10.080 6.316 1.00 65.00 255 GLU A N 1
ATOM 1982 C CA . GLU A 1 255 ? 7.643 9.386 6.469 1.00 65.00 255 GLU A CA 1
ATOM 1983 C C . GLU A 1 255 ? 7.478 7.851 6.458 1.00 65.00 255 GLU A C 1
ATOM 1985 O O . GLU A 1 255 ? 7.991 7.133 7.314 1.00 65.00 255 GLU A O 1
ATOM 1990 N N . ALA A 1 256 ? 6.695 7.327 5.517 1.00 70.06 256 ALA A N 1
ATOM 1991 C CA . ALA A 1 256 ? 6.578 5.896 5.278 1.00 70.06 256 ALA A CA 1
ATOM 1992 C C . ALA A 1 256 ? 7.556 5.467 4.180 1.00 70.06 256 ALA A C 1
ATOM 1994 O O . ALA A 1 256 ? 7.916 6.256 3.299 1.00 70.06 256 ALA A O 1
ATOM 1995 N N . GLU A 1 257 ? 7.961 4.197 4.222 1.00 78.31 257 GLU A N 1
ATOM 1996 C CA . GLU A 1 257 ? 8.722 3.599 3.130 1.00 78.31 257 GLU A CA 1
ATOM 1997 C C . GLU A 1 257 ? 7.909 3.660 1.826 1.00 78.31 257 GLU A C 1
ATOM 1999 O O . GLU A 1 257 ? 6.707 3.374 1.829 1.00 78.31 257 GLU A O 1
ATOM 2004 N N . PRO A 1 258 ? 8.539 4.038 0.702 1.00 86.50 258 PRO A N 1
ATOM 2005 C CA . PRO A 1 258 ? 7.840 4.155 -0.563 1.00 86.50 258 PRO A CA 1
ATOM 2006 C C . PRO A 1 258 ? 7.443 2.777 -1.097 1.00 86.50 258 PRO A C 1
ATOM 2008 O O . PRO A 1 258 ? 8.217 1.817 -1.058 1.00 86.50 258 PRO A O 1
ATOM 2011 N N . VAL A 1 259 ? 6.245 2.698 -1.666 1.00 91.06 259 VAL A N 1
ATOM 2012 C CA . VAL A 1 259 ? 5.697 1.461 -2.215 1.00 91.06 259 VAL A CA 1
ATOM 2013 C C . VAL A 1 259 ? 6.199 1.277 -3.638 1.00 91.06 259 VAL A C 1
ATOM 2015 O O . VAL A 1 259 ? 6.094 2.183 -4.465 1.00 91.06 259 VAL A O 1
ATOM 2018 N N . ARG A 1 260 ? 6.741 0.095 -3.935 1.00 92.12 260 ARG A N 1
ATOM 2019 C CA . ARG A 1 260 ? 7.340 -0.224 -5.235 1.00 92.12 260 ARG A CA 1
ATOM 2020 C C . ARG A 1 260 ? 6.535 -1.282 -5.975 1.00 92.12 260 ARG A C 1
ATOM 2022 O O . ARG A 1 260 ? 6.038 -2.228 -5.367 1.00 92.12 260 ARG A O 1
ATOM 2029 N N . HIS A 1 261 ? 6.451 -1.149 -7.292 1.00 93.69 261 HIS A N 1
ATOM 2030 C CA . HIS A 1 261 ? 5.868 -2.161 -8.162 1.00 93.69 261 HIS A CA 1
ATOM 2031 C C . HIS A 1 261 ? 6.550 -2.179 -9.521 1.00 93.69 261 HIS A C 1
ATOM 2033 O O . HIS A 1 261 ? 6.792 -1.141 -10.130 1.00 93.69 261 HIS A O 1
ATOM 2039 N N . THR A 1 262 ? 6.851 -3.376 -9.999 1.00 94.44 262 THR A N 1
ATOM 2040 C CA . THR A 1 262 ? 7.514 -3.587 -11.281 1.00 94.44 262 THR A CA 1
ATOM 2041 C C . THR A 1 262 ? 6.473 -3.783 -12.369 1.00 94.44 262 THR A C 1
ATOM 2043 O O . THR A 1 262 ? 5.589 -4.624 -12.220 1.00 94.44 262 THR A O 1
ATOM 2046 N N . ILE A 1 263 ? 6.590 -3.040 -13.468 1.00 94.38 263 ILE A N 1
ATOM 2047 C CA . ILE A 1 263 ? 5.723 -3.204 -14.638 1.00 94.38 263 ILE A CA 1
ATOM 2048 C C . ILE A 1 263 ? 6.517 -3.682 -15.842 1.00 94.38 263 ILE A C 1
ATOM 2050 O O . ILE A 1 263 ? 7.635 -3.228 -16.079 1.00 94.38 263 ILE A O 1
ATOM 2054 N N . GLN A 1 264 ? 5.897 -4.563 -16.624 1.00 95.25 264 GLN A N 1
ATOM 2055 C CA . GLN A 1 264 ? 6.402 -4.972 -17.929 1.00 95.25 264 GLN A CA 1
ATOM 2056 C C . GLN A 1 264 ? 5.857 -4.038 -19.008 1.00 95.25 264 GLN A C 1
ATOM 2058 O O . GLN A 1 264 ? 4.678 -3.679 -18.995 1.00 95.25 264 GLN A O 1
ATOM 2063 N N . LEU A 1 265 ? 6.712 -3.681 -19.956 1.00 94.25 265 LEU A N 1
ATOM 2064 C CA . LEU A 1 265 ? 6.401 -2.836 -21.099 1.00 94.25 265 LEU A CA 1
ATOM 2065 C C . LEU A 1 265 ? 6.439 -3.681 -22.373 1.00 94.25 265 LEU A C 1
ATOM 2067 O O . LEU A 1 265 ? 7.458 -4.301 -22.697 1.00 94.25 265 LEU A O 1
ATOM 2071 N N . HIS A 1 266 ? 5.319 -3.718 -23.088 1.00 92.50 266 HIS A N 1
ATOM 2072 C CA . HIS A 1 266 ? 5.196 -4.440 -24.344 1.00 92.50 266 HIS A CA 1
ATOM 2073 C C . HIS A 1 266 ? 4.133 -3.807 -25.262 1.00 92.50 266 HIS A C 1
ATOM 2075 O O . HIS A 1 266 ? 2.992 -3.661 -24.829 1.00 92.50 266 HIS A O 1
ATOM 2081 N N . PRO A 1 267 ? 4.462 -3.515 -26.535 1.00 91.44 267 PRO A N 1
ATOM 2082 C CA . PRO A 1 267 ? 5.780 -3.673 -27.154 1.00 91.44 267 PRO A CA 1
ATOM 2083 C C . PRO A 1 267 ? 6.815 -2.686 -26.587 1.00 91.44 267 PRO A C 1
ATOM 2085 O O . PRO A 1 267 ? 6.479 -1.699 -25.941 1.00 91.44 267 PRO A O 1
ATOM 2088 N N . VAL A 1 268 ? 8.101 -2.962 -26.815 1.00 91.25 268 VAL A N 1
ATOM 2089 C CA . VAL A 1 268 ? 9.173 -2.029 -26.432 1.00 91.25 268 VAL A CA 1
ATOM 2090 C C . VAL A 1 268 ? 9.133 -0.822 -27.364 1.00 91.25 268 VAL A C 1
ATOM 2092 O O . VAL A 1 268 ? 9.293 -0.982 -28.577 1.00 91.25 268 VAL A O 1
ATOM 2095 N N . GLU A 1 269 ? 8.977 0.377 -26.802 1.00 89.44 269 GLU A N 1
ATOM 2096 C CA . GLU A 1 269 ? 9.019 1.627 -27.564 1.00 89.44 269 GLU A CA 1
ATOM 2097 C C . GLU A 1 269 ? 10.414 1.822 -28.179 1.00 89.44 269 GLU A C 1
ATOM 2099 O O . GLU A 1 269 ? 11.421 1.867 -27.469 1.00 89.44 269 GLU A O 1
ATOM 2104 N N . GLN A 1 270 ? 10.488 1.902 -29.507 1.00 88.19 270 GLN A N 1
ATOM 2105 C CA . GLN A 1 270 ? 11.754 1.984 -30.238 1.00 88.19 270 GLN A CA 1
ATOM 2106 C C . GLN A 1 270 ? 12.263 3.430 -30.329 1.00 88.19 270 GLN A C 1
ATOM 2108 O O . GLN A 1 270 ? 11.479 4.370 -30.442 1.00 88.19 270 GLN A O 1
ATOM 2113 N N . LEU A 1 271 ? 13.588 3.611 -30.361 1.00 85.12 271 LEU A N 1
ATOM 2114 C CA . LEU A 1 271 ? 14.224 4.918 -30.607 1.00 85.12 271 LEU A CA 1
ATOM 2115 C C . LEU A 1 271 ? 14.159 5.364 -32.079 1.00 85.12 271 LEU A C 1
ATOM 2117 O O . LEU A 1 271 ? 14.510 6.502 -32.385 1.00 85.12 271 LEU A O 1
ATOM 2121 N N . ASN A 1 272 ? 13.730 4.481 -32.990 1.00 84.94 272 ASN A N 1
ATOM 2122 C CA . ASN A 1 272 ? 13.624 4.738 -34.432 1.00 84.94 272 ASN A CA 1
ATOM 2123 C C . ASN A 1 272 ? 14.888 5.402 -35.013 1.00 84.94 272 ASN A C 1
ATOM 2125 O O . ASN A 1 272 ? 14.818 6.429 -35.702 1.00 84.94 272 ASN A O 1
ATOM 2129 N N . CYS A 1 273 ? 16.049 4.822 -34.698 1.00 86.12 273 CYS A N 1
ATOM 2130 C CA . CYS A 1 273 ? 17.323 5.194 -35.302 1.00 86.12 273 CYS A CA 1
ATOM 2131 C C . CYS A 1 273 ? 17.262 4.964 -36.817 1.00 86.12 273 CYS A C 1
ATOM 2133 O O . CYS A 1 273 ? 16.768 3.933 -37.272 1.00 86.12 273 CYS A O 1
ATOM 2135 N N . SER A 1 274 ? 17.766 5.922 -37.593 1.00 80.94 274 SER A N 1
ATOM 2136 C CA . SER A 1 274 ? 17.877 5.797 -39.041 1.00 80.94 274 SER A CA 1
ATOM 2137 C C . SER A 1 274 ? 18.754 4.602 -39.392 1.00 80.94 274 SER A C 1
ATOM 2139 O O . SER A 1 274 ? 19.860 4.472 -38.871 1.00 80.94 274 SER A O 1
ATOM 2141 N N . GLN A 1 275 ? 18.262 3.772 -40.304 1.00 79.62 275 GLN A N 1
ATOM 2142 C CA . GLN A 1 275 ? 19.002 2.651 -40.889 1.00 79.62 275 GLN A CA 1
ATOM 2143 C C . GLN A 1 275 ? 19.556 3.004 -42.277 1.00 79.62 275 GLN A C 1
ATOM 2145 O O . GLN A 1 275 ? 19.965 2.130 -43.032 1.00 79.62 275 GLN A O 1
ATOM 2150 N N . THR A 1 276 ? 19.531 4.289 -42.645 1.00 82.50 276 THR A N 1
ATOM 2151 C CA . THR A 1 276 ? 20.055 4.760 -43.928 1.00 82.50 276 THR A CA 1
ATOM 2152 C C . THR A 1 276 ? 21.557 4.543 -44.016 1.00 82.50 276 THR A C 1
ATOM 2154 O O . THR A 1 276 ? 22.291 4.923 -43.101 1.00 82.50 276 THR A O 1
ATOM 2157 N N . ASP A 1 277 ? 21.993 4.021 -45.155 1.00 86.06 277 ASP A N 1
ATOM 2158 C CA . ASP A 1 277 ? 23.400 3.838 -45.482 1.00 86.06 277 ASP A CA 1
ATOM 2159 C C . ASP A 1 277 ? 24.176 5.160 -45.380 1.00 86.06 277 ASP A C 1
ATOM 2161 O O . ASP A 1 277 ? 23.776 6.195 -45.922 1.00 86.06 277 ASP A O 1
ATOM 2165 N N . ILE A 1 278 ? 25.306 5.124 -44.674 1.00 87.00 278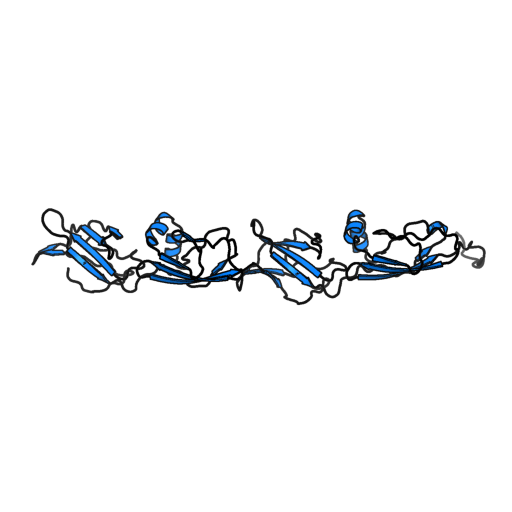 ILE A N 1
ATOM 2166 C CA . ILE A 1 278 ? 26.186 6.275 -44.477 1.00 87.00 278 ILE A CA 1
ATOM 2167 C C . ILE A 1 278 ? 27.340 6.175 -45.472 1.00 87.00 278 ILE A C 1
ATOM 2169 O O . ILE A 1 278 ? 28.134 5.238 -45.424 1.00 87.00 278 ILE A O 1
ATOM 2173 N N . TYR A 1 279 ? 27.476 7.165 -46.347 1.00 86.19 279 TYR A N 1
ATOM 2174 C CA . TYR A 1 279 ? 28.580 7.243 -47.305 1.00 86.19 279 TYR A CA 1
ATOM 2175 C C . TYR A 1 279 ? 29.616 8.254 -46.826 1.00 86.19 279 TYR A C 1
ATOM 2177 O O . TYR A 1 279 ? 29.278 9.396 -46.515 1.00 86.19 279 TYR A O 1
ATOM 2185 N N . ILE A 1 280 ? 30.882 7.840 -46.767 1.00 86.81 280 ILE A N 1
ATOM 2186 C CA . ILE A 1 280 ? 31.984 8.689 -46.303 1.00 86.81 280 ILE A CA 1
ATOM 2187 C C . ILE A 1 280 ? 33.201 8.583 -47.220 1.00 86.81 280 ILE A C 1
ATOM 2189 O O . ILE A 1 280 ? 33.480 7.535 -47.805 1.00 86.81 280 ILE A O 1
ATOM 2193 N N . THR A 1 281 ? 33.960 9.674 -47.292 1.00 81.88 281 THR A N 1
ATOM 2194 C CA . THR A 1 281 ? 35.287 9.718 -47.920 1.00 81.88 281 THR A CA 1
ATOM 2195 C C . THR A 1 281 ? 36.381 9.344 -46.913 1.00 81.88 281 THR A C 1
ATOM 2197 O O . THR A 1 281 ? 36.137 9.411 -45.701 1.00 81.88 281 THR A O 1
ATOM 2200 N N . PRO A 1 282 ? 37.612 9.014 -47.354 1.00 77.50 282 PRO A N 1
ATOM 2201 C CA . PRO A 1 282 ? 38.721 8.740 -46.445 1.00 77.50 282 PRO A CA 1
ATOM 2202 C C . PRO A 1 282 ? 39.021 9.930 -45.523 1.00 77.50 282 PRO A C 1
ATOM 2204 O O . PRO A 1 282 ? 39.238 9.730 -44.332 1.00 77.50 282 PRO A O 1
ATOM 2207 N N . ALA A 1 283 ? 38.911 11.169 -46.021 1.00 77.56 283 ALA A N 1
ATOM 2208 C CA . ALA A 1 283 ? 39.061 12.376 -45.204 1.00 77.56 283 ALA A CA 1
ATOM 2209 C C . ALA A 1 283 ? 37.994 12.497 -44.096 1.00 77.56 283 ALA A C 1
ATOM 2211 O O . ALA A 1 283 ? 38.271 12.990 -43.001 1.00 77.56 283 ALA A O 1
ATOM 2212 N N . SER A 1 284 ? 36.769 12.027 -44.355 1.00 78.50 284 SER A N 1
ATOM 2213 C CA . SER A 1 284 ? 35.662 12.072 -43.389 1.00 78.50 284 SER A CA 1
ATOM 2214 C C . SER A 1 284 ? 35.655 10.892 -42.413 1.00 78.50 284 SER A C 1
ATOM 2216 O O . SER A 1 284 ? 35.007 10.986 -41.374 1.00 78.50 284 SER A O 1
ATOM 2218 N N . ALA A 1 285 ? 36.400 9.817 -42.695 1.00 77.38 285 ALA A N 1
ATOM 2219 C CA . ALA A 1 285 ? 36.492 8.631 -41.836 1.00 77.38 285 ALA A CA 1
ATOM 2220 C C . ALA A 1 285 ? 37.123 8.916 -40.461 1.00 77.38 285 ALA A C 1
ATOM 2222 O O . ALA A 1 285 ? 36.875 8.184 -39.506 1.00 77.38 285 ALA A O 1
ATOM 2223 N N . ASN A 1 286 ? 37.877 10.013 -40.344 1.00 77.56 286 ASN A N 1
ATOM 2224 C CA . ASN A 1 286 ? 38.475 10.457 -39.084 1.00 77.56 286 ASN A CA 1
ATOM 2225 C C . ASN A 1 286 ? 37.479 11.163 -38.149 1.00 77.56 286 ASN A C 1
ATOM 2227 O O . ASN A 1 286 ? 37.800 11.393 -36.981 1.00 77.56 286 ASN A O 1
ATOM 2231 N N . LYS A 1 287 ? 36.283 11.516 -38.640 1.00 83.56 287 LYS A N 1
ATOM 2232 C CA . LYS A 1 287 ? 35.238 12.170 -37.845 1.00 83.56 287 LYS A CA 1
ATOM 2233 C C . LYS A 1 287 ? 34.425 11.139 -37.062 1.00 83.56 287 LYS A C 1
ATOM 2235 O O . LYS A 1 287 ? 34.180 10.032 -37.531 1.00 83.56 287 LYS A O 1
ATOM 2240 N N . SER A 1 288 ? 33.963 11.539 -35.882 1.00 85.06 288 SER A N 1
ATOM 2241 C CA . SER A 1 288 ? 33.037 10.754 -35.064 1.00 85.06 288 SER A CA 1
ATOM 2242 C C . SER A 1 288 ? 31.687 10.600 -35.771 1.00 85.06 288 SER A C 1
ATOM 2244 O O . SER A 1 288 ? 31.055 11.597 -36.119 1.00 85.06 288 SER A O 1
ATOM 2246 N N . ILE A 1 289 ? 31.232 9.362 -35.964 1.00 87.69 289 ILE A N 1
ATOM 2247 C CA . ILE A 1 289 ? 29.946 9.041 -36.601 1.00 87.69 289 ILE A CA 1
ATOM 2248 C C . ILE A 1 289 ? 28.945 8.657 -35.500 1.00 87.69 289 ILE A C 1
ATOM 2250 O O . ILE A 1 289 ? 29.271 7.802 -34.677 1.00 87.69 289 ILE A O 1
ATOM 2254 N N . PRO A 1 290 ? 27.747 9.266 -35.422 1.00 86.50 290 PRO A N 1
ATOM 2255 C CA . PRO A 1 290 ? 26.780 8.965 -34.365 1.00 86.50 290 PRO A CA 1
ATOM 2256 C C . PRO A 1 290 ? 26.257 7.524 -34.458 1.00 86.50 290 PRO A C 1
ATOM 2258 O O . PRO A 1 290 ? 25.978 7.030 -35.547 1.00 86.50 290 PRO A O 1
ATOM 2261 N N . LEU A 1 291 ? 26.083 6.864 -33.308 1.00 87.44 291 LEU A N 1
ATOM 2262 C CA . LEU A 1 291 ? 25.573 5.484 -33.222 1.00 87.44 291 LEU A CA 1
ATOM 2263 C C . LEU A 1 291 ? 24.077 5.365 -33.532 1.00 87.44 291 LEU A C 1
ATOM 2265 O O . LEU A 1 291 ? 23.596 4.291 -33.887 1.00 87.44 291 LEU A O 1
ATOM 2269 N N . CYS A 1 292 ? 23.331 6.455 -33.365 1.00 86.38 292 CYS A N 1
ATOM 2270 C CA . CYS A 1 292 ? 21.915 6.537 -33.682 1.00 86.38 292 CYS A CA 1
ATOM 2271 C C . CYS A 1 292 ? 21.609 7.928 -34.243 1.00 86.38 292 CYS A C 1
ATOM 2273 O O . CYS A 1 292 ? 21.871 8.941 -33.595 1.00 86.38 292 CYS A O 1
ATOM 2275 N N . SER A 1 293 ? 21.040 7.977 -35.448 1.00 86.06 293 SER A N 1
ATOM 2276 C CA . SER A 1 293 ? 20.498 9.205 -36.034 1.00 86.06 293 SER A CA 1
ATOM 2277 C C . SER A 1 293 ? 18.979 9.193 -35.888 1.00 86.06 293 SER A C 1
ATOM 2279 O O . SER A 1 293 ? 18.303 8.398 -36.537 1.00 86.06 293 SER A O 1
ATOM 2281 N N . PHE A 1 294 ? 18.422 10.014 -34.997 1.00 86.94 294 PHE A N 1
ATOM 2282 C CA . PHE A 1 294 ? 16.990 9.971 -34.694 1.00 86.94 294 PHE A CA 1
ATOM 2283 C C . PHE A 1 294 ? 16.143 10.524 -35.848 1.00 86.94 294 PHE A C 1
ATOM 2285 O O . PHE A 1 294 ? 16.292 11.678 -36.263 1.00 86.94 294 PHE A O 1
ATOM 2292 N N . THR A 1 295 ? 15.186 9.722 -36.316 1.00 83.88 295 THR A N 1
ATOM 2293 C CA . THR A 1 295 ? 14.220 10.128 -37.353 1.00 83.88 295 THR A CA 1
ATOM 2294 C C . THR A 1 295 ? 13.168 11.110 -36.815 1.00 83.88 295 THR A C 1
ATOM 2296 O O . THR A 1 295 ? 12.767 12.042 -37.514 1.00 83.88 295 THR A O 1
ATOM 2299 N N . SER A 1 296 ? 12.787 10.977 -35.540 1.00 84.12 296 SER A N 1
ATOM 2300 C CA . SER A 1 296 ? 11.839 11.863 -34.851 1.00 84.12 296 SER A CA 1
ATOM 2301 C C . SER A 1 296 ? 12.479 13.186 -34.420 1.00 84.12 296 SER A C 1
ATOM 2303 O O . SER A 1 296 ? 13.514 13.191 -33.754 1.00 84.12 296 SER A O 1
ATOM 2305 N N . ALA A 1 297 ? 11.823 14.309 -34.737 1.00 83.94 297 ALA A N 1
ATOM 2306 C CA . ALA A 1 297 ? 12.233 15.640 -34.276 1.00 83.94 297 ALA A CA 1
ATOM 2307 C C . ALA A 1 297 ? 12.248 15.738 -32.744 1.00 83.94 297 ALA A C 1
ATOM 2309 O O . ALA A 1 297 ? 13.241 16.162 -32.167 1.00 83.94 297 ALA A O 1
ATOM 2310 N N . GLN A 1 298 ? 11.208 15.218 -32.087 1.00 82.31 298 GLN A N 1
ATOM 2311 C CA . GLN A 1 298 ? 11.103 15.212 -30.627 1.00 82.31 298 GLN A CA 1
ATOM 2312 C C . GLN A 1 298 ? 12.279 14.480 -29.961 1.00 82.31 298 GLN A C 1
ATOM 2314 O O . GLN A 1 298 ? 12.781 14.918 -28.927 1.00 82.31 298 GLN A O 1
ATOM 2319 N N . LEU A 1 299 ? 12.726 13.363 -30.547 1.00 83.62 299 LEU A N 1
ATOM 2320 C CA . LEU A 1 299 ? 13.873 12.611 -30.034 1.00 83.62 299 LEU A CA 1
ATOM 2321 C C . LEU A 1 299 ? 15.187 13.357 -30.260 1.00 83.62 299 LEU A C 1
ATOM 2323 O O . LEU A 1 299 ? 16.016 13.384 -29.355 1.00 83.62 299 LEU A O 1
ATOM 2327 N N . ARG A 1 300 ? 15.359 13.996 -31.427 1.00 85.50 300 ARG A N 1
ATOM 2328 C CA . ARG A 1 300 ? 16.526 14.852 -31.686 1.00 85.50 300 ARG A CA 1
ATOM 2329 C C . ARG A 1 300 ? 16.638 15.966 -30.652 1.00 85.50 300 ARG A C 1
ATOM 2331 O O . ARG A 1 300 ? 17.726 16.163 -30.129 1.00 85.50 300 ARG A O 1
ATOM 2338 N N . ASP A 1 301 ? 15.530 16.621 -30.319 1.00 84.44 301 ASP A N 1
ATOM 2339 C CA . ASP A 1 301 ? 15.517 17.706 -29.336 1.00 84.44 301 ASP A CA 1
ATOM 2340 C C . ASP A 1 301 ? 15.789 17.185 -27.916 1.00 84.44 301 ASP A C 1
ATOM 2342 O O . ASP A 1 301 ? 16.615 17.736 -27.192 1.00 84.44 301 ASP A O 1
ATOM 2346 N N . THR A 1 302 ? 15.151 16.072 -27.532 1.00 79.81 302 THR A N 1
ATOM 2347 C CA . THR A 1 302 ? 15.331 15.445 -26.206 1.00 79.81 302 THR A CA 1
ATOM 2348 C C . THR A 1 302 ? 16.783 15.029 -25.968 1.00 79.81 302 THR A C 1
ATOM 2350 O O . THR A 1 302 ? 17.322 15.220 -24.880 1.00 79.81 302 THR A O 1
ATOM 2353 N N . PHE A 1 303 ? 17.423 14.475 -26.996 1.00 82.62 303 PHE A N 1
ATOM 2354 C CA . PHE A 1 303 ? 18.789 13.964 -26.940 1.00 82.62 303 PHE A CA 1
ATOM 2355 C C . PHE A 1 303 ? 19.829 14.940 -27.518 1.00 82.62 303 PHE A C 1
ATOM 2357 O O . PHE A 1 303 ? 20.961 14.540 -27.796 1.00 82.62 303 PHE A O 1
ATOM 2364 N N . ALA A 1 304 ? 19.469 16.217 -27.690 1.00 82.38 304 ALA A N 1
ATOM 2365 C CA . ALA A 1 304 ? 20.409 17.266 -28.084 1.00 82.38 304 ALA A CA 1
ATOM 2366 C C . ALA A 1 304 ? 21.405 17.587 -26.958 1.00 82.38 304 ALA A C 1
ATOM 2368 O O . ALA A 1 304 ? 22.559 17.921 -27.231 1.00 82.38 304 ALA A O 1
ATOM 2369 N N . ASN A 1 305 ? 20.966 17.464 -25.698 1.00 82.62 305 ASN A N 1
ATOM 2370 C CA . ASN A 1 305 ? 21.820 17.614 -24.524 1.00 82.62 305 ASN A CA 1
ATOM 2371 C C . ASN A 1 305 ? 22.741 16.390 -24.374 1.00 82.62 305 ASN A C 1
ATOM 2373 O O . ASN A 1 305 ? 22.283 15.246 -24.310 1.00 82.62 305 ASN A O 1
ATOM 2377 N N . GLU A 1 306 ? 24.046 16.648 -24.308 1.00 78.31 306 GLU A N 1
ATOM 2378 C CA . GLU A 1 306 ? 25.076 15.613 -24.268 1.00 78.31 306 GLU A CA 1
ATOM 2379 C C . GLU A 1 306 ? 25.048 14.772 -22.985 1.00 78.31 306 GLU A C 1
ATOM 2381 O O . GLU A 1 306 ? 25.207 13.553 -23.065 1.00 78.31 306 GLU A O 1
ATOM 2386 N N . ASP A 1 307 ? 24.779 15.379 -21.830 1.00 78.75 307 ASP A N 1
ATOM 2387 C CA . ASP A 1 307 ? 24.697 14.662 -20.555 1.00 78.75 307 ASP A CA 1
ATOM 2388 C C . ASP A 1 307 ? 23.506 13.702 -20.557 1.00 78.75 307 ASP A C 1
ATOM 2390 O O . ASP A 1 307 ? 23.646 12.522 -20.236 1.00 78.75 307 ASP A O 1
ATOM 2394 N N . VAL A 1 308 ? 22.348 14.174 -21.032 1.00 75.69 308 VAL A N 1
ATOM 2395 C CA . VAL A 1 308 ? 21.134 13.352 -21.165 1.00 75.69 308 VAL A CA 1
ATOM 2396 C C . VAL A 1 308 ? 21.381 12.165 -22.095 1.00 75.69 308 VAL A C 1
ATOM 2398 O O . VAL A 1 308 ? 21.006 11.037 -21.766 1.00 75.69 308 VAL A O 1
ATOM 2401 N N . TYR A 1 309 ? 22.045 12.393 -23.233 1.00 81.75 309 TYR A N 1
ATOM 2402 C CA . TYR A 1 309 ? 22.416 11.320 -24.152 1.00 81.75 309 TYR A CA 1
ATOM 2403 C C . TYR A 1 309 ? 23.338 10.307 -23.462 1.00 81.75 309 TYR A C 1
ATOM 2405 O O . TYR A 1 309 ? 23.054 9.110 -23.456 1.00 81.75 309 TYR A O 1
ATOM 2413 N N . ASN A 1 310 ? 24.443 10.769 -22.875 1.00 82.06 310 ASN A N 1
ATOM 2414 C CA . ASN A 1 310 ? 25.471 9.899 -22.309 1.00 82.06 310 ASN A CA 1
ATOM 2415 C C . ASN A 1 310 ? 24.958 9.068 -21.129 1.00 82.06 310 ASN A C 1
ATOM 2417 O O . ASN A 1 310 ? 25.368 7.916 -20.977 1.00 82.06 310 ASN A O 1
ATOM 2421 N N . THR A 1 311 ? 24.054 9.622 -20.321 1.00 80.12 311 THR A N 1
ATOM 2422 C CA . THR A 1 311 ? 23.390 8.885 -19.244 1.00 80.12 311 THR A CA 1
ATOM 2423 C C . THR A 1 311 ? 22.405 7.857 -19.798 1.00 80.12 311 THR A C 1
ATOM 2425 O O . THR A 1 311 ? 22.430 6.700 -19.387 1.00 80.12 311 THR A O 1
ATOM 2428 N N . PHE A 1 312 ? 21.575 8.224 -20.779 1.00 79.81 312 PHE A N 1
ATOM 2429 C CA . PHE A 1 312 ? 20.587 7.300 -21.348 1.00 79.81 312 PHE A CA 1
ATOM 2430 C C . PHE A 1 312 ? 21.231 6.132 -22.117 1.00 79.81 312 PHE A C 1
ATOM 2432 O O . PHE A 1 312 ? 20.736 5.005 -22.081 1.00 79.81 312 PHE A O 1
ATOM 2439 N N . PHE A 1 313 ? 22.348 6.392 -22.799 1.00 84.69 313 PHE A N 1
ATOM 2440 C CA . PHE A 1 313 ? 23.086 5.422 -23.613 1.00 84.69 313 PHE A CA 1
ATOM 2441 C C . PHE A 1 313 ? 24.227 4.724 -22.861 1.00 84.69 313 PHE A C 1
ATOM 2443 O O . PHE A 1 313 ? 25.018 4.014 -23.478 1.00 84.69 313 PHE A O 1
ATOM 2450 N N . GLU A 1 314 ? 24.330 4.872 -21.538 1.00 81.19 314 GLU A N 1
ATOM 2451 C CA . GLU A 1 314 ? 25.435 4.317 -20.746 1.00 81.19 314 GLU A CA 1
ATOM 2452 C C . GLU A 1 314 ? 25.638 2.801 -20.928 1.00 81.19 314 GLU A C 1
ATOM 2454 O O . GLU A 1 314 ? 26.772 2.326 -20.895 1.00 81.19 314 GLU A O 1
ATOM 2459 N N . GLY A 1 315 ? 24.562 2.055 -21.191 1.00 80.06 315 GLY A N 1
ATOM 2460 C CA . GLY A 1 315 ? 24.585 0.608 -21.419 1.00 80.06 315 GLY A CA 1
ATOM 2461 C C . GLY A 1 315 ? 24.593 0.161 -22.885 1.00 80.06 315 GLY A C 1
ATOM 2462 O O . GLY A 1 315 ? 24.298 -1.008 -23.142 1.00 80.06 315 GLY A O 1
ATOM 2463 N N . ILE A 1 316 ? 24.851 1.051 -23.852 1.00 89.12 316 ILE A N 1
ATOM 2464 C CA . ILE A 1 316 ? 24.849 0.673 -25.271 1.00 89.12 316 ILE A CA 1
ATOM 2465 C C . ILE A 1 316 ? 25.977 -0.315 -25.588 1.00 89.12 316 ILE A C 1
ATOM 2467 O O . ILE A 1 316 ? 27.122 -0.151 -25.169 1.00 89.12 316 ILE A O 1
ATOM 2471 N N . GLN A 1 317 ? 25.653 -1.342 -26.368 1.00 90.94 317 GLN A N 1
ATOM 2472 C CA . GLN A 1 317 ? 26.608 -2.328 -26.858 1.00 90.94 317 GLN A CA 1
ATOM 2473 C C . GLN A 1 317 ? 26.551 -2.350 -28.379 1.00 90.94 317 GLN A C 1
ATOM 2475 O O . GLN A 1 317 ? 25.527 -2.728 -28.944 1.00 90.94 317 GLN A O 1
ATOM 2480 N N . CYS A 1 318 ? 27.648 -1.966 -29.031 1.00 91.94 318 CYS A N 1
ATOM 2481 C CA . CYS A 1 318 ? 27.763 -2.010 -30.484 1.00 91.94 318 CYS A CA 1
ATOM 2482 C C . CYS A 1 318 ? 28.915 -2.915 -30.928 1.00 91.94 318 CYS A C 1
ATOM 2484 O O . CYS A 1 318 ? 29.937 -3.024 -30.247 1.00 91.94 318 CYS A O 1
ATOM 2486 N N . LYS A 1 319 ? 28.743 -3.561 -32.080 1.00 93.31 319 LYS A N 1
ATOM 2487 C CA . LYS A 1 319 ? 29.751 -4.388 -32.748 1.00 93.31 319 LYS A CA 1
ATOM 2488 C C . LYS A 1 319 ? 29.862 -3.977 -34.210 1.00 93.31 319 LYS A C 1
ATOM 2490 O O . LYS A 1 319 ? 28.893 -3.516 -34.800 1.00 93.31 319 LYS A O 1
ATOM 2495 N N . SER A 1 320 ? 31.051 -4.144 -34.776 1.00 92.81 320 SER A N 1
ATOM 2496 C CA . SER A 1 320 ? 31.334 -3.910 -36.193 1.00 92.81 320 SER A CA 1
ATOM 2497 C C . SER A 1 320 ? 31.708 -5.225 -36.862 1.00 92.81 320 SER A C 1
ATOM 2499 O O . SER A 1 320 ? 32.405 -6.046 -36.261 1.00 92.81 320 SER A O 1
ATOM 2501 N N . SER A 1 321 ? 31.314 -5.391 -38.123 1.00 91.81 321 SER A N 1
ATOM 2502 C CA . SER A 1 321 ? 31.779 -6.484 -38.986 1.00 91.81 321 SER A CA 1
ATOM 2503 C C . SER A 1 321 ? 33.284 -6.428 -39.286 1.00 91.81 321 SER A C 1
ATOM 2505 O O . SER A 1 321 ? 33.863 -7.424 -39.713 1.00 91.81 321 SER A O 1
ATOM 2507 N N . VAL A 1 322 ? 33.921 -5.269 -39.089 1.00 87.94 322 VAL A N 1
ATOM 2508 C CA . VAL A 1 322 ? 35.348 -5.028 -39.347 1.00 87.94 322 VAL A CA 1
ATOM 2509 C C . VAL A 1 322 ? 36.067 -4.681 -38.035 1.00 87.94 322 VAL A C 1
ATOM 2511 O O . VAL A 1 322 ? 35.592 -3.801 -37.308 1.00 87.94 322 VAL A O 1
ATOM 2514 N N . PRO A 1 323 ? 37.212 -5.319 -37.722 1.00 83.62 323 PRO A N 1
ATOM 2515 C CA . PRO A 1 323 ? 37.980 -5.031 -36.512 1.00 83.62 323 PRO A CA 1
ATOM 2516 C C . PRO A 1 323 ? 38.637 -3.642 -36.554 1.00 83.62 323 PRO A C 1
ATOM 2518 O O . PRO A 1 323 ? 38.861 -3.068 -37.613 1.00 83.62 323 PRO A O 1
ATOM 2521 N N . GLY A 1 324 ? 38.981 -3.100 -35.383 1.00 83.25 324 GLY A N 1
ATOM 2522 C CA . GLY A 1 324 ? 39.671 -1.807 -35.260 1.00 83.25 324 GLY A CA 1
ATOM 2523 C C . GLY A 1 324 ? 38.751 -0.586 -35.155 1.00 83.25 324 GLY A C 1
ATOM 2524 O O . GLY A 1 324 ? 39.229 0.499 -34.826 1.00 83.25 324 GLY A O 1
ATOM 2525 N N . THR A 1 325 ? 37.438 -0.751 -35.342 1.00 87.44 325 THR A N 1
ATOM 2526 C CA . THR A 1 325 ? 36.446 0.286 -35.020 1.00 87.44 325 THR A CA 1
ATOM 2527 C C . THR A 1 325 ? 36.386 0.530 -33.518 1.00 87.44 325 THR A C 1
ATOM 2529 O O . THR A 1 325 ? 36.263 -0.417 -32.735 1.00 87.44 325 THR A O 1
ATOM 2532 N N . ARG A 1 326 ? 36.422 1.797 -33.111 1.00 89.19 326 ARG A N 1
ATOM 2533 C CA . ARG A 1 326 ? 36.304 2.200 -31.707 1.00 89.19 326 ARG A CA 1
ATOM 2534 C C . ARG A 1 326 ? 34.913 2.751 -31.443 1.00 89.19 326 ARG A C 1
ATOM 2536 O O . ARG A 1 326 ? 34.391 3.521 -32.241 1.00 89.19 326 ARG A O 1
ATOM 2543 N N . PHE A 1 327 ? 34.340 2.381 -30.306 1.00 89.44 327 PHE A N 1
ATOM 2544 C CA . PHE A 1 327 ? 33.018 2.828 -29.885 1.00 89.44 327 PHE A CA 1
ATOM 2545 C C . PHE A 1 327 ? 33.130 3.677 -28.621 1.00 89.44 327 PHE A C 1
ATOM 2547 O O . PHE A 1 327 ? 33.862 3.347 -27.691 1.00 89.44 327 PHE A O 1
ATOM 2554 N N . THR A 1 328 ? 32.379 4.768 -28.598 1.00 85.56 328 THR A N 1
ATOM 2555 C CA . THR A 1 328 ? 32.072 5.567 -27.406 1.00 85.56 328 THR A CA 1
ATOM 2556 C C . THR A 1 328 ? 30.579 5.417 -27.099 1.00 85.56 328 THR A C 1
ATOM 2558 O O . THR A 1 328 ? 29.862 4.785 -27.869 1.00 85.56 328 THR A O 1
ATOM 2561 N N . LYS A 1 329 ? 30.068 6.025 -26.020 1.00 81.12 329 LYS A N 1
ATOM 2562 C CA . LYS A 1 329 ? 28.625 5.978 -25.700 1.00 81.12 329 LYS A CA 1
ATOM 2563 C C . LYS A 1 329 ? 27.735 6.574 -26.809 1.00 81.12 329 LYS A C 1
ATOM 2565 O O . LYS A 1 329 ? 26.578 6.190 -26.935 1.00 81.12 329 LYS A O 1
ATOM 2570 N N . ARG A 1 330 ? 28.266 7.493 -27.628 1.00 80.81 330 ARG A N 1
ATOM 2571 C CA . ARG A 1 330 ? 27.498 8.264 -28.627 1.00 80.81 330 ARG A CA 1
ATOM 2572 C C . ARG A 1 330 ? 27.957 8.083 -30.064 1.00 80.81 330 ARG A C 1
ATOM 2574 O O . ARG A 1 330 ? 27.144 8.180 -30.981 1.00 80.81 330 ARG A O 1
ATOM 2581 N N . HIS A 1 331 ? 29.240 7.824 -30.262 1.00 88.44 331 HIS A N 1
ATOM 2582 C CA . HIS A 1 331 ? 29.847 7.793 -31.582 1.00 88.44 331 HIS A CA 1
ATOM 2583 C C . HIS A 1 331 ? 30.688 6.542 -31.787 1.00 88.44 331 HIS A C 1
ATOM 2585 O O . HIS A 1 331 ? 31.282 6.017 -30.843 1.00 88.44 331 HIS A O 1
ATOM 2591 N N . LEU A 1 332 ? 30.803 6.125 -33.039 1.00 90.75 332 LEU A N 1
ATOM 2592 C CA . LEU A 1 332 ? 31.863 5.247 -33.503 1.00 90.75 332 LEU A CA 1
ATOM 2593 C C . LEU A 1 332 ? 32.941 6.059 -34.226 1.00 90.75 332 LEU A C 1
ATOM 2595 O O . LEU A 1 332 ? 32.669 7.094 -34.840 1.00 90.75 332 LEU A O 1
ATOM 2599 N N . GLN A 1 333 ? 34.162 5.551 -34.173 1.00 89.62 333 GLN A N 1
ATOM 2600 C CA . GLN A 1 333 ? 35.295 6.034 -34.942 1.00 89.62 333 GLN A CA 1
ATOM 2601 C C . GLN A 1 333 ? 35.866 4.865 -35.741 1.00 89.62 333 GLN A C 1
ATOM 2603 O O . GLN A 1 333 ? 36.119 3.784 -35.198 1.00 89.62 333 GLN A O 1
ATOM 2608 N N . LEU A 1 334 ? 36.034 5.077 -37.043 1.00 87.62 334 LEU A N 1
ATOM 2609 C CA . LEU A 1 334 ? 36.591 4.073 -37.940 1.00 87.62 334 LEU A CA 1
ATOM 2610 C C . LEU A 1 334 ? 38.117 4.001 -37.795 1.00 87.62 334 LEU A C 1
ATOM 2612 O O . LEU A 1 334 ? 38.737 4.980 -37.369 1.00 87.62 334 LEU A O 1
ATOM 2616 N N . PRO A 1 335 ? 38.738 2.852 -38.115 1.00 83.44 335 PRO A N 1
ATOM 2617 C CA . PRO A 1 335 ? 40.188 2.747 -38.128 1.00 83.44 335 PRO A CA 1
ATOM 2618 C C . PRO A 1 335 ? 40.795 3.748 -39.117 1.00 83.44 335 PRO A C 1
ATOM 2620 O O . PRO A 1 335 ? 40.271 3.985 -40.208 1.00 83.44 335 PRO A O 1
ATOM 2623 N N . ASN A 1 336 ? 41.924 4.333 -38.722 1.00 74.94 336 ASN A N 1
ATOM 2624 C CA . ASN A 1 336 ? 42.689 5.238 -39.570 1.00 74.94 336 ASN A CA 1
ATOM 2625 C C . ASN A 1 336 ? 43.552 4.409 -40.533 1.00 74.94 336 ASN A C 1
ATOM 2627 O O . ASN A 1 336 ? 44.746 4.219 -40.310 1.00 74.94 336 ASN A O 1
ATOM 2631 N N . ASP A 1 337 ? 42.914 3.828 -41.548 1.00 69.94 337 ASP A N 1
ATOM 2632 C CA . ASP A 1 337 ? 43.567 3.054 -42.598 1.00 69.94 337 ASP A CA 1
ATOM 2633 C C . ASP A 1 337 ? 43.441 3.720 -43.980 1.00 69.94 337 ASP A C 1
ATOM 2635 O O . ASP A 1 337 ? 42.447 4.369 -44.317 1.00 69.94 337 ASP A O 1
ATOM 2639 N N . ASN A 1 338 ? 44.471 3.541 -44.814 1.00 61.56 338 ASN A N 1
ATOM 2640 C CA . ASN A 1 338 ? 44.521 4.061 -46.188 1.00 61.56 338 ASN A CA 1
ATOM 2641 C C . ASN A 1 338 ? 43.696 3.216 -47.181 1.00 61.56 338 ASN A C 1
ATOM 2643 O O . ASN A 1 338 ? 43.818 3.391 -48.394 1.00 61.56 338 ASN A O 1
ATOM 2647 N N . LEU A 1 339 ? 42.870 2.280 -46.695 1.00 63.00 339 LEU A N 1
ATOM 2648 C CA . LEU A 1 339 ? 42.013 1.467 -47.553 1.00 63.00 339 LEU A CA 1
ATOM 2649 C C . LEU A 1 339 ? 40.964 2.360 -48.225 1.00 63.00 339 LEU A C 1
ATOM 2651 O O . LEU A 1 339 ? 40.157 3.020 -47.568 1.00 63.00 339 LEU A O 1
ATOM 2655 N N . THR A 1 340 ? 40.988 2.380 -49.557 1.00 65.19 340 THR A N 1
ATOM 2656 C CA . THR A 1 340 ? 40.162 3.265 -50.389 1.00 65.19 340 THR A CA 1
ATOM 2657 C C . THR A 1 340 ? 38.699 2.844 -50.445 1.00 65.19 340 THR A C 1
ATOM 2659 O O . THR A 1 340 ? 37.841 3.700 -50.643 1.00 65.19 340 THR A O 1
ATOM 2662 N N . LYS A 1 341 ? 38.387 1.556 -50.248 1.00 79.69 341 LYS A N 1
ATOM 2663 C CA . LYS A 1 341 ? 37.011 1.047 -50.254 1.00 79.69 341 LYS A CA 1
ATOM 2664 C C . LYS A 1 341 ? 36.797 -0.014 -49.184 1.00 79.69 341 LYS A C 1
ATOM 2666 O O . LYS A 1 341 ? 37.433 -1.064 -49.227 1.00 79.69 341 LYS A O 1
ATOM 2671 N N . GLN A 1 342 ? 35.870 0.236 -48.263 1.00 85.69 342 GLN A N 1
ATOM 2672 C CA . GLN A 1 342 ? 35.504 -0.729 -47.229 1.00 85.69 342 GLN A CA 1
ATOM 2673 C C . GLN A 1 342 ? 34.076 -0.506 -46.738 1.00 85.69 342 GLN A C 1
ATOM 2675 O O . GLN A 1 342 ? 33.619 0.632 -46.628 1.00 85.69 342 GLN A O 1
ATOM 2680 N N . ASN A 1 343 ? 33.390 -1.602 -46.420 1.00 89.62 343 ASN A N 1
ATOM 2681 C CA . ASN A 1 343 ? 32.017 -1.580 -45.935 1.00 89.62 343 ASN A CA 1
ATOM 2682 C C . ASN A 1 343 ? 31.981 -2.080 -44.492 1.00 89.62 343 ASN A C 1
ATOM 2684 O O . ASN A 1 343 ? 32.554 -3.126 -44.180 1.00 89.62 343 ASN A O 1
ATOM 2688 N N . TYR A 1 344 ? 31.282 -1.348 -43.637 1.00 90.06 344 TYR A N 1
ATOM 2689 C CA . TYR A 1 344 ? 31.111 -1.658 -42.225 1.00 90.06 344 TYR A CA 1
ATOM 2690 C C . TYR A 1 344 ? 29.632 -1.913 -41.962 1.00 90.06 344 TYR A C 1
ATOM 2692 O O . TYR A 1 344 ? 28.793 -1.106 -42.359 1.00 90.06 344 TYR A O 1
ATOM 2700 N N . THR A 1 345 ? 29.319 -3.013 -41.288 1.00 92.31 345 THR A N 1
ATOM 2701 C CA . THR A 1 345 ? 27.988 -3.261 -40.720 1.00 92.31 345 THR A CA 1
ATOM 2702 C C . THR A 1 345 ? 28.094 -3.081 -39.217 1.00 92.31 345 THR A C 1
ATOM 2704 O O . THR A 1 345 ? 28.974 -3.688 -38.599 1.00 92.31 345 THR A O 1
ATOM 2707 N N . ILE A 1 346 ? 27.263 -2.204 -38.655 1.00 92.75 346 ILE A N 1
ATOM 2708 C CA . ILE A 1 346 ? 27.281 -1.856 -37.237 1.00 92.75 346 ILE A CA 1
ATOM 2709 C C . ILE A 1 346 ? 25.987 -2.339 -36.591 1.00 92.75 346 ILE A C 1
ATOM 2711 O O . ILE A 1 346 ? 24.913 -1.834 -36.908 1.00 92.75 346 ILE A O 1
ATOM 2715 N N . ASP A 1 347 ? 26.118 -3.272 -35.654 1.00 92.56 347 ASP A N 1
ATOM 2716 C CA . ASP A 1 347 ? 25.020 -3.819 -34.862 1.00 92.56 347 ASP A CA 1
ATOM 2717 C C . ASP A 1 347 ? 25.031 -3.197 -33.474 1.00 92.56 347 ASP A C 1
ATOM 2719 O O . ASP A 1 347 ? 25.982 -3.404 -32.718 1.00 92.56 347 ASP A O 1
ATOM 2723 N N . CYS A 1 348 ? 23.975 -2.473 -33.112 1.00 91.69 348 CYS A N 1
ATOM 2724 C CA . CYS A 1 348 ? 23.842 -1.838 -31.807 1.00 91.69 348 CYS A CA 1
ATOM 2725 C C . CYS A 1 348 ? 22.642 -2.382 -31.032 1.00 91.69 348 CYS A C 1
ATOM 2727 O O . CYS A 1 348 ? 21.561 -2.616 -31.574 1.00 91.69 348 CYS A O 1
ATOM 2729 N N . LYS A 1 349 ? 22.832 -2.546 -29.723 1.00 90.75 349 LYS A N 1
ATOM 2730 C CA . LYS A 1 349 ? 21.812 -2.970 -28.768 1.00 90.75 349 LYS A CA 1
ATOM 2731 C C . LYS A 1 349 ? 21.810 -2.039 -27.563 1.00 90.75 349 LYS A C 1
ATOM 2733 O O . LYS A 1 349 ? 22.853 -1.785 -26.964 1.00 90.75 349 LYS A O 1
ATOM 2738 N N . LEU A 1 350 ? 20.622 -1.589 -27.173 1.00 89.25 350 LEU A N 1
ATOM 2739 C CA . LEU A 1 350 ? 20.398 -0.830 -25.946 1.00 89.25 350 LEU A CA 1
ATOM 2740 C C . LEU A 1 350 ? 19.148 -1.383 -25.268 1.00 89.25 350 LEU A C 1
ATOM 2742 O O . LEU A 1 350 ? 18.045 -1.258 -25.799 1.00 89.25 350 LEU A O 1
ATOM 2746 N N . TYR A 1 351 ? 19.323 -2.017 -24.108 1.00 86.94 351 TYR A N 1
ATOM 2747 C CA . TYR A 1 351 ? 18.245 -2.683 -23.371 1.00 86.94 351 TYR A CA 1
ATOM 2748 C C . TYR A 1 351 ? 17.441 -3.652 -24.267 1.00 86.94 351 TYR A C 1
ATOM 2750 O O . TYR A 1 351 ? 17.956 -4.698 -24.673 1.00 86.94 351 TYR A O 1
ATOM 2758 N N . GLY A 1 352 ? 16.178 -3.328 -24.556 1.00 85.38 352 GLY A N 1
ATOM 2759 C CA . GLY A 1 352 ? 15.283 -4.087 -25.422 1.00 85.38 352 GLY A CA 1
ATOM 2760 C C . GLY A 1 352 ? 15.257 -3.664 -26.891 1.00 85.38 352 GLY A C 1
ATOM 2761 O O . GLY A 1 352 ? 14.591 -4.345 -27.664 1.00 85.38 352 GLY A O 1
ATOM 2762 N N . CYS A 1 353 ? 15.957 -2.597 -27.280 1.00 89.88 353 CYS A N 1
ATOM 2763 C CA . CYS A 1 353 ? 16.098 -2.188 -28.678 1.00 89.88 353 CYS A CA 1
ATOM 2764 C C . CYS A 1 353 ? 17.336 -2.807 -29.326 1.00 89.88 353 CYS A C 1
ATOM 2766 O O . CYS A 1 353 ? 18.382 -2.956 -28.686 1.00 89.88 353 CYS A O 1
ATOM 2768 N N . GLN A 1 354 ? 17.230 -3.065 -30.626 1.00 90.81 354 GLN A N 1
ATOM 2769 C CA . GLN A 1 354 ? 18.342 -3.429 -31.494 1.00 90.81 354 GLN A CA 1
ATOM 2770 C C . GLN A 1 354 ? 18.170 -2.731 -32.843 1.00 90.81 3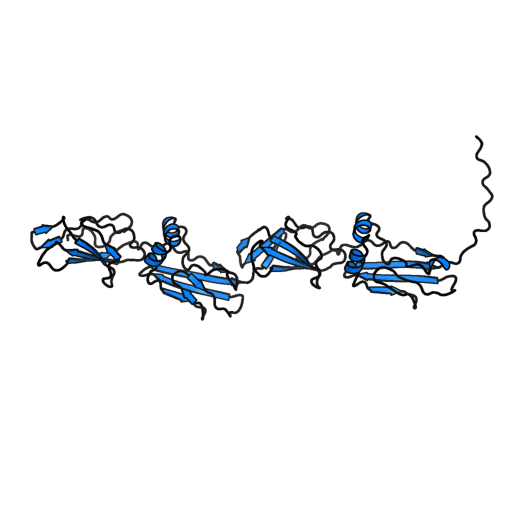54 GLN A C 1
ATOM 2772 O O . GLN A 1 354 ? 17.053 -2.643 -33.353 1.00 90.81 354 GLN A O 1
ATOM 2777 N N . TRP A 1 355 ? 19.262 -2.230 -33.410 1.00 91.38 355 TRP A N 1
ATOM 2778 C CA . TRP A 1 355 ? 19.274 -1.653 -34.751 1.00 91.38 355 TRP A CA 1
ATOM 2779 C C . TRP A 1 355 ? 20.606 -1.925 -35.451 1.00 91.38 355 TRP A C 1
ATOM 2781 O O . TRP A 1 355 ? 21.639 -2.085 -34.800 1.00 91.38 355 TRP A O 1
ATOM 2791 N N . GLU A 1 356 ? 20.552 -1.959 -36.780 1.00 91.69 356 GLU A N 1
ATOM 2792 C CA . GLU A 1 356 ? 21.700 -2.116 -37.674 1.00 91.69 356 GLU A CA 1
ATOM 2793 C C . GLU A 1 356 ? 21.769 -0.901 -38.606 1.00 91.69 356 GLU A C 1
ATOM 2795 O O . GLU A 1 356 ? 20.734 -0.381 -39.032 1.00 91.69 356 GLU A O 1
ATOM 2800 N N . PHE A 1 357 ? 22.978 -0.455 -38.938 1.00 90.81 357 PHE A N 1
ATOM 2801 C CA . PHE A 1 357 ? 23.211 0.459 -40.056 1.00 90.81 357 PHE A CA 1
ATOM 2802 C C . PHE A 1 357 ? 24.550 0.164 -40.735 1.00 90.81 357 PHE A C 1
ATOM 2804 O O . PHE A 1 357 ? 25.437 -0.483 -40.166 1.00 90.81 357 PHE A O 1
ATOM 2811 N N . ARG A 1 358 ? 24.698 0.642 -41.973 1.00 92.12 358 ARG A N 1
ATOM 2812 C CA . ARG A 1 358 ? 25.867 0.366 -42.812 1.00 92.12 358 ARG A CA 1
ATOM 2813 C C . ARG A 1 358 ? 26.629 1.634 -43.140 1.00 92.12 358 ARG A C 1
ATOM 2815 O O . ARG A 1 358 ? 26.044 2.699 -43.326 1.00 92.12 358 ARG A O 1
ATOM 2822 N N . ILE A 1 359 ? 27.947 1.500 -43.235 1.00 89.62 359 ILE A N 1
ATOM 2823 C CA . ILE A 1 359 ? 28.849 2.585 -43.615 1.00 89.62 359 ILE A CA 1
ATOM 2824 C C . ILE A 1 359 ? 29.677 2.139 -44.813 1.00 89.62 359 ILE A C 1
ATOM 2826 O O . ILE A 1 359 ? 30.382 1.130 -44.753 1.00 89.62 359 ILE A O 1
ATOM 2830 N N . PHE A 1 360 ? 29.617 2.914 -45.889 1.00 88.81 360 PHE A N 1
ATOM 2831 C CA . PHE A 1 360 ? 30.374 2.711 -47.115 1.00 88.81 360 PHE A CA 1
ATOM 2832 C C . PHE A 1 360 ? 31.482 3.763 -47.194 1.00 88.81 360 PHE A C 1
ATOM 2834 O O . PHE A 1 360 ? 31.232 4.927 -47.514 1.00 88.81 360 PHE A O 1
ATOM 2841 N N . LYS A 1 361 ? 32.722 3.348 -46.915 1.00 86.12 361 LYS A N 1
ATOM 2842 C CA . LYS A 1 361 ? 33.923 4.151 -47.171 1.00 86.12 361 LYS A CA 1
ATOM 2843 C C . LYS A 1 361 ? 34.259 4.016 -48.652 1.00 86.12 361 LYS A C 1
ATOM 2845 O O . LYS A 1 361 ? 34.540 2.910 -49.114 1.00 86.12 361 LYS A O 1
ATOM 2850 N N . GLN A 1 362 ? 34.173 5.112 -49.398 1.00 81.44 362 GLN A N 1
ATOM 2851 C CA . GLN A 1 362 ? 34.428 5.149 -50.840 1.00 81.44 362 GLN A CA 1
ATOM 2852 C C . GLN A 1 362 ? 35.612 6.066 -51.154 1.00 81.44 362 GLN A C 1
ATOM 2854 O O . GLN A 1 362 ? 35.829 7.031 -50.420 1.00 81.44 362 GLN A O 1
ATOM 2859 N N . PRO A 1 363 ? 36.371 5.803 -52.234 1.00 73.12 363 PRO A N 1
ATOM 2860 C CA . PRO A 1 363 ? 37.447 6.692 -52.645 1.00 73.12 363 PRO A CA 1
ATOM 2861 C C . PRO A 1 363 ? 36.877 8.052 -53.049 1.00 73.12 363 PRO A C 1
ATOM 2863 O O . PRO A 1 363 ? 35.768 8.133 -53.583 1.00 73.12 363 PRO A O 1
ATOM 2866 N N . GLU A 1 364 ? 37.656 9.113 -52.838 1.00 64.94 364 GLU A N 1
ATOM 2867 C CA . GLU A 1 364 ? 37.377 10.413 -53.447 1.00 64.94 364 GLU A CA 1
ATOM 2868 C C . GLU A 1 364 ? 37.433 10.237 -54.965 1.00 64.94 364 GLU A C 1
ATOM 2870 O O . GLU A 1 364 ? 38.499 10.200 -55.576 1.00 64.94 364 GLU A O 1
ATOM 2875 N N . SER A 1 365 ? 36.274 10.048 -55.588 1.00 52.62 365 SER A N 1
ATOM 2876 C CA . SER A 1 365 ? 36.175 10.134 -57.034 1.00 52.62 365 SER A CA 1
ATOM 2877 C C . SER A 1 365 ? 36.222 11.617 -57.364 1.00 52.6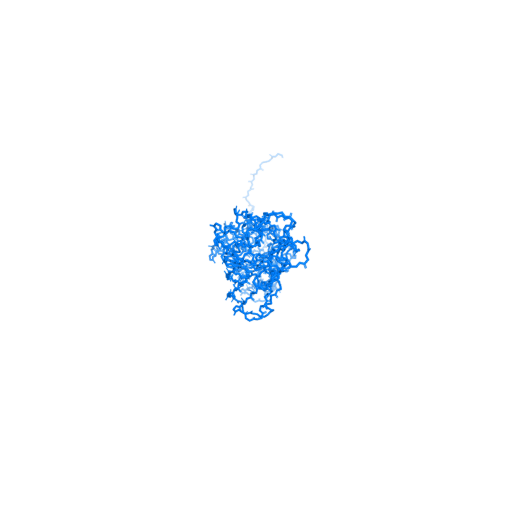2 365 SER A C 1
ATOM 2879 O O . SER A 1 365 ? 35.297 12.367 -57.057 1.00 52.62 365 SER A O 1
ATOM 2881 N N . ALA A 1 366 ? 37.328 12.050 -57.967 1.00 39.38 366 ALA A N 1
ATOM 2882 C CA . ALA A 1 366 ? 37.357 13.304 -58.691 1.00 39.38 366 ALA A CA 1
ATOM 2883 C C . ALA A 1 366 ? 36.173 13.289 -59.667 1.00 39.38 366 ALA A C 1
ATOM 2885 O O . ALA A 1 366 ? 36.116 12.459 -60.576 1.00 39.38 366 ALA A O 1
ATOM 2886 N N . CYS A 1 367 ? 35.199 14.167 -59.443 1.00 38.25 367 CYS A N 1
ATOM 2887 C CA . CYS A 1 367 ? 34.130 14.427 -60.391 1.00 38.25 367 CYS A CA 1
ATOM 2888 C C . CYS A 1 367 ? 34.778 15.078 -61.622 1.00 38.25 367 CYS A C 1
ATOM 2890 O O . CYS A 1 367 ? 34.921 16.295 -61.697 1.00 38.25 367 CYS A O 1
ATOM 2892 N N . ILE A 1 368 ? 35.273 14.254 -62.543 1.00 41.69 368 ILE A N 1
ATOM 2893 C CA . ILE A 1 368 ? 35.870 14.672 -63.806 1.00 41.69 368 ILE A CA 1
ATOM 2894 C C . ILE A 1 368 ? 35.164 13.879 -64.914 1.00 41.69 368 ILE A C 1
ATOM 2896 O O . ILE A 1 368 ? 35.410 12.694 -65.111 1.00 41.69 368 ILE A O 1
ATOM 2900 N N . LEU A 1 369 ? 34.285 14.605 -65.618 1.00 39.72 369 LEU A N 1
ATOM 2901 C CA . LEU A 1 369 ? 33.607 14.316 -66.893 1.00 39.72 369 LEU A CA 1
ATOM 2902 C C . LEU A 1 369 ? 32.463 13.280 -66.947 1.00 39.72 369 LEU A C 1
ATOM 2904 O O . LEU A 1 369 ? 32.676 12.106 -67.225 1.00 39.72 369 LEU A O 1
ATOM 2908 N N . CYS A 1 370 ? 31.226 13.795 -66.866 1.00 31.55 370 CYS A N 1
ATOM 2909 C CA . CYS A 1 370 ? 30.148 13.727 -67.885 1.00 31.55 370 CYS A CA 1
ATOM 2910 C C . CYS A 1 370 ? 28.888 14.368 -67.254 1.00 31.55 370 CYS A C 1
ATOM 2912 O O . CYS A 1 370 ? 28.353 13.832 -66.298 1.00 31.55 370 CYS A O 1
ATOM 2914 N N . CYS A 1 371 ? 28.399 15.554 -67.627 1.00 30.44 371 CYS A N 1
ATOM 2915 C CA . CYS A 1 371 ? 27.898 15.899 -68.953 1.00 30.44 371 CYS A CA 1
ATOM 2916 C C . CYS A 1 371 ? 27.873 17.424 -69.174 1.00 30.44 371 CYS A C 1
ATOM 2918 O O . CYS A 1 371 ? 26.965 18.121 -68.723 1.00 30.44 371 CYS A O 1
ATOM 2920 N N . CYS A 1 372 ? 28.782 17.918 -70.016 1.00 33.50 372 CYS A N 1
ATOM 2921 C CA . CYS A 1 372 ? 28.432 18.968 -70.967 1.00 33.50 372 CYS A CA 1
ATOM 2922 C C . CYS A 1 372 ? 27.414 18.376 -71.953 1.00 33.50 372 CYS A C 1
ATOM 2924 O O . CYS A 1 372 ? 27.821 17.702 -72.895 1.00 33.50 372 CYS A O 1
ATOM 2926 N N . LYS A 1 373 ? 26.111 18.571 -71.712 1.00 34.00 373 LYS A N 1
ATOM 2927 C CA . LYS A 1 373 ? 25.030 18.541 -72.722 1.00 34.00 373 LYS A CA 1
ATOM 2928 C C . LYS A 1 373 ? 23.684 18.867 -72.061 1.00 34.00 373 LYS A C 1
ATOM 2930 O O . LYS A 1 373 ? 22.831 18.008 -71.917 1.00 34.00 373 LYS A O 1
ATOM 2935 N N . CYS A 1 374 ? 23.517 20.128 -71.678 1.00 29.91 374 CYS A N 1
ATOM 2936 C CA . CYS A 1 374 ? 22.237 20.835 -71.745 1.00 29.91 374 CYS A CA 1
ATOM 2937 C C . CYS A 1 374 ? 22.559 22.305 -72.031 1.00 29.91 374 CYS A C 1
ATOM 2939 O O . CYS A 1 374 ? 22.676 23.136 -71.134 1.00 29.91 374 CYS A O 1
ATOM 2941 N N . LEU A 1 375 ? 22.790 22.586 -73.317 1.00 28.08 375 LEU A N 1
ATOM 2942 C CA . LEU A 1 375 ? 22.593 23.916 -73.876 1.00 28.08 375 LEU A CA 1
ATOM 2943 C C . LEU A 1 375 ? 21.138 24.358 -73.627 1.00 28.08 375 LEU A C 1
ATOM 2945 O O . LEU A 1 375 ? 20.225 23.545 -73.735 1.00 28.08 375 LEU A O 1
ATOM 2949 N N . HIS A 1 376 ? 20.983 25.671 -73.445 1.00 25.88 376 HIS A N 1
ATOM 2950 C CA . HIS A 1 376 ? 19.767 26.480 -73.603 1.00 25.88 376 HIS A CA 1
ATOM 2951 C C . HIS A 1 376 ? 18.754 26.503 -72.453 1.00 25.88 376 HIS A C 1
ATOM 2953 O O . HIS A 1 376 ? 17.766 25.780 -72.464 1.00 25.88 376 HIS A O 1
ATOM 2959 N N . VAL A 1 377 ? 18.893 27.520 -71.592 1.00 27.45 377 VAL A N 1
ATOM 2960 C CA . VAL A 1 377 ? 17.757 28.396 -71.262 1.00 27.45 377 VAL A CA 1
ATOM 2961 C C . VAL A 1 377 ? 18.202 29.857 -71.397 1.00 27.45 377 VAL A C 1
ATOM 2963 O O . VAL A 1 377 ? 19.291 30.247 -70.984 1.00 27.45 377 VAL A O 1
ATOM 2966 N N . HIS A 1 378 ? 17.351 30.607 -72.086 1.00 28.27 378 HIS A N 1
ATOM 2967 C CA . HIS A 1 378 ? 17.443 31.997 -72.502 1.00 28.27 378 HIS A CA 1
ATOM 2968 C C . HIS A 1 378 ? 17.558 33.025 -71.359 1.00 28.27 378 HIS A C 1
ATOM 2970 O O . HIS A 1 378 ? 16.935 32.872 -70.316 1.00 28.27 378 HIS A O 1
ATOM 2976 N N . LYS A 1 379 ? 18.293 34.106 -71.673 1.00 28.02 379 LYS A N 1
ATOM 2977 C CA . LYS A 1 379 ? 18.093 35.536 -71.340 1.00 28.02 379 LYS A CA 1
ATOM 2978 C C . LYS A 1 379 ? 17.005 35.903 -70.310 1.00 28.02 379 LYS A C 1
ATOM 2980 O O . LYS A 1 379 ? 15.825 35.688 -70.579 1.00 28.02 379 LYS A O 1
ATOM 2985 N N . LEU A 1 380 ? 17.391 36.722 -69.327 1.00 31.89 380 LEU A N 1
ATOM 2986 C CA . LEU A 1 380 ? 17.259 38.189 -69.406 1.00 31.89 380 LEU A CA 1
ATOM 2987 C C . LEU A 1 380 ? 18.395 38.869 -68.641 1.00 31.89 380 LEU A C 1
ATOM 2989 O O . LEU A 1 380 ? 18.702 38.392 -67.528 1.00 31.89 380 LEU A O 1
#

Secondary structure (DSSP, 8-state):
---S-SEE-TTT--PBP-EEETTEEE-SSEEEEEE-TTS-EEEEEEE-SB---TT-TT-SEEEEEEEESSSS-PPEEEEEEESS-----B--SPEEE-SS-SSPEES--BS-HHHHHHHHSHHHHHHHTTT-EEEESSTT-EEETTEEE--SS--SSEEEEEEEEETTEEEEEEEEE---EEEEES--SSB-TTT-EEEEEEEETTEEE---EEEEEE-TT--EEEEEE-SSSEE-TT-TT-SEEEEEEEETT--SPPEEEEEEBSSPPP--B--PPEEE-TTGGGSPEES--BSSHHHHHHT-SHHHHHHHTTT-EEEESSTT-EE-SSEEE------S-EEEEEEEEETTEEEEEEEEE-------------------

Sequence (380 aa):
MQPNASTYDPRTALPSLKVCAGPICYSTDLKTKILDRQGTTVLRDGLSDKINLTNLQCRSTVLINTSTDPKHLLPVQMKIGLNPVETFGCSEAPRYVPPKPSRPLDLCESKSSYTKAVLANDTARTRAFANLTCNSSLPGVEFNALTMRLPNMMEIPNVFEIRCVLRDCRWMFKVNVDLDKLKLIPGKSAYDPLADVVSLQICRGPKCWVGHFNTSILDTNNFLLRGNLTKEPLSLRGLYCRKEVHLVAQEKDVEAEPVRHTIQLHPVEQLNCSQTDIYITPASANKSIPLCSFTSAQLRDTFANEDVYNTFFEGIQCKSSVPGTRFTKRHLQLPNDNLTKQNYTIDCKLYGCQWEFRIFKQPESACILCCCKCLHVHKL

Radius of gyration: 41.22 Å; chains: 1; bounding box: 89×52×137 Å